Protein AF-A0A9D7SVX2-F1 (afdb_monomer_lite)

Organism: NCBI:txid2982028

Structure (mmCIF, N/CA/C/O backbone):
data_AF-A0A9D7SVX2-F1
#
_entry.id   AF-A0A9D7SVX2-F1
#
loop_
_atom_site.group_PDB
_atom_site.id
_atom_site.type_symbol
_atom_site.label_atom_id
_atom_site.label_alt_id
_atom_site.label_comp_id
_atom_site.label_asym_id
_atom_site.label_entity_id
_atom_site.label_seq_id
_atom_site.pdbx_PDB_ins_code
_atom_site.Cartn_x
_atom_site.Cartn_y
_atom_site.Cartn_z
_atom_site.occupancy
_atom_site.B_iso_or_equiv
_atom_site.auth_seq_id
_atom_site.auth_comp_id
_atom_site.auth_asym_id
_atom_site.auth_atom_id
_atom_site.pdbx_PDB_model_num
ATOM 1 N N . MET A 1 1 ? -12.023 -16.880 -27.511 1.00 53.88 1 MET A N 1
ATOM 2 C CA . MET A 1 1 ? -12.346 -18.192 -28.121 1.00 53.88 1 MET A CA 1
ATOM 3 C C . MET A 1 1 ? -11.408 -19.241 -27.524 1.00 53.88 1 MET A C 1
ATOM 5 O O . MET A 1 1 ? -10.256 -18.892 -27.299 1.00 53.88 1 MET A O 1
ATOM 9 N N . ARG A 1 2 ? -11.893 -20.451 -27.200 1.00 54.22 2 ARG A N 1
ATOM 10 C CA . ARG A 1 2 ? -11.139 -21.538 -26.534 1.00 54.22 2 ARG A CA 1
ATOM 11 C C . ARG A 1 2 ? -10.995 -22.704 -27.517 1.00 54.22 2 ARG A C 1
ATOM 13 O O . ARG A 1 2 ? -11.995 -23.083 -28.117 1.00 54.22 2 ARG A O 1
ATOM 20 N N . PHE A 1 3 ? -9.782 -23.220 -27.712 1.00 60.47 3 PHE A N 1
ATOM 21 C CA . PHE A 1 3 ? -9.465 -24.107 -28.837 1.00 60.47 3 PHE A CA 1
ATOM 22 C C . PHE A 1 3 ? -8.756 -25.387 -28.390 1.00 60.47 3 PHE A C 1
ATOM 24 O O . PHE A 1 3 ? -7.535 -25.495 -28.460 1.00 60.47 3 PHE A O 1
ATOM 31 N N . ASP A 1 4 ? -9.539 -26.373 -27.967 1.00 47.84 4 ASP A N 1
ATOM 32 C CA . ASP A 1 4 ? -9.047 -27.724 -27.700 1.00 47.84 4 ASP A CA 1
ATOM 33 C C . ASP A 1 4 ? -9.070 -28.542 -29.021 1.00 47.84 4 ASP A C 1
ATOM 35 O O . ASP A 1 4 ? -10.055 -28.498 -29.756 1.00 47.84 4 ASP A O 1
ATOM 39 N N . ASN A 1 5 ? -7.992 -29.274 -29.353 1.00 46.19 5 ASN A N 1
ATOM 40 C CA . ASN A 1 5 ? -7.817 -30.108 -30.573 1.00 46.19 5 ASN A CA 1
ATOM 41 C C . ASN A 1 5 ? -7.824 -29.388 -31.941 1.00 46.19 5 ASN A C 1
ATOM 43 O O . ASN A 1 5 ? -8.008 -30.023 -32.981 1.00 46.19 5 ASN A O 1
ATOM 47 N N . ALA A 1 6 ? -7.620 -28.074 -31.971 1.00 57.19 6 ALA A N 1
ATOM 48 C CA . ALA A 1 6 ? -7.603 -27.319 -33.218 1.00 57.19 6 ALA A CA 1
ATOM 49 C C . ALA A 1 6 ? -6.294 -27.523 -34.004 1.00 57.19 6 ALA A C 1
ATOM 51 O O . ALA A 1 6 ? -5.195 -27.459 -33.453 1.00 57.19 6 ALA A O 1
ATOM 52 N N . ASN A 1 7 ? -6.419 -27.740 -35.315 1.00 58.47 7 ASN A N 1
ATOM 53 C CA . ASN A 1 7 ? -5.289 -27.801 -36.233 1.00 58.47 7 ASN A CA 1
ATOM 54 C C . ASN A 1 7 ? -5.214 -26.500 -37.041 1.00 58.47 7 ASN A C 1
ATOM 56 O O . ASN A 1 7 ? -6.061 -26.250 -37.896 1.00 58.47 7 ASN A O 1
ATOM 60 N N . PHE A 1 8 ? -4.220 -25.662 -36.754 1.00 68.56 8 PHE A N 1
ATOM 61 C CA . PHE A 1 8 ? -4.095 -24.336 -37.357 1.00 68.56 8 PHE A CA 1
ATOM 62 C C . PHE A 1 8 ? -3.036 -24.354 -38.464 1.00 68.56 8 PHE A C 1
ATOM 64 O O . PHE A 1 8 ? -1.884 -24.091 -38.168 1.00 68.56 8 PHE A O 1
ATOM 71 N N . GLN A 1 9 ? -3.397 -24.709 -39.702 1.00 61.97 9 GLN A N 1
ATOM 72 C CA . GLN A 1 9 ? -2.468 -24.832 -40.845 1.00 61.97 9 GLN A CA 1
ATOM 73 C C . GLN A 1 9 ? -2.565 -23.683 -41.849 1.00 61.97 9 GLN A C 1
ATOM 75 O O . GLN A 1 9 ? -3.622 -23.067 -41.981 1.00 61.97 9 GLN A O 1
ATOM 80 N N . SER A 1 10 ? -1.511 -23.505 -42.655 1.00 56.88 10 SER A N 1
ATOM 81 C CA . SER A 1 10 ? -1.641 -22.964 -44.010 1.00 56.88 10 SER A CA 1
ATOM 82 C C . SER A 1 10 ? -1.807 -24.103 -45.023 1.00 56.88 10 SER A C 1
ATOM 84 O O . SER A 1 10 ? -1.116 -25.119 -44.967 1.00 56.88 10 SER A O 1
ATOM 86 N N . GLY A 1 11 ? -2.735 -23.935 -45.965 1.00 50.56 11 GLY A N 1
ATOM 87 C CA . GLY A 1 11 ? -2.916 -24.833 -47.103 1.00 50.56 11 GLY A CA 1
ATOM 88 C C . GLY A 1 11 ? -3.160 -24.027 -48.374 1.00 50.56 11 GLY A C 1
ATOM 89 O O . GLY A 1 11 ? -3.762 -22.955 -48.322 1.00 50.56 11 GLY A O 1
ATOM 90 N N . ASN A 1 12 ? -2.716 -24.539 -49.523 1.00 45.78 12 ASN A N 1
ATOM 91 C CA . ASN A 1 12 ? -3.069 -23.963 -50.821 1.00 45.78 12 ASN A CA 1
ATOM 92 C C . ASN A 1 12 ? -4.585 -24.107 -51.028 1.00 45.78 12 ASN A C 1
ATOM 94 O O . ASN A 1 12 ? -5.059 -25.176 -51.404 1.00 45.78 12 ASN A O 1
ATOM 98 N N . GLY A 1 13 ? -5.339 -23.041 -50.746 1.00 52.59 13 GLY A N 1
ATOM 99 C CA . GLY A 1 13 ? -6.788 -22.980 -50.967 1.00 52.59 13 GLY A CA 1
ATOM 100 C C . GLY A 1 13 ? -7.674 -22.901 -49.718 1.00 52.59 13 GLY A C 1
ATOM 101 O O . GLY A 1 13 ? -8.889 -22.859 -49.879 1.00 52.59 13 GLY A O 1
ATOM 102 N N . TYR A 1 14 ? -7.118 -22.825 -48.503 1.00 53.09 14 TYR A N 1
ATOM 103 C CA . TYR A 1 14 ? -7.893 -22.519 -47.290 1.00 53.09 14 TYR A CA 1
ATOM 104 C C . TYR A 1 14 ? -7.409 -21.215 -46.653 1.00 53.09 14 TYR A C 1
ATOM 106 O O . TYR A 1 14 ? -6.214 -20.923 -46.645 1.00 53.09 14 TYR A O 1
ATOM 114 N N . SER A 1 15 ? -8.338 -20.428 -46.108 1.00 57.19 15 SER A N 1
ATOM 115 C CA . SER A 1 15 ? -8.009 -19.252 -45.302 1.00 57.19 15 SER A CA 1
ATOM 116 C C . SER A 1 15 ? -7.252 -19.683 -44.047 1.00 57.19 15 SER A C 1
ATOM 118 O O . SER A 1 15 ? -7.742 -20.514 -43.280 1.00 57.19 15 SER A O 1
ATOM 120 N N . VAL A 1 16 ? -6.060 -19.117 -43.855 1.00 71.81 16 VAL A N 1
ATOM 121 C CA . VAL A 1 16 ? -5.225 -19.346 -42.673 1.00 71.81 16 VAL A CA 1
ATOM 122 C C . VAL A 1 16 ? -5.991 -18.935 -41.414 1.00 71.81 16 VAL A C 1
ATOM 124 O O . VAL A 1 16 ? -6.773 -17.982 -41.439 1.00 71.81 16 VAL A O 1
ATOM 127 N N . ALA A 1 17 ? -5.796 -19.661 -40.312 1.00 79.19 17 ALA A N 1
ATOM 128 C CA . ALA A 1 17 ? -6.481 -19.357 -39.061 1.00 79.19 17 ALA A CA 1
ATOM 129 C C . ALA A 1 17 ? -6.136 -17.936 -38.567 1.00 79.19 17 ALA A C 1
ATOM 131 O O . ALA A 1 17 ? -4.965 -17.589 -38.406 1.00 79.19 17 ALA A O 1
ATOM 132 N N . PHE A 1 18 ? -7.174 -17.133 -38.311 1.00 81.19 18 PHE A N 1
ATOM 133 C CA . PHE A 1 18 ? -7.082 -15.751 -37.840 1.00 81.19 18 PHE A CA 1
ATOM 134 C C . PHE A 1 18 ? -7.694 -15.646 -36.442 1.00 81.19 18 PHE A C 1
ATOM 136 O O . PHE A 1 18 ? -8.906 -15.800 -36.269 1.00 81.19 18 PHE A O 1
ATOM 143 N N . LEU A 1 19 ? -6.848 -15.454 -35.432 1.00 81.31 19 LEU A N 1
ATOM 144 C CA . LEU A 1 19 ? -7.184 -15.592 -34.013 1.00 81.31 19 LEU A CA 1
ATOM 145 C C . LEU A 1 19 ? -6.712 -14.398 -33.163 1.00 81.31 19 LEU A C 1
ATOM 147 O O . LEU A 1 19 ? -6.178 -14.610 -32.065 1.00 81.31 19 LEU A O 1
ATOM 151 N N . PRO A 1 20 ? -6.910 -13.143 -33.605 1.00 81.25 20 PRO A N 1
ATOM 152 C CA . PRO A 1 20 ? -6.472 -12.011 -32.814 1.00 81.25 20 PRO A CA 1
ATOM 153 C C . PRO A 1 20 ? -7.232 -11.940 -31.485 1.00 81.25 20 PRO A C 1
ATOM 155 O O . PRO A 1 20 ? -8.432 -12.227 -31.418 1.00 81.25 20 PRO A O 1
ATOM 158 N N . GLY A 1 21 ? -6.541 -11.575 -30.406 1.00 74.19 21 GLY A N 1
ATOM 159 C CA . GLY A 1 21 ? -7.161 -11.447 -29.081 1.00 74.19 21 GLY A CA 1
ATOM 160 C C . GLY A 1 21 ? -7.623 -12.767 -28.449 1.00 74.19 21 GLY A C 1
ATOM 161 O O . GLY A 1 21 ? -8.329 -12.755 -27.439 1.00 74.19 21 GLY A O 1
ATOM 162 N N . ALA A 1 22 ? -7.271 -13.922 -29.025 1.00 80.81 22 ALA A N 1
ATOM 163 C CA . ALA A 1 22 ? -7.638 -15.216 -28.459 1.00 80.81 22 ALA A CA 1
ATOM 164 C C . ALA A 1 22 ? -6.998 -15.433 -27.074 1.00 80.81 22 ALA A C 1
ATOM 166 O O . ALA A 1 22 ? -5.886 -14.987 -26.814 1.00 80.81 22 ALA A O 1
ATOM 167 N N . VAL A 1 23 ? -7.690 -16.152 -26.186 1.00 78.06 23 VAL A N 1
ATOM 168 C CA . VAL A 1 23 ? -7.176 -16.520 -24.858 1.00 78.06 23 VAL A CA 1
ATOM 169 C C . VAL A 1 23 ? -6.837 -18.005 -24.887 1.00 78.06 23 VAL A C 1
ATOM 171 O O . VAL A 1 23 ? -7.729 -18.844 -25.005 1.00 78.06 23 VAL A O 1
ATOM 174 N N . LEU A 1 24 ? -5.545 -18.310 -24.820 1.00 82.12 24 LEU A N 1
ATOM 175 C CA . LEU A 1 24 ? -4.960 -19.634 -25.058 1.00 82.12 24 LEU A CA 1
ATOM 176 C C . LEU A 1 24 ? -4.009 -20.050 -23.919 1.00 82.12 24 LEU A C 1
ATOM 178 O O . LEU A 1 24 ? -3.187 -20.949 -24.087 1.00 82.12 24 LEU A O 1
ATOM 182 N N . SER A 1 25 ? -4.085 -19.404 -22.756 1.00 81.62 25 SER A N 1
ATOM 183 C CA . SER A 1 25 ? -3.215 -19.708 -21.616 1.00 81.62 25 SER A CA 1
ATOM 184 C C . SER A 1 25 ? -3.275 -21.186 -21.204 1.00 81.62 25 SER A C 1
ATOM 186 O O . SER A 1 25 ? -4.353 -21.773 -21.137 1.00 81.62 25 SER A O 1
ATOM 188 N N . ASN A 1 26 ? -2.115 -21.777 -20.908 1.00 81.00 26 ASN A N 1
ATOM 189 C CA . ASN A 1 26 ? -1.891 -23.198 -20.615 1.00 81.00 26 ASN A CA 1
ATOM 190 C C . ASN A 1 26 ? -2.214 -24.167 -21.772 1.00 81.00 26 ASN A C 1
ATOM 192 O O . ASN A 1 26 ? -2.273 -25.378 -21.557 1.00 81.00 26 ASN A O 1
ATOM 196 N N . SER A 1 27 ? -2.417 -23.668 -22.996 1.00 84.38 27 SER A N 1
ATOM 197 C CA . SER A 1 27 ? -2.675 -24.527 -24.160 1.00 84.38 27 SER A CA 1
ATOM 198 C C . SER A 1 27 ? -1.400 -25.209 -24.652 1.00 84.38 27 SER A C 1
ATOM 200 O O . SER A 1 27 ? -0.293 -24.677 -24.539 1.00 84.38 27 SER A O 1
ATOM 202 N N . THR A 1 28 ? -1.563 -26.391 -25.244 1.00 85.19 28 THR A N 1
ATOM 203 C CA . THR A 1 28 ? -0.477 -27.142 -25.880 1.00 85.19 28 THR A CA 1
ATOM 204 C C . THR A 1 28 ? -0.692 -27.216 -27.384 1.00 85.19 28 THR A C 1
ATOM 206 O O . THR A 1 28 ? -1.764 -27.612 -27.830 1.00 85.19 28 THR A O 1
ATOM 209 N N . PHE A 1 29 ? 0.347 -26.894 -28.157 1.00 84.31 29 PHE A N 1
ATOM 210 C CA . PHE A 1 29 ? 0.326 -26.870 -29.624 1.00 84.31 29 PHE A CA 1
ATOM 211 C C . PHE A 1 29 ? 1.204 -27.966 -30.246 1.00 84.31 29 PHE A C 1
ATOM 213 O O . PHE A 1 29 ? 1.659 -27.837 -31.379 1.00 84.31 29 PHE A O 1
ATOM 220 N N . ARG A 1 30 ? 1.484 -29.051 -29.513 1.00 75.25 30 ARG A N 1
ATOM 221 C CA . ARG A 1 30 ? 2.302 -30.173 -30.006 1.00 75.25 30 ARG A CA 1
ATOM 222 C C . ARG A 1 30 ? 1.747 -30.698 -31.330 1.00 75.25 30 ARG A C 1
ATOM 224 O O . ARG A 1 30 ? 0.554 -30.964 -31.433 1.00 75.25 30 ARG A O 1
ATOM 231 N N . SER A 1 31 ? 2.626 -30.849 -32.320 1.00 74.00 31 SER A N 1
ATOM 232 C CA . SER A 1 31 ? 2.287 -31.306 -33.676 1.00 74.00 31 SER A CA 1
ATOM 233 C C . SER A 1 31 ? 1.304 -30.404 -34.442 1.00 74.00 31 SER A C 1
ATOM 235 O O . SER A 1 31 ? 0.786 -30.823 -35.476 1.00 74.00 31 SER A O 1
ATOM 237 N N . ALA A 1 32 ? 1.044 -29.180 -33.969 1.00 80.69 32 ALA A N 1
ATOM 238 C CA . ALA A 1 32 ? 0.120 -28.271 -34.630 1.00 80.69 32 ALA A CA 1
ATOM 239 C C . ALA A 1 32 ? 0.716 -27.627 -35.893 1.00 80.69 32 ALA A C 1
ATOM 241 O O . ALA A 1 32 ? 1.881 -27.239 -35.951 1.00 80.69 32 ALA A O 1
ATOM 242 N N . GLN A 1 33 ? -0.181 -27.440 -36.854 1.00 82.06 33 GLN A N 1
ATOM 243 C CA . GLN A 1 33 ? -0.100 -26.728 -38.126 1.00 82.06 33 GLN A CA 1
ATOM 244 C C . GLN A 1 33 ? 0.596 -25.370 -38.323 1.00 82.06 33 GLN A C 1
ATOM 246 O O . GLN A 1 33 ? 0.484 -24.874 -39.427 1.00 82.06 33 GLN A O 1
ATOM 251 N N . LEU A 1 34 ? 1.168 -24.680 -37.333 1.00 85.94 34 LEU A N 1
ATOM 252 C CA . LEU A 1 34 ? 0.991 -23.213 -37.128 1.00 85.94 34 LEU A CA 1
ATOM 253 C C . LEU A 1 34 ? 1.517 -22.193 -38.181 1.00 85.94 34 LEU A C 1
ATOM 255 O O . LEU A 1 34 ? 1.585 -20.991 -37.903 1.00 85.94 34 LEU A O 1
ATOM 259 N N . ASN A 1 35 ? 1.875 -22.620 -39.385 1.00 86.88 35 ASN A N 1
ATOM 260 C CA . ASN A 1 35 ? 2.358 -21.777 -40.469 1.00 86.88 35 ASN A CA 1
ATOM 261 C C . ASN A 1 35 ? 1.331 -20.699 -40.865 1.00 86.88 35 ASN A C 1
ATOM 263 O O . ASN A 1 35 ? 0.191 -21.000 -41.212 1.00 86.88 35 ASN A O 1
ATOM 267 N N . GLY A 1 36 ? 1.756 -19.435 -40.828 1.00 85.19 36 GLY A N 1
ATOM 268 C CA . GLY A 1 36 ? 0.989 -18.256 -41.236 1.00 85.19 36 GLY A CA 1
ATOM 269 C C . GLY A 1 36 ? -0.123 -17.827 -40.276 1.00 85.19 36 GLY A C 1
ATOM 270 O O . GLY A 1 36 ? -0.829 -16.867 -40.574 1.00 85.19 36 GLY A O 1
ATOM 271 N N . VAL A 1 37 ? -0.324 -18.536 -39.161 1.00 89.38 37 VAL A N 1
ATOM 272 C CA . VAL A 1 37 ? -1.434 -18.275 -38.232 1.00 89.38 37 VAL A CA 1
ATOM 273 C C . VAL A 1 37 ? -1.275 -16.911 -37.564 1.00 89.38 37 VAL A C 1
ATOM 275 O O . VAL A 1 37 ? -0.176 -16.550 -37.138 1.00 89.38 37 VAL A O 1
ATOM 278 N N . ASP A 1 38 ? -2.377 -16.169 -37.444 1.00 89.75 38 ASP A N 1
ATOM 279 C CA . ASP A 1 38 ? -2.398 -14.869 -36.772 1.00 89.75 38 ASP A CA 1
ATOM 280 C C . ASP A 1 38 ? -2.909 -14.993 -35.331 1.00 89.75 38 ASP A C 1
ATOM 282 O O . ASP A 1 38 ? -4.099 -15.188 -35.089 1.00 89.75 38 ASP A O 1
ATOM 286 N N . PHE A 1 39 ? -1.991 -14.862 -34.378 1.00 91.12 39 PHE A N 1
ATOM 287 C CA . PHE A 1 39 ? -2.212 -14.785 -32.935 1.00 91.12 39 PHE A CA 1
ATOM 288 C C . PHE A 1 39 ? -1.988 -13.363 -32.388 1.00 91.12 39 PHE A C 1
ATOM 290 O O . PHE A 1 39 ? -1.685 -13.194 -31.203 1.00 91.12 39 PHE A O 1
ATOM 297 N N . SER A 1 40 ? -2.090 -12.321 -33.211 1.00 87.44 40 SER A N 1
ATOM 298 C CA . SER A 1 40 ? -1.839 -10.949 -32.764 1.00 87.44 40 SER A CA 1
ATOM 299 C C . SER A 1 40 ? -2.739 -10.540 -31.590 1.00 87.44 40 SER A C 1
ATOM 301 O O . SER A 1 40 ? -3.911 -10.902 -31.506 1.00 87.44 40 SER A O 1
ATOM 303 N N . ASN A 1 41 ? -2.188 -9.798 -30.630 1.00 75.94 41 ASN A N 1
ATOM 304 C CA . ASN A 1 41 ? -2.888 -9.343 -29.419 1.00 75.94 41 ASN A CA 1
ATOM 305 C C . ASN A 1 41 ? -3.509 -10.466 -28.559 1.00 75.94 41 ASN A C 1
ATOM 307 O O . ASN A 1 41 ? -4.356 -10.198 -27.709 1.00 75.94 41 ASN A O 1
ATOM 311 N N . SER A 1 42 ? -3.139 -11.729 -28.785 1.00 83.62 42 SER A N 1
ATOM 312 C CA . SER A 1 42 ? -3.646 -12.864 -28.010 1.00 83.62 42 SER A CA 1
ATOM 313 C C . SER A 1 42 ? -3.019 -12.936 -26.613 1.00 83.62 42 SER A C 1
ATOM 315 O O . SER A 1 42 ? -1.945 -12.391 -26.357 1.00 83.62 42 SER A O 1
ATOM 317 N N . TYR A 1 43 ? -3.690 -13.632 -25.697 1.00 76.75 43 TYR A N 1
ATOM 318 C CA . TYR A 1 43 ? -3.221 -13.900 -24.339 1.00 76.75 43 TYR A CA 1
ATOM 319 C C . TYR A 1 43 ? -2.873 -15.383 -24.205 1.00 76.75 43 TYR A C 1
ATOM 321 O O . TYR A 1 43 ? -3.765 -16.235 -24.147 1.00 76.75 43 TYR A O 1
ATOM 329 N N . ILE A 1 44 ? -1.579 -15.697 -24.156 1.00 85.50 44 ILE A N 1
ATOM 330 C CA . ILE A 1 44 ? -1.050 -17.067 -24.142 1.00 85.50 44 ILE A CA 1
ATOM 331 C C . ILE A 1 44 ? -0.048 -17.218 -22.994 1.00 85.50 44 ILE A C 1
ATOM 333 O O . ILE A 1 44 ? 1.158 -17.288 -23.189 1.00 85.50 44 ILE A O 1
ATOM 337 N N . ILE A 1 45 ? -0.533 -17.262 -21.759 1.00 80.50 45 ILE A N 1
ATOM 338 C CA . ILE A 1 45 ? 0.342 -17.485 -20.600 1.00 80.50 45 ILE A CA 1
ATOM 339 C C . ILE A 1 45 ? 0.688 -18.975 -20.532 1.00 80.50 45 ILE A C 1
ATOM 341 O O . ILE A 1 45 ? -0.221 -19.800 -20.588 1.00 80.50 45 ILE A O 1
ATOM 345 N N . ASN A 1 46 ? 1.965 -19.340 -20.388 1.00 82.50 46 ASN A N 1
ATOM 346 C CA . ASN A 1 46 ? 2.394 -20.744 -20.248 1.00 82.50 46 ASN A CA 1
ATOM 347 C C . ASN A 1 46 ? 1.992 -21.661 -21.438 1.00 82.50 46 ASN A C 1
ATOM 349 O O . ASN A 1 46 ? 1.689 -22.846 -21.272 1.00 82.50 46 ASN A O 1
ATOM 353 N N . GLY A 1 47 ? 1.958 -21.120 -22.662 1.00 89.75 47 GLY A N 1
ATOM 354 C CA . GLY A 1 47 ? 1.684 -21.894 -23.879 1.00 89.75 47 GLY A CA 1
ATOM 355 C C . GLY A 1 47 ? 2.847 -22.808 -24.288 1.00 89.75 47 GLY A C 1
ATOM 356 O O . GLY A 1 47 ? 4.011 -22.412 -24.212 1.00 89.75 47 GLY A O 1
ATOM 357 N N . GLN A 1 48 ? 2.548 -24.026 -24.747 1.00 91.94 48 GLN A N 1
ATOM 358 C CA . GLN A 1 48 ? 3.562 -25.016 -25.140 1.00 91.94 48 GLN A CA 1
ATOM 359 C C . GLN A 1 48 ? 3.691 -25.115 -26.672 1.00 91.94 48 GLN A C 1
ATOM 361 O O . GLN A 1 48 ? 2.874 -25.766 -27.325 1.00 91.94 48 GLN A O 1
ATOM 366 N N . PHE A 1 49 ? 4.736 -24.490 -27.224 1.00 92.75 49 PHE A N 1
ATOM 367 C CA . PHE A 1 49 ? 5.118 -24.435 -28.647 1.00 92.75 49 PHE A CA 1
ATOM 368 C C . PHE A 1 49 ? 6.424 -25.196 -28.948 1.00 92.75 49 PHE A C 1
ATOM 370 O O . PHE A 1 49 ? 7.106 -24.910 -29.932 1.00 92.75 49 PHE A O 1
ATOM 377 N N . ASN A 1 50 ? 6.821 -26.125 -28.081 1.00 92.12 50 ASN A N 1
ATOM 378 C CA . ASN A 1 50 ? 8.099 -26.824 -28.156 1.00 92.12 50 ASN A CA 1
ATOM 379 C C . ASN A 1 50 ? 8.111 -27.915 -29.246 1.00 92.12 50 ASN A C 1
ATOM 381 O O . ASN A 1 50 ? 7.135 -28.653 -29.401 1.00 92.12 50 ASN A O 1
ATOM 385 N N . ASN A 1 51 ? 9.249 -28.077 -29.927 1.00 92.38 51 ASN A N 1
ATOM 386 C CA . ASN A 1 51 ? 9.457 -28.998 -31.056 1.00 92.38 51 ASN A CA 1
ATOM 387 C C . ASN A 1 51 ? 8.520 -28.742 -32.260 1.00 92.38 51 ASN A C 1
ATOM 389 O O . ASN A 1 51 ? 7.979 -29.685 -32.841 1.00 92.38 51 ASN A O 1
ATOM 393 N N . LEU A 1 52 ? 8.297 -27.476 -32.619 1.00 90.75 52 LEU A N 1
ATOM 394 C CA . LEU A 1 52 ? 7.485 -27.080 -33.775 1.00 90.75 52 LEU A CA 1
ATOM 395 C C . LEU A 1 52 ? 8.325 -26.399 -34.853 1.00 90.75 52 LEU A C 1
ATOM 397 O O . LEU A 1 52 ? 9.356 -25.804 -34.558 1.00 90.75 52 LEU A O 1
ATOM 401 N N . THR A 1 53 ? 7.828 -26.416 -36.087 1.00 91.00 53 THR A N 1
ATOM 402 C CA . THR A 1 53 ? 8.268 -25.491 -37.135 1.00 91.00 53 THR A CA 1
ATOM 403 C C . THR A 1 53 ? 7.184 -24.436 -37.310 1.00 91.00 53 THR A C 1
ATOM 405 O O . THR A 1 53 ? 6.043 -24.780 -37.609 1.00 91.00 53 THR A O 1
ATOM 408 N N . LEU A 1 54 ? 7.536 -23.170 -37.089 1.00 91.31 54 LEU A N 1
ATOM 409 C CA . LEU A 1 54 ? 6.658 -22.014 -37.250 1.00 91.31 54 LEU A CA 1
ATOM 410 C C . LEU A 1 54 ? 7.147 -21.195 -38.439 1.00 91.31 54 LEU A C 1
ATOM 412 O O . LEU A 1 54 ? 8.218 -20.591 -38.368 1.00 91.31 54 LEU A O 1
ATOM 416 N N . LEU A 1 55 ? 6.363 -21.165 -39.513 1.00 90.19 55 LEU A N 1
ATOM 417 C CA . LEU A 1 55 ? 6.638 -20.339 -40.684 1.00 90.19 55 LEU A CA 1
ATOM 418 C C . LEU A 1 55 ? 5.699 -19.136 -40.719 1.00 90.19 55 LEU A C 1
ATOM 420 O O . LEU A 1 55 ? 4.492 -19.311 -40.848 1.00 90.19 55 LEU A O 1
ATOM 424 N N . SER A 1 56 ? 6.240 -17.922 -40.638 1.00 88.56 56 SER A N 1
ATOM 425 C CA . SER A 1 56 ? 5.483 -16.666 -40.787 1.00 88.56 56 SER A CA 1
ATOM 426 C C . SER A 1 56 ? 4.270 -16.524 -39.851 1.00 88.56 56 SER A C 1
ATOM 428 O O . SER A 1 56 ? 3.306 -15.837 -40.176 1.00 88.56 56 SER A O 1
ATOM 430 N N . THR A 1 57 ? 4.297 -17.180 -38.688 1.00 92.31 57 THR A N 1
ATOM 431 C CA . THR A 1 57 ? 3.274 -17.036 -37.642 1.00 92.31 57 THR A CA 1
ATOM 432 C C . THR A 1 57 ? 3.367 -15.645 -37.008 1.00 92.31 57 THR A C 1
ATOM 434 O O . THR A 1 57 ? 4.465 -15.172 -36.698 1.00 92.31 57 THR A O 1
ATOM 437 N N . ASN A 1 58 ? 2.225 -14.992 -36.791 1.00 92.69 58 ASN A N 1
ATOM 438 C CA . ASN A 1 58 ? 2.157 -13.633 -36.258 1.00 92.69 58 ASN A CA 1
ATOM 439 C C . ASN A 1 58 ? 1.717 -13.632 -34.786 1.00 92.69 58 ASN A C 1
ATOM 441 O O . ASN A 1 58 ? 0.595 -14.003 -34.474 1.00 92.69 58 ASN A O 1
ATOM 445 N N . PHE A 1 59 ? 2.579 -13.161 -33.890 1.00 94.94 59 PHE A N 1
ATOM 446 C CA . PHE A 1 59 ? 2.330 -12.950 -32.459 1.00 94.94 59 PHE A CA 1
ATOM 447 C C . PHE A 1 59 ? 2.423 -11.467 -32.067 1.00 94.94 59 PHE A C 1
ATOM 449 O O . PHE A 1 59 ? 2.660 -11.141 -30.903 1.00 94.94 59 PHE A O 1
ATOM 456 N N . SER A 1 60 ? 2.263 -10.545 -33.020 1.00 88.62 60 SER A N 1
ATOM 457 C CA . SER A 1 60 ? 2.421 -9.111 -32.757 1.00 88.62 60 SER A CA 1
ATOM 458 C C . SER A 1 60 ? 1.501 -8.639 -31.627 1.00 88.62 60 SER A C 1
ATOM 460 O O . SER A 1 60 ? 0.303 -8.920 -31.644 1.00 88.62 60 SER A O 1
ATOM 462 N N . GLY A 1 61 ? 2.048 -7.932 -30.637 1.00 73.56 61 GLY A N 1
ATOM 463 C CA . GLY A 1 61 ? 1.302 -7.422 -29.479 1.00 73.56 61 GLY A CA 1
ATOM 464 C C . GLY A 1 61 ? 0.746 -8.494 -28.530 1.00 73.56 61 GLY A C 1
ATOM 465 O O . GLY A 1 61 ? -0.002 -8.165 -27.610 1.00 73.56 61 GLY A O 1
ATOM 466 N N . ALA A 1 62 ? 1.064 -9.776 -28.730 1.00 83.44 62 ALA A N 1
ATOM 467 C CA . ALA A 1 62 ? 0.555 -10.847 -27.881 1.00 83.44 62 ALA A CA 1
ATOM 468 C C . ALA A 1 62 ? 1.187 -10.814 -26.476 1.00 83.44 62 ALA A C 1
ATOM 470 O O . ALA A 1 62 ? 2.375 -10.534 -26.304 1.00 83.44 62 ALA A O 1
ATOM 471 N N . THR A 1 63 ? 0.399 -11.154 -25.455 1.00 80.25 63 THR A N 1
ATOM 472 C CA . THR A 1 63 ? 0.875 -11.333 -24.078 1.00 80.25 63 THR A CA 1
ATOM 473 C C . THR A 1 63 ? 1.154 -12.808 -23.833 1.00 80.25 63 THR A C 1
ATOM 475 O O . THR A 1 63 ? 0.227 -13.595 -23.640 1.00 80.25 63 THR A O 1
ATOM 478 N N . MET A 1 64 ? 2.429 -13.192 -23.853 1.00 89.44 64 MET A N 1
ATOM 479 C CA . MET A 1 64 ? 2.867 -14.589 -23.895 1.00 89.44 64 MET A CA 1
ATOM 480 C C . MET A 1 64 ? 3.943 -14.959 -22.854 1.00 89.44 64 MET A C 1
ATOM 482 O O . MET A 1 64 ? 4.917 -15.635 -23.198 1.00 89.44 64 MET A O 1
ATOM 486 N N . PRO A 1 65 ? 3.826 -14.548 -21.577 1.00 82.94 65 PRO A N 1
ATOM 487 C CA . PRO A 1 65 ? 4.845 -14.879 -20.593 1.00 82.94 65 PRO A CA 1
ATOM 488 C C . PRO A 1 65 ? 4.893 -16.389 -20.323 1.00 82.94 65 PRO A C 1
ATOM 490 O O . PRO A 1 65 ? 3.871 -17.081 -20.375 1.00 82.94 65 PRO A O 1
ATOM 493 N N . GLN A 1 66 ? 6.080 -16.893 -19.980 1.00 83.06 66 GLN A N 1
ATOM 494 C CA . GLN A 1 66 ? 6.332 -18.293 -19.616 1.00 83.06 66 GLN A CA 1
ATOM 495 C C . GLN A 1 66 ? 6.001 -19.305 -20.727 1.00 83.06 66 GLN A C 1
ATOM 497 O O . GLN A 1 66 ? 5.870 -20.498 -20.458 1.00 83.06 66 GLN A O 1
ATOM 502 N N . CYS A 1 67 ? 5.864 -18.858 -21.979 1.00 93.56 67 CYS A N 1
ATOM 503 C CA . CYS A 1 67 ? 5.702 -19.769 -23.107 1.00 93.56 67 CYS A CA 1
ATOM 504 C C . CYS A 1 67 ? 6.958 -20.618 -23.331 1.00 93.56 67 CYS A C 1
ATOM 506 O O . CYS A 1 67 ? 8.072 -20.247 -22.957 1.00 93.56 67 CYS A O 1
ATOM 508 N N . ASN A 1 68 ? 6.783 -21.764 -23.981 1.00 94.44 68 ASN A N 1
ATOM 509 C CA . ASN A 1 68 ? 7.863 -22.696 -24.262 1.00 94.44 68 ASN A CA 1
ATOM 510 C C . ASN A 1 68 ? 8.004 -22.943 -25.764 1.00 94.44 68 ASN A C 1
ATOM 512 O O . ASN A 1 68 ? 7.187 -23.648 -26.342 1.00 94.44 68 ASN A O 1
ATOM 516 N N . PHE A 1 69 ? 9.058 -22.409 -26.371 1.00 96.19 69 PHE A N 1
ATOM 517 C CA . PHE A 1 69 ? 9.453 -22.633 -27.764 1.00 96.19 69 PHE A CA 1
ATOM 518 C C . PHE A 1 69 ? 10.643 -23.593 -27.892 1.00 96.19 69 PHE A C 1
ATOM 520 O O . PHE A 1 69 ? 11.203 -23.714 -28.972 1.00 96.19 69 PHE A O 1
ATOM 527 N N . GLN A 1 70 ? 11.052 -24.282 -26.823 1.00 95.25 70 GLN A N 1
ATOM 528 C CA . GLN A 1 70 ? 12.257 -25.112 -26.833 1.00 95.25 70 GLN A CA 1
ATOM 529 C C . GLN A 1 70 ? 12.317 -26.080 -28.028 1.00 95.25 70 GLN A C 1
ATOM 531 O O . GLN A 1 70 ? 11.324 -26.738 -28.348 1.00 95.25 70 GLN A O 1
ATOM 536 N N . ASN A 1 71 ? 13.500 -26.212 -28.639 1.00 94.19 71 ASN A N 1
ATOM 537 C CA . ASN A 1 71 ? 13.766 -27.070 -29.807 1.00 94.19 71 ASN A CA 1
ATOM 538 C C . ASN A 1 71 ? 12.933 -26.741 -31.064 1.00 94.19 71 ASN A C 1
ATOM 540 O O . ASN A 1 71 ? 12.809 -27.588 -31.950 1.00 94.19 71 ASN A O 1
ATOM 544 N N . SER A 1 72 ? 12.326 -25.556 -31.154 1.00 95.12 72 SER A N 1
ATOM 545 C CA . SER A 1 72 ? 11.506 -25.181 -32.311 1.00 95.12 72 SER A CA 1
ATOM 546 C C . SER A 1 72 ? 12.305 -24.450 -33.391 1.00 95.12 72 SER A C 1
ATOM 548 O O . SER A 1 72 ? 13.299 -23.773 -33.118 1.00 95.12 72 SER A O 1
ATOM 550 N N . VAL A 1 73 ? 11.851 -24.572 -34.638 1.00 93.81 73 VAL A N 1
ATOM 551 C CA . VAL A 1 73 ? 12.360 -23.826 -35.791 1.00 93.81 73 VAL A CA 1
ATOM 552 C C . VAL A 1 73 ? 11.418 -22.655 -36.067 1.00 93.81 73 VAL A C 1
ATOM 554 O O . VAL A 1 73 ? 10.234 -22.855 -36.324 1.00 93.81 73 VAL A O 1
ATOM 557 N N . LEU A 1 74 ? 11.937 -21.432 -35.998 1.00 94.38 74 LEU A N 1
ATOM 558 C CA . LEU A 1 74 ? 11.202 -20.184 -36.191 1.00 94.38 74 LEU A CA 1
ATOM 559 C C . LEU A 1 74 ? 11.679 -19.523 -37.490 1.00 94.38 74 LEU A C 1
ATOM 561 O O . LEU A 1 74 ? 12.808 -19.035 -37.572 1.00 94.38 74 LEU A O 1
ATOM 565 N N . GLU A 1 75 ? 10.827 -19.520 -38.509 1.00 91.75 75 GLU A N 1
ATOM 566 C CA . GLU A 1 75 ? 11.132 -19.020 -39.852 1.00 91.75 75 GLU A CA 1
ATOM 567 C C . GLU A 1 75 ? 10.278 -17.778 -40.138 1.00 91.75 75 GLU A C 1
ATOM 569 O O . GLU A 1 75 ? 9.085 -17.881 -40.415 1.00 91.75 75 GLU A O 1
ATOM 574 N N . GLY A 1 76 ? 10.866 -16.583 -40.020 1.00 88.12 76 GLY A N 1
ATOM 575 C CA . GLY A 1 76 ? 10.143 -15.319 -40.251 1.00 88.12 76 GLY A CA 1
ATOM 576 C C . GLY A 1 76 ? 8.950 -15.070 -39.310 1.00 88.12 76 GLY A C 1
ATOM 577 O O . GLY A 1 76 ? 7.974 -14.442 -39.711 1.00 88.12 76 GLY A O 1
ATOM 578 N N . VAL A 1 77 ? 8.990 -15.603 -38.084 1.00 94.38 77 VAL A N 1
ATOM 579 C CA . VAL A 1 77 ? 7.958 -15.389 -37.050 1.00 94.38 77 VAL A CA 1
ATOM 580 C C . VAL A 1 77 ? 7.979 -13.938 -36.562 1.00 94.38 77 VAL A C 1
ATOM 582 O O . VAL A 1 77 ? 9.052 -13.359 -36.393 1.00 94.38 77 VAL A O 1
ATOM 585 N N . ILE A 1 78 ? 6.805 -13.361 -36.297 1.00 92.69 78 ILE A N 1
ATOM 586 C CA . ILE A 1 78 ? 6.668 -11.955 -35.897 1.00 92.69 78 ILE A CA 1
ATOM 587 C C . ILE A 1 78 ? 6.248 -11.870 -34.430 1.00 92.69 78 ILE A C 1
ATOM 589 O O . ILE A 1 78 ? 5.108 -12.164 -34.096 1.00 92.69 78 ILE A O 1
ATOM 593 N N . PHE A 1 79 ? 7.143 -11.426 -33.555 1.00 92.44 79 PHE A N 1
ATOM 594 C CA . PHE A 1 79 ? 6.878 -11.136 -32.142 1.00 92.44 79 PHE A CA 1
ATOM 595 C C . PHE A 1 79 ? 6.761 -9.639 -31.846 1.00 92.44 79 PHE A C 1
ATOM 597 O O . PHE A 1 79 ? 6.736 -9.258 -30.683 1.00 92.44 79 PHE A O 1
ATOM 604 N N . LYS A 1 80 ? 6.684 -8.772 -32.856 1.00 82.75 80 LYS A N 1
ATOM 605 C CA . LYS A 1 80 ? 6.696 -7.317 -32.674 1.00 82.75 80 LYS A CA 1
ATOM 606 C C . LYS A 1 80 ? 5.767 -6.829 -31.549 1.00 82.75 80 LYS A C 1
ATOM 608 O O . LYS A 1 80 ? 4.557 -7.037 -31.600 1.00 82.75 80 LYS A O 1
ATOM 613 N N . GLY A 1 81 ? 6.314 -6.156 -30.539 1.00 67.62 81 GLY A N 1
ATOM 614 C CA . GLY A 1 81 ? 5.550 -5.611 -29.408 1.00 67.62 81 GLY A CA 1
ATOM 615 C C . GLY A 1 81 ? 5.008 -6.649 -28.417 1.00 67.62 81 GLY A C 1
ATOM 616 O O . GLY A 1 81 ? 4.212 -6.296 -27.550 1.00 67.62 81 GLY A O 1
ATOM 617 N N . ALA A 1 82 ? 5.384 -7.924 -28.541 1.00 83.25 82 ALA A N 1
ATOM 618 C CA . ALA A 1 82 ? 4.899 -8.987 -27.667 1.00 83.25 82 ALA A CA 1
ATOM 619 C C . ALA A 1 82 ? 5.560 -8.966 -26.278 1.00 83.25 82 ALA A C 1
ATOM 621 O O . ALA A 1 82 ? 6.720 -8.571 -26.106 1.00 83.25 82 ALA A O 1
ATOM 622 N N . ILE A 1 83 ? 4.833 -9.472 -25.280 1.00 76.94 83 ILE A N 1
ATOM 623 C CA . ILE A 1 83 ? 5.334 -9.689 -23.919 1.00 76.94 83 ILE A CA 1
ATOM 624 C C . ILE A 1 83 ? 5.771 -11.149 -23.795 1.00 76.94 83 ILE A C 1
ATOM 626 O O . ILE A 1 83 ? 4.939 -12.042 -23.677 1.00 76.94 83 ILE A O 1
ATOM 630 N N . LEU A 1 84 ? 7.078 -11.390 -23.794 1.00 82.75 84 LEU A N 1
ATOM 631 C CA . LEU A 1 84 ? 7.710 -12.715 -23.836 1.00 82.75 84 LEU A CA 1
ATOM 632 C C . LEU A 1 84 ? 8.510 -13.018 -22.561 1.00 82.75 84 LEU A C 1
ATOM 634 O O . LEU A 1 84 ? 9.482 -13.775 -22.573 1.00 82.75 84 LEU A O 1
ATOM 638 N N . GLN A 1 85 ? 8.102 -12.444 -21.436 1.00 76.31 85 GLN A N 1
ATOM 639 C CA . GLN A 1 85 ? 8.801 -12.590 -20.162 1.00 76.31 85 GLN A CA 1
ATOM 640 C C . GLN A 1 85 ? 8.907 -14.061 -19.743 1.00 76.31 85 GLN A C 1
ATOM 642 O O . GLN A 1 85 ? 7.935 -14.809 -19.829 1.00 76.31 85 GLN A O 1
ATOM 647 N N . SER A 1 86 ? 10.081 -14.489 -19.283 1.00 76.81 86 SER A N 1
ATOM 648 C CA . SER A 1 86 ? 10.355 -15.873 -18.869 1.00 76.81 86 SER A CA 1
ATOM 649 C C . SER A 1 86 ? 10.054 -16.931 -19.940 1.00 76.81 86 SER A C 1
ATOM 651 O O . SER A 1 86 ? 9.831 -18.096 -19.614 1.00 76.81 86 SER A O 1
ATOM 653 N N . THR A 1 87 ? 10.030 -16.542 -21.218 1.00 89.44 87 THR A N 1
ATOM 654 C CA . THR A 1 87 ? 9.783 -17.465 -22.332 1.00 89.44 87 THR A CA 1
ATOM 655 C C . THR A 1 87 ? 11.019 -18.309 -22.616 1.00 89.44 87 THR A C 1
ATOM 657 O O . THR A 1 87 ? 12.139 -17.803 -22.698 1.00 89.44 87 THR A O 1
ATOM 660 N N . ASN A 1 88 ? 10.827 -19.612 -22.791 1.00 91.81 88 ASN A N 1
ATOM 661 C CA . ASN A 1 88 ? 11.901 -20.545 -23.098 1.00 91.81 88 ASN A CA 1
ATOM 662 C C . ASN A 1 88 ? 12.108 -20.664 -24.616 1.00 91.81 88 ASN A C 1
ATOM 664 O O . ASN A 1 88 ? 11.346 -21.346 -25.291 1.00 91.81 88 ASN A O 1
ATOM 668 N N . PHE A 1 89 ? 13.164 -20.046 -25.133 1.00 92.19 89 PHE A N 1
ATOM 669 C CA . PHE A 1 89 ? 13.673 -20.177 -26.502 1.00 92.19 89 PHE A CA 1
ATOM 670 C C . PHE A 1 89 ? 14.913 -21.088 -26.596 1.00 92.19 89 PHE A C 1
ATOM 672 O O . PHE A 1 89 ? 15.637 -21.053 -27.594 1.00 92.19 89 PHE A O 1
ATOM 679 N N . SER A 1 90 ? 15.213 -21.892 -25.570 1.00 86.94 90 SER A N 1
ATOM 680 C CA . SER A 1 90 ? 16.434 -22.701 -25.573 1.00 86.94 90 SER A CA 1
ATOM 681 C C . SER A 1 90 ? 16.434 -23.704 -26.729 1.00 86.94 90 SER A C 1
ATOM 683 O O . SER A 1 90 ? 15.393 -24.254 -27.090 1.00 86.94 90 SER A O 1
ATOM 685 N N . GLN A 1 91 ? 17.601 -23.928 -27.337 1.00 89.19 91 GLN A N 1
ATOM 686 C CA . GLN A 1 91 ? 17.780 -24.861 -28.460 1.00 89.19 91 GLN A CA 1
ATOM 687 C C . GLN A 1 91 ? 16.914 -24.553 -29.704 1.00 89.19 91 GLN A C 1
ATOM 689 O O . GLN A 1 91 ? 16.771 -25.402 -30.583 1.00 89.19 91 GLN A O 1
ATOM 694 N N . CYS A 1 92 ? 16.325 -23.356 -29.810 1.00 90.81 92 CYS A N 1
ATOM 695 C CA . CYS A 1 92 ? 15.594 -22.951 -31.013 1.00 90.81 92 CYS A CA 1
ATOM 696 C C . CYS A 1 92 ? 16.532 -22.747 -32.205 1.00 90.81 92 CYS A C 1
ATOM 698 O O . CYS A 1 92 ? 17.694 -22.396 -32.030 1.00 90.81 92 CYS A O 1
ATOM 700 N N . THR A 1 93 ? 16.004 -22.853 -33.422 1.00 89.38 93 THR A N 1
ATOM 701 C CA . THR A 1 93 ? 16.657 -22.333 -34.633 1.00 89.38 93 THR A CA 1
ATOM 702 C C . THR A 1 93 ? 15.812 -21.210 -35.220 1.00 89.38 93 THR A C 1
ATOM 704 O O . THR A 1 93 ? 14.696 -21.454 -35.658 1.00 89.38 93 THR A O 1
ATOM 707 N N . MET A 1 94 ? 16.330 -19.986 -35.251 1.00 88.06 94 MET A N 1
ATOM 708 C CA . MET A 1 94 ? 15.690 -18.813 -35.851 1.00 88.06 94 MET A CA 1
ATOM 709 C C . MET A 1 94 ? 16.376 -18.489 -37.171 1.00 88.06 94 MET A C 1
ATOM 711 O O . MET A 1 94 ? 17.602 -18.382 -37.205 1.00 88.06 94 MET A O 1
ATOM 715 N N . LYS A 1 95 ? 15.607 -18.348 -38.251 1.00 82.88 95 LYS A N 1
ATOM 716 C CA . LYS A 1 95 ? 16.131 -18.037 -39.588 1.00 82.88 95 LYS A CA 1
ATOM 717 C C . LYS A 1 95 ? 15.100 -17.298 -40.444 1.00 82.88 95 LYS A C 1
ATOM 719 O O . LYS A 1 95 ? 13.952 -17.105 -40.041 1.00 82.88 95 LYS A O 1
ATOM 724 N N . ILE A 1 96 ? 15.525 -16.872 -41.628 1.00 79.25 96 ILE A N 1
ATOM 725 C CA . ILE A 1 96 ? 14.644 -16.282 -42.640 1.00 79.25 96 ILE A CA 1
ATOM 726 C C . ILE A 1 96 ? 13.585 -17.275 -43.126 1.00 79.25 96 ILE A C 1
ATOM 728 O O . ILE A 1 96 ? 13.802 -18.489 -43.110 1.00 79.25 96 ILE A O 1
ATOM 732 N N . SER A 1 97 ? 12.455 -16.742 -43.592 1.00 79.38 97 SER A N 1
ATOM 733 C CA . SER A 1 97 ? 11.447 -17.531 -44.304 1.00 79.38 97 SER A CA 1
ATOM 734 C C . SER A 1 97 ? 12.036 -18.146 -45.591 1.00 79.38 97 SER A C 1
ATOM 736 O O . SER A 1 97 ? 12.764 -17.449 -46.307 1.00 79.38 97 SER A O 1
ATOM 738 N N . PRO A 1 98 ? 11.689 -19.399 -45.959 1.00 77.25 98 PRO A N 1
ATOM 739 C CA . PRO A 1 98 ? 12.070 -20.014 -47.234 1.00 77.25 98 PRO A CA 1
ATOM 740 C C . PRO A 1 98 ? 11.603 -19.229 -48.466 1.00 77.25 98 PRO A C 1
ATOM 742 O O . PRO A 1 98 ? 12.177 -19.379 -49.541 1.00 77.25 98 PRO A O 1
ATOM 745 N N . THR A 1 99 ? 10.576 -18.387 -48.324 1.00 75.56 99 THR A N 1
ATOM 746 C CA . THR A 1 99 ? 10.058 -17.529 -49.402 1.00 75.56 99 THR A CA 1
ATOM 747 C C . THR A 1 99 ? 10.788 -16.183 -49.514 1.00 75.56 99 THR A C 1
ATOM 749 O O . THR A 1 99 ? 10.374 -15.337 -50.301 1.00 75.56 99 THR A O 1
ATOM 752 N N . GLY A 1 100 ? 11.855 -15.965 -48.734 1.00 69.56 100 GLY A N 1
ATOM 753 C CA . GLY A 1 100 ? 12.561 -14.684 -48.621 1.00 69.56 100 GLY A CA 1
ATOM 754 C C . GLY A 1 100 ? 11.911 -13.716 -47.620 1.00 69.56 100 GLY A C 1
ATOM 755 O O . GLY A 1 100 ? 10.781 -13.929 -47.181 1.00 69.56 100 GLY A O 1
ATOM 756 N N . GLY A 1 101 ? 12.636 -12.656 -47.236 1.00 66.00 101 GLY A N 1
ATOM 757 C CA . GLY A 1 101 ? 12.181 -11.629 -46.283 1.00 66.00 101 GLY A CA 1
ATOM 758 C C . GLY A 1 101 ? 13.082 -11.475 -45.050 1.00 66.00 101 GLY A C 1
ATOM 759 O O . GLY A 1 101 ? 14.196 -11.994 -45.020 1.00 66.00 101 GLY A O 1
ATOM 760 N N . ALA A 1 102 ? 12.602 -10.741 -44.039 1.00 66.56 102 ALA A N 1
ATOM 761 C CA . ALA A 1 102 ? 13.285 -10.593 -42.751 1.00 66.56 102 ALA A CA 1
ATOM 762 C C . ALA A 1 102 ? 13.262 -11.910 -41.946 1.00 66.56 102 ALA A C 1
ATOM 764 O O . ALA A 1 102 ? 12.383 -12.754 -42.141 1.00 66.56 102 ALA A O 1
ATOM 765 N N . GLY A 1 103 ? 14.234 -12.098 -41.046 1.00 77.69 103 GLY A N 1
ATOM 766 C CA . GLY A 1 103 ? 14.196 -13.191 -40.071 1.00 77.69 103 GLY A CA 1
ATOM 767 C C . GLY A 1 103 ? 13.159 -12.948 -38.974 1.00 77.69 103 GLY A C 1
ATOM 768 O O . GLY A 1 103 ? 12.216 -12.181 -39.145 1.00 77.69 103 GLY A O 1
ATOM 769 N N . VAL A 1 104 ? 13.315 -13.623 -37.835 1.00 86.12 104 VAL A N 1
ATOM 770 C CA . VAL A 1 104 ? 12.371 -13.491 -36.712 1.00 86.12 104 VAL A CA 1
ATOM 771 C C . VAL A 1 104 ? 12.379 -12.058 -36.164 1.00 86.12 104 VAL A C 1
ATOM 773 O O . VAL A 1 104 ? 13.447 -11.515 -35.884 1.00 86.12 104 VAL A O 1
ATOM 776 N N . ASP A 1 105 ? 11.203 -11.454 -36.000 1.00 80.19 105 ASP A N 1
ATOM 777 C CA . ASP A 1 105 ? 11.037 -10.053 -35.598 1.00 80.19 105 ASP A CA 1
ATOM 778 C C . ASP A 1 105 ? 10.677 -9.935 -34.109 1.00 80.19 105 ASP A C 1
ATOM 780 O O . ASP A 1 105 ? 9.542 -10.180 -33.715 1.00 80.19 105 ASP A O 1
ATOM 784 N N . PHE A 1 106 ? 11.639 -9.532 -33.284 1.00 78.44 106 PHE A N 1
ATOM 785 C CA . PHE A 1 106 ? 11.487 -9.213 -31.863 1.00 78.44 106 PHE A CA 1
ATOM 786 C C . PHE A 1 106 ? 11.411 -7.707 -31.593 1.00 78.44 106 PHE A C 1
ATOM 788 O O . PHE A 1 106 ? 11.637 -7.281 -30.454 1.00 78.44 106 PHE A O 1
ATOM 795 N N . THR A 1 107 ? 11.108 -6.881 -32.595 1.00 67.19 107 THR A N 1
ATOM 796 C CA . THR A 1 107 ? 11.063 -5.435 -32.381 1.00 67.19 107 THR A CA 1
ATOM 797 C C . THR A 1 107 ? 10.089 -5.070 -31.267 1.00 67.19 107 THR A C 1
ATOM 799 O O . THR A 1 107 ? 9.012 -5.654 -31.166 1.00 67.19 107 THR A O 1
ATOM 802 N N . CYS A 1 108 ? 10.450 -4.135 -30.388 1.00 61.34 108 CYS A N 1
ATOM 803 C CA . CYS A 1 108 ? 9.572 -3.694 -29.296 1.00 61.34 108 CYS A CA 1
ATOM 804 C C . CYS A 1 108 ? 9.165 -4.762 -28.260 1.00 61.34 108 CYS A C 1
ATOM 806 O O . CYS A 1 108 ? 8.191 -4.565 -27.530 1.00 61.34 108 CYS A O 1
ATOM 808 N N . THR A 1 109 ? 9.834 -5.914 -28.204 1.00 70.44 109 THR A N 1
ATOM 809 C CA . THR A 1 109 ? 9.422 -7.010 -27.309 1.00 70.44 109 THR A CA 1
ATOM 810 C C . THR A 1 109 ? 9.881 -6.825 -25.867 1.00 70.44 109 THR A C 1
ATOM 812 O O . THR A 1 109 ? 10.925 -6.233 -25.600 1.00 70.44 109 THR A O 1
ATOM 815 N N . GLN A 1 110 ? 9.131 -7.392 -24.917 1.00 70.38 110 GLN A N 1
ATOM 816 C CA . GLN A 1 110 ? 9.555 -7.488 -23.515 1.00 70.38 110 GLN A CA 1
ATOM 817 C C . GLN A 1 110 ? 10.091 -8.887 -23.215 1.00 70.38 110 GLN A C 1
ATOM 819 O O . GLN A 1 110 ? 9.328 -9.852 -23.236 1.00 70.38 110 GLN A O 1
ATOM 824 N N . LEU A 1 111 ? 11.378 -9.009 -22.888 1.00 71.44 111 LEU A N 1
ATOM 825 C CA . LEU A 1 111 ? 12.044 -10.318 -22.818 1.00 71.44 111 LEU A CA 1
ATOM 826 C C . LEU A 1 111 ? 12.474 -10.755 -21.407 1.00 71.44 111 LEU A C 1
ATOM 828 O O . LEU A 1 111 ? 13.042 -11.830 -21.267 1.00 71.44 111 LEU A O 1
ATOM 832 N N . GLY A 1 112 ? 12.223 -9.970 -20.352 1.00 68.81 112 GLY A N 1
ATOM 833 C CA . GLY A 1 112 ? 12.759 -10.232 -19.003 1.00 68.81 112 GLY A CA 1
ATOM 834 C C . GLY A 1 112 ? 12.600 -11.690 -18.538 1.00 68.81 112 GLY A C 1
ATOM 835 O O . GLY A 1 112 ? 11.486 -12.201 -18.487 1.00 68.81 112 GLY A O 1
ATOM 836 N N . GLY A 1 113 ? 13.708 -12.365 -18.217 1.00 63.38 113 GLY A N 1
ATOM 837 C CA . GLY A 1 113 ? 13.748 -13.781 -17.821 1.00 63.38 113 GLY A CA 1
ATOM 838 C C . GLY A 1 113 ? 13.726 -14.811 -18.958 1.00 63.38 113 GLY A C 1
ATOM 839 O O . GLY A 1 113 ? 13.773 -16.007 -18.674 1.00 63.38 113 GLY A O 1
ATOM 840 N N . ALA A 1 114 ? 13.634 -14.402 -20.227 1.00 76.94 114 ALA A N 1
ATOM 841 C CA . ALA A 1 114 ? 13.624 -15.333 -21.354 1.00 76.94 114 ALA A CA 1
ATOM 842 C C . ALA A 1 114 ? 14.955 -16.097 -21.497 1.00 76.94 114 ALA A C 1
ATOM 844 O O . ALA A 1 114 ? 16.033 -15.608 -21.158 1.00 76.94 114 ALA A O 1
ATOM 845 N N . ASN A 1 115 ? 14.893 -17.317 -22.022 1.00 75.25 115 ASN A N 1
ATOM 846 C CA . ASN A 1 115 ? 16.038 -18.219 -22.110 1.00 75.25 115 ASN A CA 1
ATOM 847 C C . ASN A 1 115 ? 16.315 -18.618 -23.562 1.00 75.25 115 ASN A C 1
ATOM 849 O O . ASN A 1 115 ? 15.577 -19.420 -24.109 1.00 75.25 115 ASN A O 1
ATOM 853 N N . PHE A 1 116 ? 17.397 -18.130 -24.159 1.00 78.31 116 PHE A N 1
ATOM 854 C CA . PHE A 1 116 ? 17.889 -18.488 -25.496 1.00 78.31 116 PHE A CA 1
ATOM 855 C C . PHE A 1 116 ? 19.121 -19.414 -25.446 1.00 78.31 116 PHE A C 1
ATOM 857 O O . PHE A 1 116 ? 19.883 -19.489 -26.411 1.00 78.31 116 PHE A O 1
ATOM 864 N N . ALA A 1 117 ? 19.365 -20.116 -24.333 1.00 72.31 117 ALA A N 1
ATOM 865 C CA . ALA A 1 117 ? 20.508 -21.021 -24.205 1.00 72.31 117 ALA A CA 1
ATOM 866 C C . ALA A 1 117 ? 20.558 -22.026 -25.366 1.00 72.31 117 ALA A C 1
ATOM 868 O O . ALA A 1 117 ? 19.570 -22.700 -25.659 1.00 72.31 117 ALA A O 1
ATOM 869 N N . ASN A 1 118 ? 21.718 -22.150 -26.013 1.00 73.00 118 ASN A N 1
ATOM 870 C CA . ASN A 1 118 ? 21.948 -23.045 -27.155 1.00 73.00 118 ASN A CA 1
ATOM 871 C C . ASN A 1 118 ? 21.039 -22.800 -28.378 1.00 73.00 118 ASN A C 1
ATOM 873 O O . ASN A 1 118 ? 20.952 -23.668 -29.242 1.00 73.00 118 ASN A O 1
ATOM 877 N N . ALA A 1 119 ? 20.350 -21.659 -28.466 1.00 78.19 119 ALA A N 1
ATOM 878 C CA . ALA A 1 119 ? 19.617 -21.292 -29.671 1.00 78.19 119 ALA A CA 1
ATOM 879 C C . ALA A 1 119 ? 20.573 -20.912 -30.819 1.00 78.19 119 ALA A C 1
ATOM 881 O O . ALA A 1 119 ? 21.618 -20.298 -30.607 1.00 78.19 119 ALA A O 1
ATOM 882 N N . ILE A 1 120 ? 20.189 -21.233 -32.051 1.00 75.69 120 ILE A N 1
ATOM 883 C CA . ILE A 1 120 ? 20.814 -20.754 -33.283 1.00 75.69 120 ILE A CA 1
ATOM 884 C C . ILE A 1 120 ? 19.995 -19.556 -33.765 1.00 75.69 120 ILE A C 1
ATOM 886 O O . ILE A 1 120 ? 18.814 -19.709 -34.065 1.00 75.69 120 ILE A O 1
ATOM 890 N N . ILE A 1 121 ? 20.599 -18.368 -33.845 1.00 74.94 121 ILE A N 1
ATOM 891 C CA . ILE A 1 121 ? 19.906 -17.132 -34.235 1.00 74.94 121 ILE A CA 1
ATOM 892 C C . ILE A 1 121 ? 20.526 -16.583 -35.522 1.00 74.94 121 ILE A C 1
ATOM 894 O O . ILE A 1 121 ? 21.624 -16.033 -35.501 1.00 74.94 121 ILE A O 1
ATOM 898 N N . LEU A 1 122 ? 19.821 -16.733 -36.644 1.00 73.25 122 LEU A N 1
ATOM 899 C CA . LEU A 1 122 ? 20.229 -16.244 -37.960 1.00 73.25 122 LEU A CA 1
ATOM 900 C C . LEU A 1 122 ? 19.282 -15.114 -38.389 1.00 73.25 122 LEU A C 1
ATOM 902 O O . LEU A 1 122 ? 18.100 -15.347 -38.631 1.00 73.25 122 LEU A O 1
ATOM 906 N N . GLN A 1 123 ? 19.810 -13.891 -38.503 1.00 68.00 123 GLN A N 1
ATOM 907 C CA . GLN A 1 123 ? 19.098 -12.722 -39.048 1.00 68.00 123 GLN A CA 1
ATOM 908 C C . GLN A 1 123 ? 17.803 -12.320 -38.307 1.00 68.00 123 GLN A C 1
ATOM 910 O O . GLN A 1 123 ? 16.865 -11.816 -38.923 1.00 68.00 123 GLN A O 1
ATOM 915 N N . ALA A 1 124 ? 17.738 -12.524 -36.988 1.00 69.88 124 ALA A N 1
ATOM 916 C CA . ALA A 1 124 ? 16.639 -12.015 -36.167 1.00 69.88 124 ALA A CA 1
ATOM 917 C C . ALA A 1 124 ? 16.795 -10.510 -35.882 1.00 69.88 124 ALA A C 1
ATOM 919 O O . ALA A 1 124 ? 17.911 -10.019 -35.700 1.00 69.88 124 ALA A O 1
ATOM 920 N N . ASN A 1 125 ? 15.677 -9.791 -35.816 1.00 61.94 125 ASN A N 1
ATOM 921 C CA . ASN A 1 125 ? 15.633 -8.364 -35.519 1.00 61.94 125 ASN A CA 1
ATOM 922 C C . ASN A 1 125 ? 15.229 -8.136 -34.058 1.00 61.94 125 ASN A C 1
ATOM 924 O O . ASN A 1 125 ? 14.123 -8.489 -33.678 1.00 61.94 125 ASN A O 1
ATOM 928 N N . PHE A 1 126 ? 16.096 -7.519 -33.256 1.00 65.19 126 PHE A N 1
ATOM 929 C CA . PHE A 1 126 ? 15.828 -7.183 -31.850 1.00 65.19 126 PHE A CA 1
ATOM 930 C C . PHE A 1 126 ? 15.741 -5.669 -31.593 1.00 65.19 126 PHE A C 1
ATOM 932 O O . PHE A 1 126 ? 15.859 -5.249 -30.441 1.00 65.19 126 PHE A O 1
ATOM 939 N N . SER A 1 127 ? 15.571 -4.834 -32.628 1.00 56.25 127 SER A N 1
ATOM 940 C CA . SER A 1 127 ? 15.512 -3.376 -32.450 1.00 56.25 127 SER A CA 1
ATOM 941 C C . SER A 1 127 ? 14.457 -2.989 -31.410 1.00 56.25 127 SER A C 1
ATOM 943 O O . SER A 1 127 ? 13.315 -3.436 -31.466 1.00 56.25 127 SER A O 1
ATOM 945 N N . ASP A 1 128 ? 14.851 -2.167 -30.440 1.00 49.59 128 ASP A N 1
ATOM 946 C CA . ASP A 1 128 ? 13.967 -1.633 -29.398 1.00 49.59 128 ASP A CA 1
ATOM 947 C C . ASP A 1 128 ? 13.307 -2.684 -28.472 1.00 49.59 128 ASP A C 1
ATOM 949 O O . ASP A 1 128 ? 12.296 -2.402 -27.829 1.00 49.59 128 ASP A O 1
ATOM 953 N N . ALA A 1 129 ? 13.856 -3.901 -28.365 1.00 57.62 129 ALA A N 1
ATOM 954 C CA . ALA A 1 129 ? 13.455 -4.860 -27.327 1.00 57.62 129 ALA A CA 1
ATOM 955 C C . ALA A 1 129 ? 13.941 -4.417 -25.921 1.00 57.62 129 ALA A C 1
ATOM 957 O O . ALA A 1 129 ? 15.055 -3.915 -25.780 1.00 57.62 129 ALA A O 1
ATOM 958 N N . VAL A 1 130 ? 13.133 -4.612 -24.863 1.00 52.59 130 VAL A N 1
ATOM 959 C CA . VAL A 1 130 ? 13.310 -3.978 -23.526 1.00 52.59 130 VAL A CA 1
ATOM 960 C C . VAL A 1 130 ? 13.333 -4.954 -22.325 1.00 52.59 130 VAL A C 1
ATOM 962 O O . VAL A 1 130 ? 12.728 -6.033 -22.378 1.00 52.59 130 VAL A O 1
ATOM 965 N N . MET A 1 131 ? 13.992 -4.564 -21.206 1.00 52.78 131 MET A N 1
ATOM 966 C CA . MET A 1 131 ? 14.049 -5.298 -19.910 1.00 52.78 131 MET A CA 1
ATOM 967 C C . MET A 1 131 ? 14.316 -4.416 -18.650 1.00 52.78 131 MET A C 1
ATOM 969 O O . MET A 1 131 ? 15.428 -3.908 -18.519 1.00 52.78 131 MET A O 1
ATOM 973 N N . PRO A 1 132 ? 13.410 -4.351 -17.642 1.00 48.12 132 PRO A N 1
ATOM 974 C CA . PRO A 1 132 ? 11.972 -4.169 -17.833 1.00 48.12 132 PRO A CA 1
ATOM 975 C C . PRO A 1 132 ? 11.720 -2.795 -18.491 1.00 48.12 132 PRO A C 1
ATOM 977 O O . PRO A 1 132 ? 12.656 -2.042 -18.717 1.00 48.12 132 PRO A O 1
ATOM 980 N N . THR A 1 133 ? 10.482 -2.515 -18.889 1.00 35.97 133 THR A N 1
ATOM 981 C CA . THR A 1 133 ? 10.102 -1.461 -19.853 1.00 35.97 133 THR A CA 1
ATOM 982 C C . THR A 1 133 ? 10.954 -0.182 -19.860 1.00 35.97 133 THR A C 1
ATOM 984 O O . THR A 1 133 ? 11.065 0.493 -18.843 1.00 35.97 133 THR A O 1
ATOM 987 N N . SER A 1 134 ? 11.435 0.199 -21.050 1.00 35.06 134 SER A N 1
ATOM 988 C CA . SER A 1 134 ? 11.619 1.607 -21.413 1.00 35.06 134 SER A CA 1
ATOM 989 C C . SER A 1 134 ? 11.071 1.859 -22.828 1.00 35.06 134 SER A C 1
ATOM 991 O O . SER A 1 134 ? 11.723 1.573 -23.826 1.00 35.06 134 SER A O 1
ATOM 993 N N . ASP A 1 135 ? 9.854 2.379 -22.906 1.00 38.12 135 ASP A N 1
ATOM 994 C CA . ASP A 1 135 ? 9.571 3.695 -23.492 1.00 38.12 135 ASP A CA 1
ATOM 995 C C . ASP A 1 135 ? 9.713 3.948 -24.999 1.00 38.12 135 ASP A C 1
ATOM 997 O O . ASP A 1 135 ? 8.960 4.740 -25.561 1.00 38.12 135 ASP A O 1
ATOM 1001 N N . LEU A 1 136 ? 10.604 3.284 -25.720 1.00 36.78 136 LEU A N 1
ATOM 1002 C CA . LEU A 1 136 ? 10.884 3.642 -27.117 1.00 36.78 136 LEU A CA 1
ATOM 1003 C C . LEU A 1 136 ? 10.030 2.916 -28.158 1.00 36.78 136 LEU A C 1
ATOM 1005 O O . LEU A 1 136 ? 10.078 3.268 -29.334 1.00 36.78 136 LEU A O 1
ATOM 1009 N N . CYS A 1 137 ? 9.160 2.003 -27.735 1.00 35.00 137 CYS A N 1
ATOM 1010 C CA . CYS A 1 137 ? 8.201 1.369 -28.625 1.00 35.00 137 CYS A CA 1
ATOM 1011 C C . CYS A 1 137 ? 6.759 1.728 -28.280 1.00 35.00 137 CYS A C 1
ATOM 1013 O O . CYS A 1 137 ? 6.228 1.293 -27.265 1.00 35.00 137 CYS A O 1
ATOM 1015 N N . CYS A 1 138 ? 6.137 2.478 -29.198 1.00 33.84 138 CYS A N 1
ATOM 1016 C CA . CYS A 1 138 ? 4.751 2.969 -29.193 1.00 33.84 138 CYS A CA 1
ATOM 1017 C C . CYS A 1 138 ? 4.498 4.215 -28.318 1.00 33.84 138 CYS A C 1
ATOM 1019 O O . CYS A 1 138 ? 3.950 4.157 -27.225 1.00 33.84 138 CYS A O 1
ATOM 1021 N N . LYS A 1 139 ? 4.863 5.375 -28.876 1.00 28.58 139 LYS A N 1
ATOM 1022 C CA . LYS A 1 139 ? 4.667 6.733 -28.347 1.00 28.58 139 LYS A CA 1
ATOM 1023 C C . LYS A 1 139 ? 3.174 7.102 -28.176 1.00 28.58 139 LYS A C 1
ATOM 1025 O O . LYS A 1 139 ? 2.441 7.119 -29.162 1.00 28.58 139 LYS A O 1
ATOM 1030 N N . THR A 1 140 ? 2.775 7.530 -26.976 1.00 30.52 140 THR A N 1
ATOM 1031 C CA . THR A 1 140 ? 1.727 8.554 -26.738 1.00 30.52 140 THR A CA 1
ATOM 1032 C C . THR A 1 140 ? 2.280 9.649 -25.813 1.00 30.52 140 THR A C 1
ATOM 1034 O O . THR A 1 140 ? 3.357 9.486 -25.248 1.00 30.52 140 THR A O 1
ATOM 1037 N N . LEU A 1 141 ? 1.587 10.790 -25.736 1.00 30.86 141 LEU A N 1
ATOM 1038 C CA . LEU A 1 141 ? 2.118 12.124 -25.411 1.00 30.86 141 LEU A CA 1
ATOM 1039 C C . LEU A 1 141 ? 2.737 12.375 -24.015 1.00 30.86 141 LEU A C 1
ATOM 1041 O O . LEU A 1 141 ? 3.337 13.432 -23.866 1.00 30.86 141 LEU A O 1
ATOM 1045 N N . ASP A 1 142 ? 2.670 11.470 -23.033 1.00 27.80 142 ASP A N 1
ATOM 1046 C CA . ASP A 1 142 ? 2.798 11.879 -21.615 1.00 27.80 142 ASP A CA 1
ATOM 1047 C C . ASP A 1 142 ? 3.771 11.067 -20.730 1.00 27.80 142 ASP A C 1
ATOM 1049 O O . ASP A 1 142 ? 3.539 10.916 -19.535 1.00 27.80 142 ASP A O 1
ATOM 1053 N N . GLY A 1 143 ? 4.909 10.601 -21.259 1.00 28.14 143 GLY A N 1
ATOM 1054 C CA . GLY A 1 143 ? 6.024 10.131 -20.414 1.00 28.14 143 GLY A CA 1
ATOM 1055 C C . GLY A 1 143 ? 5.751 8.846 -19.607 1.00 28.14 143 GLY A C 1
ATOM 1056 O O . GLY A 1 143 ? 4.669 8.272 -19.630 1.00 28.14 143 GLY A O 1
ATOM 1057 N N . TYR A 1 144 ? 6.788 8.313 -18.963 1.00 31.78 144 TYR A N 1
ATOM 1058 C CA . TYR A 1 144 ? 6.970 6.865 -18.871 1.00 31.78 144 TYR A CA 1
ATOM 1059 C C . TYR A 1 144 ? 7.055 6.250 -17.456 1.00 31.78 144 TYR A C 1
ATOM 1061 O O . TYR A 1 144 ? 7.460 6.908 -16.498 1.00 31.78 144 TYR A O 1
ATOM 1069 N N . TYR A 1 145 ? 6.705 4.955 -17.354 1.00 30.75 145 TYR A N 1
ATOM 1070 C CA . TYR A 1 145 ? 6.552 4.149 -16.127 1.00 30.75 145 TYR A CA 1
ATOM 1071 C C . TYR A 1 145 ? 7.615 3.035 -15.977 1.00 30.75 145 TYR A C 1
ATOM 1073 O O . TYR A 1 145 ? 7.926 2.324 -16.930 1.00 30.75 145 TYR A O 1
ATOM 1081 N N . CYS A 1 146 ? 8.049 2.777 -14.731 1.00 27.08 146 CYS A N 1
ATOM 1082 C CA . CYS A 1 146 ? 8.826 1.593 -14.320 1.00 27.08 146 CYS A CA 1
ATOM 1083 C C . CYS A 1 146 ? 8.040 0.705 -13.317 1.00 27.08 146 CYS A C 1
ATOM 1085 O O . CYS A 1 146 ? 7.933 1.072 -12.148 1.00 27.08 146 CYS A O 1
ATOM 1087 N N . GLY A 1 147 ? 7.589 -0.488 -13.758 1.00 28.94 147 GLY A N 1
ATOM 1088 C CA . GLY A 1 147 ? 7.082 -1.634 -12.950 1.00 28.94 147 GLY A CA 1
ATOM 1089 C C . GLY A 1 147 ? 5.600 -1.555 -12.514 1.00 28.94 147 GLY A C 1
ATOM 1090 O O . GLY A 1 147 ? 5.122 -0.472 -12.222 1.00 28.94 147 GLY A O 1
ATOM 1091 N N . ILE A 1 148 ? 4.768 -2.609 -12.402 1.00 30.52 148 ILE A N 1
ATOM 1092 C CA . ILE A 1 148 ? 4.842 -4.096 -12.385 1.00 30.52 148 ILE A CA 1
ATOM 1093 C C . ILE A 1 148 ? 3.416 -4.614 -12.728 1.00 30.52 148 ILE A C 1
ATOM 1095 O O . ILE A 1 148 ? 2.499 -3.947 -12.273 1.00 30.52 148 ILE A O 1
ATOM 1099 N N . ILE A 1 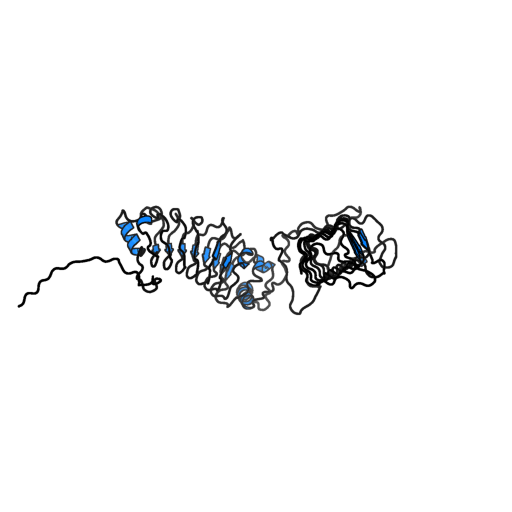149 ? 3.215 -5.782 -13.385 1.00 34.09 149 ILE A N 1
ATOM 1100 C CA . ILE A 1 149 ? 2.369 -6.919 -12.894 1.00 34.09 149 ILE A CA 1
ATOM 1101 C C . ILE A 1 149 ? 2.848 -8.247 -13.524 1.00 34.09 149 ILE A C 1
ATOM 1103 O O . ILE A 1 149 ? 2.501 -8.572 -14.656 1.00 34.09 149 ILE A O 1
ATOM 1107 N N . ALA A 1 150 ? 3.565 -9.059 -12.740 1.00 34.56 150 ALA A N 1
ATOM 1108 C CA . ALA A 1 150 ? 3.435 -10.515 -12.785 1.00 34.56 150 ALA A CA 1
ATOM 1109 C C . ALA A 1 150 ? 2.405 -10.909 -11.713 1.00 34.56 150 ALA A C 1
ATOM 1111 O O . ALA A 1 150 ? 2.436 -10.374 -10.605 1.00 34.56 150 ALA A O 1
ATOM 1112 N N . ILE A 1 151 ? 1.509 -11.845 -12.027 1.00 34.12 151 ILE A N 1
ATOM 1113 C CA . ILE A 1 151 ? 0.365 -12.281 -11.195 1.00 34.12 151 ILE A CA 1
ATOM 1114 C C . ILE A 1 151 ? 0.803 -12.851 -9.818 1.00 34.12 151 ILE A C 1
ATOM 1116 O O . ILE A 1 151 ? -0.024 -13.106 -8.951 1.00 34.12 151 ILE A O 1
ATOM 1120 N N . ASN A 1 152 ? 2.105 -13.029 -9.578 1.00 34.06 152 ASN A N 1
ATOM 1121 C CA . ASN A 1 152 ? 2.664 -13.713 -8.410 1.00 34.06 152 ASN A CA 1
ATOM 1122 C C . ASN A 1 152 ? 3.839 -12.990 -7.718 1.00 34.06 152 ASN A C 1
ATOM 1124 O O . ASN A 1 152 ? 4.529 -13.622 -6.925 1.00 34.06 152 ASN A O 1
ATOM 1128 N N . GLN A 1 153 ? 4.095 -11.707 -8.005 1.00 35.03 153 GLN A N 1
ATOM 1129 C CA . GLN A 1 153 ? 5.164 -10.917 -7.356 1.00 35.03 153 GLN A CA 1
ATOM 1130 C C . GLN A 1 153 ? 6.593 -11.515 -7.418 1.00 35.03 153 GLN A C 1
ATOM 1132 O O . GLN A 1 153 ? 7.472 -11.094 -6.667 1.00 35.03 153 GLN A O 1
ATOM 1137 N N . LEU A 1 154 ? 6.881 -12.463 -8.317 1.00 34.09 154 LEU A N 1
ATOM 1138 C CA . LEU A 1 154 ? 8.245 -12.966 -8.501 1.00 34.09 154 LEU A CA 1
ATOM 1139 C C . LEU A 1 154 ? 9.048 -11.990 -9.370 1.00 34.09 154 LEU A C 1
ATOM 1141 O O . LEU A 1 154 ? 8.606 -11.591 -10.446 1.00 34.09 154 LEU A O 1
ATOM 1145 N N . GLY A 1 155 ? 10.232 -11.599 -8.893 1.00 38.56 155 GLY A N 1
ATOM 1146 C CA . GLY A 1 155 ? 11.147 -10.726 -9.627 1.00 38.56 155 GLY A CA 1
ATOM 1147 C C . GLY A 1 155 ? 11.546 -11.312 -10.985 1.00 38.56 155 GLY A C 1
ATOM 1148 O O . GLY A 1 155 ? 11.696 -12.523 -11.138 1.00 38.56 155 GLY A O 1
ATOM 1149 N N . TYR A 1 156 ? 11.727 -10.441 -11.977 1.00 45.38 156 TYR A N 1
ATOM 1150 C CA . TYR A 1 156 ? 12.149 -10.840 -13.319 1.00 45.38 156 TYR A CA 1
ATOM 1151 C C . TYR A 1 156 ? 13.593 -11.371 -13.301 1.00 45.38 156 TYR A C 1
ATOM 1153 O O . TYR A 1 156 ? 14.488 -10.747 -12.729 1.00 45.38 156 TYR A O 1
ATOM 1161 N N . GLY A 1 157 ? 13.804 -12.544 -13.906 1.00 38.34 157 GLY A N 1
ATOM 1162 C CA . GLY A 1 157 ? 15.100 -13.228 -13.962 1.00 38.34 157 GLY A CA 1
ATOM 1163 C C . GLY A 1 157 ? 16.029 -12.704 -15.064 1.00 38.34 157 GLY A C 1
ATOM 1164 O O . GLY A 1 157 ? 15.613 -11.961 -15.952 1.00 38.34 157 GLY A O 1
ATOM 1165 N N . ALA A 1 158 ? 17.298 -13.115 -15.021 1.00 43.09 158 ALA A N 1
ATOM 1166 C CA . ALA A 1 158 ? 18.269 -12.824 -16.075 1.00 43.09 158 ALA A CA 1
ATOM 1167 C C . ALA A 1 158 ? 17.879 -13.499 -17.403 1.00 43.09 158 ALA A C 1
ATOM 1169 O O . ALA A 1 158 ? 17.324 -14.599 -17.400 1.00 43.09 158 ALA A O 1
ATOM 1170 N N . ILE A 1 159 ? 18.210 -12.867 -18.534 1.00 52.81 159 ILE A N 1
ATOM 1171 C CA . ILE A 1 159 ? 18.135 -13.519 -19.847 1.00 52.81 159 ILE A CA 1
ATOM 1172 C C . ILE A 1 159 ? 19.397 -14.326 -20.106 1.00 52.81 159 ILE A C 1
ATOM 1174 O O . ILE A 1 159 ? 20.505 -13.878 -19.815 1.00 52.81 159 ILE A O 1
ATOM 1178 N N . THR A 1 160 ? 19.228 -15.493 -20.721 1.00 53.47 160 THR A N 1
ATOM 1179 C CA . THR A 1 160 ? 20.347 -16.303 -21.217 1.00 53.47 160 THR A CA 1
ATOM 1180 C C . THR A 1 160 ? 20.428 -16.198 -22.738 1.00 53.47 160 THR A C 1
ATOM 1182 O O . THR A 1 160 ? 19.460 -16.548 -23.396 1.00 53.47 160 THR A O 1
ATOM 1185 N N . PHE A 1 161 ? 21.548 -15.749 -23.309 1.00 59.03 161 PHE A N 1
ATOM 1186 C CA . PHE A 1 161 ? 21.807 -15.791 -24.761 1.00 59.03 161 PHE A CA 1
ATOM 1187 C C . PHE A 1 161 ? 22.718 -16.979 -25.132 1.00 59.03 161 PHE A C 1
ATOM 1189 O O . PHE A 1 161 ? 23.432 -17.484 -24.259 1.00 59.03 161 PHE A O 1
ATOM 1196 N N . PRO A 1 162 ? 22.699 -17.465 -26.390 1.00 52.72 162 PRO A N 1
ATOM 1197 C CA . PRO A 1 162 ? 23.545 -18.576 -26.816 1.00 52.72 162 PRO A CA 1
ATOM 1198 C C . PRO A 1 162 ? 25.015 -18.164 -26.966 1.00 52.72 162 PRO A C 1
ATOM 1200 O O . PRO A 1 162 ? 25.334 -17.011 -27.251 1.00 52.72 162 PRO A O 1
ATOM 1203 N N . VAL A 1 163 ? 25.917 -19.140 -26.832 1.00 47.41 163 VAL A N 1
ATOM 1204 C CA . VAL A 1 163 ? 27.339 -18.969 -27.156 1.00 47.41 163 VAL A CA 1
ATOM 1205 C C . VAL A 1 163 ? 27.501 -19.034 -28.676 1.00 47.41 163 VAL A C 1
ATOM 1207 O O . VAL A 1 163 ? 27.154 -20.036 -29.305 1.00 47.41 163 VAL A O 1
ATOM 1210 N N . LEU A 1 164 ? 28.016 -17.963 -29.278 1.00 48.94 164 LEU A N 1
ATOM 1211 C CA . LEU A 1 164 ? 28.253 -17.879 -30.720 1.00 48.94 164 LEU A CA 1
ATOM 1212 C C . LEU A 1 164 ? 29.518 -18.673 -31.083 1.00 48.94 164 LEU A C 1
ATOM 1214 O O . LEU A 1 164 ? 30.611 -18.122 -31.145 1.00 48.94 164 LEU A O 1
ATOM 1218 N N . ASN A 1 165 ? 29.373 -19.980 -31.306 1.00 41.56 165 ASN A N 1
ATOM 1219 C CA . ASN A 1 165 ? 30.498 -20.874 -31.618 1.00 41.56 165 ASN A CA 1
ATOM 1220 C C . ASN A 1 165 ? 30.875 -20.936 -33.113 1.00 41.56 165 ASN A C 1
ATOM 1222 O O . ASN A 1 165 ? 31.790 -21.675 -33.456 1.00 41.56 165 ASN A O 1
ATOM 1226 N N . ASN A 1 166 ? 30.209 -20.189 -34.004 1.00 43.34 166 ASN A N 1
ATOM 1227 C CA . ASN A 1 166 ? 30.450 -20.237 -35.453 1.00 43.34 166 ASN A CA 1
ATOM 1228 C C . ASN A 1 166 ? 30.480 -18.843 -36.099 1.00 43.34 166 ASN A C 1
ATOM 1230 O O . ASN A 1 166 ? 29.839 -17.908 -35.619 1.00 43.34 166 ASN A O 1
ATOM 1234 N N . ASN A 1 167 ? 31.195 -18.736 -37.228 1.00 41.75 167 ASN A N 1
ATOM 1235 C CA . ASN A 1 167 ? 31.252 -17.539 -38.071 1.00 41.75 167 ASN A CA 1
ATOM 1236 C C . ASN A 1 167 ? 29.839 -17.110 -38.501 1.00 41.75 167 ASN A C 1
ATOM 1238 O O . ASN A 1 167 ? 29.139 -17.854 -39.185 1.00 41.75 167 ASN A O 1
ATOM 1242 N N . ILE A 1 168 ? 29.439 -15.902 -38.109 1.00 39.81 168 ILE A N 1
ATOM 1243 C CA . ILE A 1 168 ? 28.156 -15.293 -38.474 1.00 39.81 168 ILE A CA 1
ATOM 1244 C C . ILE A 1 168 ? 28.270 -14.714 -39.888 1.00 39.81 168 ILE A C 1
ATOM 1246 O O . ILE A 1 168 ? 29.234 -14.008 -40.190 1.00 39.81 168 ILE A O 1
ATOM 1250 N N . THR A 1 169 ? 27.286 -15.003 -40.743 1.00 35.69 169 THR A N 1
ATOM 1251 C CA . THR A 1 169 ? 27.100 -14.325 -42.032 1.00 35.69 169 THR A CA 1
ATOM 1252 C C . THR A 1 169 ? 26.371 -13.011 -41.787 1.00 35.69 169 THR A C 1
ATOM 1254 O O . THR A 1 169 ? 25.248 -13.005 -41.274 1.00 35.69 169 THR A O 1
ATOM 1257 N N . CYS A 1 170 ? 27.009 -11.898 -42.125 1.00 34.44 170 CYS A N 1
ATOM 1258 C CA . CYS A 1 170 ? 26.421 -10.572 -41.975 1.00 34.44 170 CYS A CA 1
ATOM 1259 C C . CYS A 1 170 ? 25.187 -10.411 -42.897 1.00 34.44 170 CYS A C 1
ATOM 1261 O O . CYS A 1 170 ? 25.100 -11.089 -43.923 1.00 34.44 170 CYS A O 1
ATOM 1263 N N . PRO A 1 171 ? 24.235 -9.501 -42.599 1.00 33.00 171 PRO A N 1
ATOM 1264 C CA . PRO A 1 171 ? 23.060 -9.257 -43.451 1.00 33.00 171 PRO A CA 1
ATOM 1265 C C . PRO A 1 171 ? 23.387 -8.850 -44.900 1.00 33.00 171 PRO A C 1
ATOM 1267 O O . PRO A 1 171 ? 22.523 -8.915 -45.767 1.00 33.00 171 PRO A O 1
ATOM 1270 N N . ASN A 1 172 ? 24.631 -8.445 -45.171 1.00 35.69 172 ASN A N 1
ATOM 1271 C CA . ASN A 1 172 ? 25.152 -8.133 -46.502 1.00 35.69 172 ASN A CA 1
ATOM 1272 C C . ASN A 1 172 ? 25.797 -9.338 -47.226 1.00 35.69 172 ASN A C 1
ATOM 1274 O O . ASN A 1 172 ? 26.284 -9.170 -48.338 1.00 35.69 172 ASN A O 1
ATOM 1278 N N . GLY A 1 173 ? 25.810 -10.533 -46.624 1.00 37.00 173 GLY A N 1
ATOM 1279 C CA . GLY A 1 173 ? 26.339 -11.759 -47.232 1.00 37.00 173 GLY A CA 1
ATOM 1280 C C . GLY A 1 173 ? 27.820 -12.056 -46.971 1.00 37.00 173 GLY A C 1
ATOM 1281 O O . GLY A 1 173 ? 28.308 -13.079 -47.449 1.00 37.00 173 GLY A O 1
ATOM 1282 N N . ASP A 1 174 ? 28.532 -11.230 -46.199 1.00 35.75 174 ASP A N 1
ATOM 1283 C CA . ASP A 1 174 ? 29.957 -11.451 -45.924 1.00 35.75 174 ASP A CA 1
ATOM 1284 C C . ASP A 1 174 ? 30.206 -12.478 -44.811 1.00 35.75 174 ASP A C 1
ATOM 1286 O O . ASP A 1 174 ? 29.502 -12.531 -43.795 1.00 35.75 174 ASP A O 1
ATOM 1290 N N . PHE A 1 175 ? 31.269 -13.267 -44.990 1.00 39.16 175 PHE A N 1
ATOM 1291 C CA . PHE A 1 175 ? 31.769 -14.229 -44.014 1.00 39.16 175 PHE A CA 1
ATOM 1292 C C . PHE A 1 175 ? 33.052 -13.688 -43.369 1.00 39.16 175 PHE A C 1
ATOM 1294 O O . PHE A 1 175 ? 34.092 -13.605 -44.016 1.00 39.16 175 PHE A O 1
ATOM 1301 N N . ALA A 1 176 ? 32.962 -13.408 -42.066 1.00 30.33 176 ALA A N 1
ATOM 1302 C CA . ALA A 1 176 ? 34.014 -12.989 -41.131 1.00 30.33 176 ALA A CA 1
ATOM 1303 C C . ALA A 1 176 ? 34.144 -11.478 -40.846 1.00 30.33 176 ALA A C 1
ATOM 1305 O O . ALA A 1 176 ? 34.354 -10.645 -41.720 1.00 30.33 176 ALA A O 1
ATOM 1306 N N . LYS A 1 177 ? 34.134 -11.209 -39.530 1.00 38.44 177 LYS A N 1
ATOM 1307 C CA . LYS A 1 177 ? 34.204 -9.929 -38.809 1.00 38.44 177 LYS A CA 1
ATOM 1308 C C . LYS A 1 177 ? 32.936 -9.079 -38.900 1.00 38.44 177 LYS A C 1
ATOM 1310 O O . LYS A 1 177 ? 32.905 -8.058 -39.575 1.00 38.44 177 LYS A O 1
ATOM 1315 N N . CYS A 1 178 ? 31.938 -9.428 -38.083 1.00 35.53 178 CYS A N 1
ATOM 1316 C CA . CYS A 1 178 ? 30.994 -8.428 -37.589 1.00 35.53 178 CYS A CA 1
ATOM 1317 C C . CYS A 1 178 ? 31.809 -7.333 -36.884 1.00 35.53 178 CYS A C 1
ATOM 1319 O O . CYS A 1 178 ? 32.313 -7.532 -35.777 1.00 35.53 178 CYS A O 1
ATOM 1321 N N . THR A 1 179 ? 32.000 -6.193 -37.543 1.00 37.34 179 THR A N 1
ATOM 1322 C CA . THR A 1 179 ? 32.477 -4.985 -36.876 1.00 37.34 179 THR A CA 1
ATOM 1323 C C . THR A 1 179 ? 31.409 -4.598 -35.862 1.00 37.34 179 THR A C 1
ATOM 1325 O O . THR A 1 179 ? 30.223 -4.646 -36.183 1.00 37.34 179 THR A O 1
ATOM 1328 N N . GLY A 1 180 ? 31.814 -4.268 -34.635 1.00 35.22 180 GLY A N 1
ATOM 1329 C CA . GLY A 1 180 ? 30.931 -4.076 -33.474 1.00 35.22 180 GLY A CA 1
ATOM 1330 C C . GLY A 1 180 ? 29.766 -3.087 -33.638 1.00 35.22 180 GLY A C 1
ATOM 1331 O O . GLY A 1 180 ? 28.936 -3.013 -32.747 1.00 35.22 180 GLY A O 1
ATOM 1332 N N . SER A 1 181 ? 29.652 -2.404 -34.777 1.00 33.50 181 SER A N 1
ATOM 1333 C CA . SER A 1 181 ? 28.575 -1.494 -35.158 1.00 33.50 181 SER A CA 1
ATOM 1334 C C . SER A 1 181 ? 27.244 -2.156 -35.548 1.00 33.50 181 SER A C 1
ATOM 1336 O O . SER A 1 181 ? 26.235 -1.465 -35.631 1.00 33.50 181 SER A O 1
ATOM 1338 N N . GLN A 1 182 ? 27.180 -3.477 -35.773 1.00 37.06 182 GLN A N 1
ATOM 1339 C CA . GLN A 1 182 ? 25.915 -4.154 -36.139 1.00 37.06 182 GLN A CA 1
ATOM 1340 C C . GLN A 1 182 ? 25.027 -4.552 -34.941 1.00 37.06 182 GLN A C 1
ATOM 1342 O O . GLN A 1 182 ? 23.963 -5.133 -35.135 1.00 37.06 182 GLN A O 1
ATOM 1347 N N . TRP A 1 183 ? 25.449 -4.216 -33.716 1.00 37.88 183 TRP A N 1
ATOM 1348 C CA . TRP A 1 183 ? 24.711 -4.434 -32.461 1.00 37.88 183 TRP A CA 1
ATOM 1349 C C . TRP A 1 183 ? 24.710 -3.179 -31.570 1.00 37.88 183 TRP A C 1
ATOM 1351 O O . TRP A 1 183 ? 24.603 -3.272 -30.345 1.00 37.88 183 TRP A O 1
ATOM 1361 N N . GLU A 1 184 ? 24.877 -1.997 -32.164 1.00 32.78 184 GLU A N 1
ATOM 1362 C CA . GLU A 1 184 ? 24.869 -0.741 -31.417 1.00 32.78 184 GLU A CA 1
ATOM 1363 C C . GLU A 1 184 ? 23.430 -0.262 -31.191 1.00 32.78 184 GLU A C 1
ATOM 1365 O O . GLU A 1 184 ? 22.760 0.218 -32.103 1.00 32.78 184 GLU A O 1
ATOM 1370 N N . LEU A 1 185 ? 22.963 -0.380 -29.945 1.00 35.41 185 LEU A N 1
ATOM 1371 C CA . LEU A 1 185 ? 21.815 0.367 -29.435 1.00 35.41 185 LEU A CA 1
ATOM 1372 C C . LEU A 1 185 ? 22.332 1.707 -28.879 1.00 35.41 185 LEU A C 1
ATOM 1374 O O . LEU A 1 185 ? 23.125 1.700 -27.928 1.00 35.41 185 LEU A O 1
ATOM 1378 N N . PRO A 1 186 ? 21.918 2.864 -29.426 1.00 31.97 186 PRO A N 1
ATOM 1379 C CA . PRO A 1 186 ? 22.334 4.165 -28.910 1.00 31.97 186 PRO A CA 1
ATOM 1380 C C . PRO A 1 186 ? 21.986 4.304 -27.417 1.00 31.97 186 PRO A C 1
ATOM 1382 O O . PRO A 1 186 ? 20.827 4.187 -27.030 1.00 31.97 186 PRO A O 1
ATOM 1385 N N . GLY A 1 187 ? 22.997 4.526 -26.568 1.00 33.50 187 GLY A N 1
ATOM 1386 C CA . GLY A 1 187 ? 22.845 4.650 -25.108 1.00 33.50 187 GLY A CA 1
ATOM 1387 C C . GLY A 1 187 ? 23.146 3.384 -24.292 1.00 33.50 187 GLY A C 1
ATOM 1388 O O . GLY A 1 187 ? 23.116 3.441 -23.064 1.00 33.50 187 GLY A O 1
ATOM 1389 N N . TRP A 1 188 ? 23.494 2.266 -24.935 1.00 33.03 188 TRP A N 1
ATOM 1390 C CA . TRP A 1 188 ? 23.788 0.989 -24.274 1.00 33.03 188 TRP A CA 1
ATOM 1391 C C . TRP A 1 188 ? 25.278 0.630 -24.394 1.00 33.03 188 TRP A C 1
ATOM 1393 O O . TRP A 1 188 ? 25.887 0.822 -25.444 1.00 33.03 188 TRP A O 1
ATOM 1403 N N . ARG A 1 189 ? 25.891 0.080 -23.334 1.00 31.66 189 ARG A N 1
ATOM 1404 C CA . ARG A 1 189 ? 27.230 -0.539 -23.410 1.00 31.66 189 ARG A CA 1
ATOM 1405 C C . ARG A 1 189 ? 27.082 -2.060 -23.451 1.00 31.66 189 ARG A C 1
ATOM 1407 O O . ARG A 1 189 ? 26.807 -2.665 -22.421 1.00 31.66 189 ARG A O 1
ATOM 1414 N N . SER A 1 190 ? 27.290 -2.681 -24.609 1.00 33.66 190 SER A N 1
ATOM 1415 C CA . SER A 1 190 ? 27.445 -4.135 -24.723 1.00 33.66 190 SER A CA 1
ATOM 1416 C C . SER A 1 190 ? 28.934 -4.488 -24.710 1.00 33.66 190 SER A C 1
ATOM 1418 O O . SER A 1 190 ? 29.688 -4.161 -25.624 1.00 33.66 190 SER A O 1
ATOM 1420 N N . ALA A 1 191 ? 29.394 -5.145 -23.647 1.00 28.30 191 ALA A N 1
ATOM 1421 C CA . ALA A 1 191 ? 30.667 -5.848 -23.691 1.00 28.30 191 ALA A CA 1
ATOM 1422 C C . ALA A 1 191 ? 30.394 -7.243 -24.262 1.00 28.30 191 ALA A C 1
ATOM 1424 O O . ALA A 1 191 ? 29.836 -8.100 -23.581 1.00 28.30 191 ALA A O 1
ATOM 1425 N N . ASN A 1 192 ? 30.765 -7.472 -25.521 1.00 34.84 192 ASN A N 1
ATOM 1426 C CA . ASN A 1 192 ? 30.989 -8.839 -25.976 1.00 34.84 192 ASN A CA 1
ATOM 1427 C C . ASN A 1 192 ? 32.203 -9.416 -25.239 1.00 34.84 192 ASN A C 1
ATOM 1429 O O . ASN A 1 192 ? 33.099 -8.661 -24.864 1.00 34.84 192 ASN A O 1
ATOM 1433 N N . CYS A 1 193 ? 32.170 -10.740 -25.045 1.00 31.06 193 CYS A N 1
ATOM 1434 C CA . CYS A 1 193 ? 33.212 -11.642 -24.546 1.00 31.06 193 CYS A CA 1
ATOM 1435 C C . CYS A 1 193 ? 34.593 -11.011 -24.304 1.00 31.06 193 CYS A C 1
ATOM 1437 O O . CYS A 1 193 ? 35.156 -10.354 -25.181 1.00 31.06 193 CYS A O 1
ATOM 1439 N N . ASN A 1 194 ? 35.214 -11.332 -23.163 1.00 36.25 194 ASN A N 1
ATOM 1440 C CA . ASN A 1 194 ? 36.635 -11.038 -22.993 1.00 36.25 194 ASN A CA 1
ATOM 1441 C C . ASN A 1 194 ? 37.460 -11.706 -24.116 1.00 36.25 194 ASN A C 1
ATOM 1443 O O . ASN A 1 194 ? 36.980 -12.590 -24.830 1.00 36.25 194 ASN A O 1
ATOM 1447 N N . SER A 1 195 ? 38.716 -11.289 -24.264 1.00 37.56 195 SER A N 1
ATOM 1448 C CA . SER A 1 195 ? 39.657 -11.720 -25.312 1.00 37.56 195 SER A CA 1
ATOM 1449 C C . SER A 1 195 ? 39.917 -13.237 -25.410 1.00 37.56 195 SER A C 1
ATOM 1451 O O . SER A 1 195 ? 40.776 -13.651 -26.184 1.00 37.56 195 SER A O 1
ATOM 1453 N N . GLN A 1 196 ? 39.205 -14.067 -24.643 1.00 37.56 196 GLN A N 1
ATOM 1454 C CA . GLN A 1 196 ? 39.344 -15.518 -24.581 1.00 37.56 196 GLN A CA 1
ATOM 1455 C C . GLN A 1 196 ? 38.089 -16.307 -25.000 1.00 37.56 196 GLN A C 1
ATOM 1457 O O . GLN A 1 196 ? 38.078 -17.521 -24.834 1.00 37.56 196 GLN A O 1
ATOM 1462 N N . HIS A 1 197 ? 37.050 -15.670 -25.561 1.00 40.94 197 HIS A N 1
ATOM 1463 C CA . HIS A 1 197 ? 35.859 -16.362 -26.102 1.00 40.94 197 HIS A CA 1
ATOM 1464 C C . HIS A 1 197 ? 35.101 -17.253 -25.089 1.00 40.94 197 HIS A C 1
ATOM 1466 O O . HIS A 1 197 ? 34.457 -18.229 -25.470 1.00 40.94 197 HIS A O 1
ATOM 1472 N N . VAL A 1 198 ? 35.155 -16.923 -23.794 1.00 35.47 198 VAL A N 1
ATOM 1473 C CA . VAL A 1 198 ? 34.439 -17.655 -22.735 1.00 35.47 198 VAL A CA 1
ATOM 1474 C C . VAL A 1 198 ? 33.085 -16.999 -22.456 1.00 35.47 198 VAL A C 1
ATOM 1476 O O . VAL A 1 198 ? 32.988 -15.772 -22.395 1.00 35.47 198 VAL A O 1
ATOM 1479 N N . THR A 1 199 ? 32.048 -17.816 -22.234 1.00 35.88 199 THR A N 1
ATOM 1480 C CA . THR A 1 199 ? 30.720 -17.374 -21.787 1.00 35.88 199 THR A CA 1
ATOM 1481 C C . THR A 1 199 ? 30.839 -16.474 -20.560 1.00 35.88 199 THR A C 1
ATOM 1483 O O . THR A 1 199 ? 31.350 -16.895 -19.522 1.00 35.88 199 THR A O 1
ATOM 1486 N N . GLN A 1 200 ? 30.311 -15.257 -20.644 1.00 35.41 200 GLN A N 1
ATOM 1487 C CA . GLN A 1 200 ? 29.998 -14.465 -19.462 1.00 35.41 200 GLN A CA 1
ATOM 1488 C C . GLN A 1 200 ? 28.489 -14.486 -19.242 1.00 35.41 200 GLN A C 1
ATOM 1490 O O . GLN A 1 200 ? 27.707 -14.362 -20.183 1.00 35.41 200 GLN A O 1
ATOM 1495 N N . ILE A 1 201 ? 28.082 -14.652 -17.983 1.00 35.22 201 ILE A N 1
ATOM 1496 C CA . ILE A 1 201 ? 26.727 -14.319 -17.549 1.00 35.22 201 ILE A CA 1
ATOM 1497 C C . ILE A 1 201 ? 26.535 -12.842 -17.896 1.00 35.22 201 ILE A C 1
ATOM 1499 O O . ILE A 1 201 ? 27.220 -11.992 -17.333 1.00 35.22 201 ILE A O 1
ATOM 1503 N N . LEU A 1 202 ? 25.644 -12.545 -18.844 1.00 38.19 202 LEU A N 1
ATOM 1504 C CA . LEU A 1 202 ? 25.485 -11.182 -19.350 1.00 38.19 202 LEU A CA 1
ATOM 1505 C C . LEU A 1 202 ? 24.939 -10.225 -18.287 1.00 38.19 202 LEU A C 1
ATOM 1507 O O . LEU A 1 202 ? 25.177 -9.032 -18.408 1.00 38.19 202 LEU A O 1
ATOM 1511 N N . TRP A 1 203 ? 24.290 -10.734 -17.230 1.00 37.34 203 TRP A N 1
ATOM 1512 C CA . TRP A 1 203 ? 23.857 -9.944 -16.076 1.00 37.34 203 TRP A CA 1
ATOM 1513 C C . TRP A 1 203 ? 23.764 -10.792 -14.797 1.00 37.34 203 TRP A C 1
ATOM 1515 O O . TRP A 1 203 ? 23.081 -11.815 -14.763 1.00 37.34 203 TRP A O 1
ATOM 1525 N N . TYR A 1 204 ? 24.407 -10.342 -13.718 1.00 30.50 204 TYR A N 1
ATOM 1526 C CA . TYR A 1 204 ? 23.979 -10.656 -12.351 1.00 30.50 204 TYR A CA 1
ATOM 1527 C C . TYR A 1 204 ? 22.739 -9.804 -12.015 1.00 30.50 204 TYR A C 1
ATOM 1529 O O . TYR A 1 204 ? 22.489 -8.800 -12.686 1.00 30.50 204 TYR A O 1
ATOM 1537 N N . LYS A 1 205 ? 21.961 -10.188 -10.981 1.00 33.16 205 LYS A N 1
ATOM 1538 C CA . LYS A 1 205 ? 20.966 -9.306 -10.326 1.00 33.16 205 LYS A CA 1
ATOM 1539 C C . LYS A 1 205 ? 21.565 -7.897 -10.293 1.00 33.16 205 LYS A C 1
ATOM 1541 O O . LYS A 1 205 ? 22.706 -7.814 -9.837 1.00 33.16 205 LYS A O 1
ATOM 1546 N N . PRO A 1 206 ? 20.885 -6.823 -10.743 1.00 32.97 206 PRO A N 1
ATOM 1547 C CA . PRO A 1 206 ? 21.449 -5.489 -10.612 1.00 32.97 206 PRO A CA 1
ATOM 1548 C C . PRO A 1 206 ? 21.987 -5.347 -9.193 1.00 32.97 206 PRO A C 1
ATOM 1550 O O . PRO A 1 206 ? 21.350 -5.815 -8.241 1.00 32.97 206 PRO A O 1
ATOM 1553 N N . ASN A 1 207 ? 23.158 -4.737 -9.022 1.00 34.81 207 ASN A N 1
ATOM 1554 C CA . ASN A 1 207 ? 23.412 -4.144 -7.726 1.00 34.81 207 ASN A CA 1
ATOM 1555 C C . ASN A 1 207 ? 22.324 -3.076 -7.551 1.00 34.81 207 ASN A C 1
ATOM 1557 O O . ASN A 1 207 ? 22.494 -1.933 -7.963 1.00 34.81 207 ASN A O 1
ATOM 1561 N N . CYS A 1 208 ? 21.193 -3.457 -6.954 1.00 34.75 208 CYS A N 1
ATOM 1562 C CA . CYS A 1 208 ? 20.118 -2.565 -6.541 1.00 34.75 208 CYS A CA 1
ATOM 1563 C C . CYS A 1 208 ? 20.564 -1.665 -5.366 1.00 34.75 208 CYS A C 1
ATOM 1565 O O . CYS A 1 208 ? 19.730 -1.221 -4.592 1.00 34.75 208 CYS A O 1
ATOM 1567 N N . GLY A 1 209 ? 21.875 -1.449 -5.203 1.00 35.31 209 GLY A N 1
ATOM 1568 C CA . GLY A 1 209 ? 22.538 -0.510 -4.303 1.00 35.31 209 GLY A CA 1
ATOM 1569 C C . GLY A 1 209 ? 23.268 0.618 -5.043 1.00 35.31 209 GLY A C 1
ATOM 1570 O O . GLY A 1 209 ? 24.080 1.316 -4.449 1.00 35.31 209 GLY A O 1
ATOM 1571 N N . GLY A 1 210 ? 22.986 0.819 -6.331 1.00 34.16 210 GLY A N 1
ATOM 1572 C CA . GLY A 1 210 ? 23.243 2.074 -7.032 1.00 34.16 210 GLY A CA 1
ATOM 1573 C C . GLY A 1 210 ? 21.953 2.512 -7.702 1.00 34.16 210 GLY A C 1
ATOM 1574 O O . GLY A 1 210 ? 21.742 2.212 -8.873 1.00 34.16 210 GLY A O 1
ATOM 1575 N N . HIS A 1 211 ? 21.046 3.135 -6.946 1.00 36.72 211 HIS A N 1
ATOM 1576 C CA . HIS A 1 211 ? 19.842 3.726 -7.525 1.00 36.72 211 HIS A CA 1
ATOM 1577 C C . HIS A 1 211 ? 20.253 4.674 -8.668 1.00 36.72 211 HIS A C 1
ATOM 1579 O O . HIS A 1 211 ? 21.280 5.352 -8.566 1.00 36.72 211 HIS A O 1
ATOM 1585 N N . ASP A 1 212 ? 19.426 4.802 -9.711 1.00 43.12 212 ASP A N 1
ATOM 1586 C CA . ASP A 1 212 ? 19.315 6.100 -10.383 1.00 43.12 212 ASP A CA 1
ATOM 1587 C C . ASP A 1 212 ? 18.843 7.086 -9.312 1.00 43.12 212 ASP A C 1
ATOM 1589 O O . ASP A 1 212 ? 17.656 7.239 -9.028 1.00 43.12 212 ASP A O 1
ATOM 1593 N N . THR A 1 213 ? 19.820 7.633 -8.605 1.00 38.12 213 THR A N 1
ATOM 1594 C CA . THR A 1 213 ? 19.627 8.571 -7.518 1.00 38.12 213 THR A CA 1
ATOM 1595 C C . THR A 1 213 ? 19.308 9.949 -8.098 1.00 38.12 213 THR A C 1
ATOM 1597 O O . THR A 1 213 ? 18.648 10.753 -7.457 1.00 38.12 213 THR A O 1
ATOM 1600 N N . THR A 1 214 ? 19.699 10.258 -9.331 1.00 41.50 214 THR A N 1
ATOM 1601 C CA . THR A 1 214 ? 19.623 11.634 -9.839 1.00 41.50 214 THR A CA 1
ATOM 1602 C C . THR A 1 214 ? 18.360 11.932 -10.643 1.00 41.50 214 THR A C 1
ATOM 1604 O O . THR A 1 214 ? 18.091 13.100 -10.911 1.00 41.50 214 THR A O 1
ATOM 1607 N N . GLY A 1 215 ? 17.563 10.921 -11.007 1.00 59.56 215 GLY A N 1
ATOM 1608 C CA . GLY A 1 215 ? 16.309 11.110 -11.738 1.00 59.56 215 GLY A CA 1
ATOM 1609 C C . GLY A 1 215 ? 15.246 11.901 -10.964 1.00 59.56 215 GLY A C 1
ATOM 1610 O O . GLY A 1 215 ? 15.055 11.706 -9.763 1.00 59.56 215 GLY A O 1
ATOM 1611 N N . ILE A 1 216 ? 14.533 12.775 -11.676 1.00 70.88 216 ILE A N 1
ATOM 1612 C CA . ILE A 1 216 ? 13.379 13.538 -11.179 1.00 70.88 216 ILE A CA 1
ATOM 1613 C C . ILE A 1 216 ? 12.211 12.578 -10.925 1.00 70.88 216 ILE A C 1
ATOM 1615 O O . ILE A 1 216 ? 11.959 11.684 -11.736 1.00 70.88 216 ILE A O 1
ATOM 1619 N N . ILE A 1 217 ? 11.496 12.748 -9.812 1.00 75.00 217 ILE A N 1
ATOM 1620 C CA . ILE A 1 217 ? 10.255 12.011 -9.557 1.00 75.00 217 ILE A CA 1
ATOM 1621 C C . ILE A 1 217 ? 9.101 12.713 -10.274 1.00 75.00 217 ILE A C 1
ATOM 1623 O O . ILE A 1 217 ? 8.871 13.902 -10.064 1.00 75.00 217 ILE A O 1
ATOM 1627 N N . ASN A 1 218 ? 8.355 11.961 -11.085 1.00 76.06 218 ASN A N 1
ATOM 1628 C CA . ASN A 1 218 ? 7.072 12.404 -11.617 1.00 76.06 218 ASN A CA 1
ATOM 1629 C C . ASN A 1 218 ? 5.954 11.992 -10.652 1.00 76.06 218 ASN A C 1
ATOM 1631 O O . ASN A 1 218 ? 5.817 10.807 -10.343 1.00 76.06 218 ASN A O 1
ATOM 1635 N N . PHE A 1 219 ? 5.169 12.961 -10.193 1.00 80.69 219 PHE A N 1
ATOM 1636 C CA . PHE A 1 219 ? 4.020 12.739 -9.323 1.00 80.69 219 PHE A CA 1
ATOM 1637 C C . PHE A 1 219 ? 2.746 12.973 -10.143 1.00 80.69 219 PHE A C 1
ATOM 1639 O O . PHE A 1 219 ? 2.461 14.118 -10.494 1.00 80.69 219 PHE A O 1
ATOM 1646 N N . PRO A 1 220 ? 1.957 11.928 -10.451 1.00 77.31 220 PRO A N 1
ATOM 1647 C CA . PRO A 1 220 ? 0.707 12.096 -11.191 1.00 77.31 220 PRO A CA 1
ATOM 1648 C C . PRO A 1 220 ? -0.313 12.987 -10.469 1.00 77.31 220 PRO A C 1
ATOM 1650 O O . PRO A 1 220 ? -1.159 13.602 -11.115 1.00 77.31 220 PRO A O 1
ATOM 1653 N N . ASP A 1 221 ? -0.251 13.050 -9.135 1.00 84.19 221 ASP A N 1
ATOM 1654 C CA . ASP A 1 221 ? -1.074 13.949 -8.330 1.00 84.19 221 ASP A CA 1
ATOM 1655 C C . ASP A 1 221 ? -0.330 15.273 -8.065 1.00 84.19 221 ASP A C 1
ATOM 1657 O O . ASP A 1 221 ? 0.641 15.294 -7.298 1.00 84.19 221 ASP A O 1
ATOM 1661 N N . PRO A 1 222 ? -0.778 16.400 -8.650 1.00 86.88 222 PRO A N 1
ATOM 1662 C CA . PRO A 1 222 ? -0.112 17.685 -8.464 1.00 86.88 222 PRO A CA 1
ATOM 1663 C C . PRO A 1 222 ? -0.217 18.202 -7.023 1.00 86.88 222 PRO A C 1
ATOM 1665 O O . PRO A 1 222 ? 0.653 18.958 -6.587 1.00 86.88 222 PRO A O 1
ATOM 1668 N N . ASN A 1 223 ? -1.237 17.791 -6.257 1.00 96.69 223 ASN A N 1
ATOM 1669 C CA . ASN A 1 223 ? -1.355 18.192 -4.856 1.00 96.69 223 ASN A CA 1
ATOM 1670 C C . ASN A 1 223 ? -0.325 17.459 -3.999 1.00 96.69 223 ASN A C 1
ATOM 1672 O O . ASN A 1 223 ? 0.289 18.074 -3.130 1.00 96.69 223 ASN A O 1
ATOM 1676 N N . LEU A 1 224 ? -0.083 16.173 -4.280 1.00 95.62 224 LEU A N 1
ATOM 1677 C CA . LEU A 1 224 ? 0.985 15.418 -3.626 1.00 95.62 224 LEU A CA 1
ATOM 1678 C C . LEU A 1 224 ? 2.347 16.046 -3.926 1.00 95.62 224 LEU A C 1
ATOM 1680 O O . LEU A 1 224 ? 3.125 16.293 -3.001 1.00 95.62 224 LEU A O 1
ATOM 1684 N N . GLN A 1 225 ? 2.604 16.357 -5.201 1.00 93.69 225 GLN A N 1
ATOM 1685 C CA . GLN A 1 225 ? 3.833 17.031 -5.612 1.00 93.69 225 GLN A CA 1
ATOM 1686 C C . GLN A 1 225 ? 4.022 18.348 -4.860 1.00 93.69 225 GLN A C 1
ATOM 1688 O O . GLN A 1 225 ? 5.088 18.575 -4.292 1.00 93.69 225 GLN A O 1
ATOM 1693 N N . ALA A 1 226 ? 2.991 19.195 -4.820 1.00 93.25 226 ALA A N 1
ATOM 1694 C CA . ALA A 1 226 ? 3.041 20.485 -4.143 1.00 93.25 226 ALA A CA 1
ATOM 1695 C C . ALA A 1 226 ? 3.268 20.334 -2.630 1.00 93.25 226 ALA A C 1
ATOM 1697 O O . ALA A 1 226 ? 4.104 21.039 -2.060 1.00 93.25 226 ALA A O 1
ATOM 1698 N N . SER A 1 227 ? 2.578 19.394 -1.971 1.00 96.12 227 SER A N 1
ATOM 1699 C CA . SER A 1 227 ? 2.762 19.130 -0.538 1.00 96.12 227 SER A CA 1
ATOM 1700 C C . SER A 1 227 ? 4.194 18.713 -0.208 1.00 96.12 227 SER A C 1
ATOM 1702 O O . SER A 1 227 ? 4.763 19.207 0.767 1.00 96.12 227 SER A O 1
ATOM 1704 N N . ILE A 1 228 ? 4.797 17.841 -1.016 1.00 96.31 228 ILE A N 1
ATOM 1705 C CA . ILE A 1 228 ? 6.179 17.384 -0.819 1.00 96.31 228 ILE A CA 1
ATOM 1706 C C . ILE A 1 228 ? 7.171 18.501 -1.163 1.00 96.31 228 ILE A C 1
ATOM 1708 O O . ILE A 1 228 ? 8.100 18.767 -0.400 1.00 96.31 228 ILE A O 1
ATOM 1712 N N . PHE A 1 229 ? 6.958 19.202 -2.277 1.00 93.50 229 PHE A N 1
ATOM 1713 C CA . PHE A 1 229 ? 7.812 20.304 -2.717 1.00 93.50 229 PHE A CA 1
ATOM 1714 C C . PHE A 1 229 ? 7.911 21.405 -1.657 1.00 93.50 229 PHE A C 1
ATOM 1716 O O . PHE A 1 229 ? 9.009 21.872 -1.353 1.00 93.50 229 PHE A O 1
ATOM 1723 N N . ASN A 1 230 ? 6.795 21.781 -1.030 1.00 92.94 230 ASN A N 1
ATOM 1724 C CA . ASN A 1 230 ? 6.782 22.801 0.022 1.00 92.94 230 ASN A CA 1
ATOM 1725 C C . ASN A 1 230 ? 7.598 22.399 1.261 1.00 92.94 230 ASN A C 1
ATOM 1727 O O . ASN A 1 230 ? 8.110 23.267 1.962 1.00 92.94 230 ASN A O 1
ATOM 1731 N N . GLN A 1 231 ? 7.748 21.097 1.520 1.00 94.06 231 GLN A N 1
ATOM 1732 C CA . GLN A 1 231 ? 8.553 20.582 2.631 1.00 94.06 231 GLN A CA 1
ATOM 1733 C C . GLN A 1 231 ? 10.041 20.464 2.272 1.00 94.06 231 GLN A C 1
ATOM 1735 O O . GLN A 1 231 ? 10.891 20.620 3.144 1.00 94.06 231 GLN A O 1
ATOM 1740 N N . MET A 1 232 ? 10.367 20.194 1.003 1.00 91.81 232 MET A N 1
ATOM 1741 C CA . MET A 1 232 ? 11.736 19.880 0.571 1.00 91.81 232 MET A CA 1
ATOM 1742 C C . MET A 1 232 ? 12.480 21.048 -0.091 1.00 91.81 232 MET A C 1
ATOM 1744 O O . MET A 1 232 ? 13.708 21.068 -0.076 1.00 91.81 232 MET A O 1
ATOM 1748 N N . SER A 1 233 ? 11.771 22.019 -0.671 1.00 90.50 233 SER A N 1
ATOM 1749 C CA . SER A 1 233 ? 12.376 23.070 -1.506 1.00 90.50 233 SER A CA 1
ATOM 1750 C C . SER A 1 233 ? 13.191 24.108 -0.739 1.00 90.50 233 SER A C 1
ATOM 1752 O O . SER A 1 233 ? 14.019 24.794 -1.338 1.00 90.50 233 SER A O 1
ATOM 1754 N N . GLY A 1 234 ? 12.936 24.288 0.561 1.00 88.75 234 GLY A N 1
ATOM 1755 C CA . GLY A 1 234 ? 13.543 25.370 1.343 1.00 88.75 234 GLY A CA 1
ATOM 1756 C C . GLY A 1 234 ? 13.251 26.769 0.777 1.00 88.75 234 GLY A C 1
ATOM 1757 O O . GLY A 1 234 ? 14.034 27.688 0.999 1.00 88.75 234 GLY A O 1
ATOM 1758 N N . GLY A 1 235 ? 12.164 26.924 0.010 1.00 84.94 235 GLY A N 1
ATOM 1759 C CA . GLY A 1 235 ? 11.807 28.174 -0.668 1.00 84.94 235 GLY A CA 1
ATOM 1760 C C . GLY A 1 235 ? 12.464 28.383 -2.037 1.00 84.94 235 GLY A C 1
ATOM 1761 O O . GLY A 1 235 ? 12.244 29.428 -2.643 1.00 84.94 235 GLY A O 1
ATOM 1762 N N . ASN A 1 236 ? 13.240 27.420 -2.547 1.00 83.88 236 ASN A N 1
ATOM 1763 C CA . ASN A 1 236 ? 13.776 27.478 -3.905 1.00 83.88 236 ASN A CA 1
ATOM 1764 C C . ASN A 1 236 ? 12.692 27.078 -4.934 1.00 83.88 236 ASN A C 1
ATOM 1766 O O . ASN A 1 236 ? 12.318 25.902 -4.966 1.00 83.88 236 ASN A O 1
ATOM 1770 N N . PRO A 1 237 ? 12.209 28.001 -5.790 1.00 77.12 237 PRO A N 1
ATOM 1771 C CA . PRO A 1 237 ? 11.174 27.705 -6.785 1.00 77.12 237 PRO A CA 1
ATOM 1772 C C . PRO A 1 237 ? 11.640 26.715 -7.862 1.00 77.12 237 PRO A C 1
ATOM 1774 O O . PRO A 1 237 ? 10.813 25.997 -8.417 1.00 77.12 237 PRO A O 1
ATOM 1777 N N . ASP A 1 238 ? 12.949 26.630 -8.107 1.00 79.00 238 ASP A N 1
ATOM 1778 C CA . ASP A 1 238 ? 13.555 25.734 -9.097 1.00 79.00 238 ASP A CA 1
ATOM 1779 C C . ASP A 1 238 ? 13.983 24.391 -8.479 1.00 79.00 238 ASP A C 1
ATOM 1781 O O . ASP A 1 238 ? 14.707 23.610 -9.101 1.00 79.00 238 ASP A O 1
ATOM 1785 N N . TYR A 1 239 ? 13.591 24.114 -7.228 1.00 77.75 239 TYR A N 1
ATOM 1786 C CA . TYR A 1 239 ? 13.921 22.849 -6.582 1.00 77.75 239 TYR A CA 1
ATOM 1787 C C . TYR A 1 239 ? 13.277 21.672 -7.318 1.00 77.75 239 TYR A C 1
ATOM 1789 O O . TYR A 1 239 ? 12.100 21.676 -7.667 1.00 77.75 239 TYR A O 1
ATOM 1797 N N . VAL A 1 240 ? 14.046 20.607 -7.501 1.00 79.31 240 VAL A N 1
ATOM 1798 C CA . VAL A 1 240 ? 13.572 19.404 -8.175 1.00 79.31 240 VAL A CA 1
ATOM 1799 C C . VAL A 1 240 ? 13.656 18.234 -7.211 1.00 79.31 240 VAL A C 1
ATOM 1801 O O . VAL A 1 240 ? 14.725 17.917 -6.686 1.00 79.31 240 VAL A O 1
ATOM 1804 N N . ILE A 1 241 ? 12.523 17.568 -6.993 1.00 82.19 241 ILE A N 1
ATOM 1805 C CA . ILE A 1 241 ? 12.459 16.379 -6.144 1.00 82.19 241 ILE A CA 1
ATOM 1806 C C . ILE A 1 241 ? 13.060 15.211 -6.930 1.00 82.19 241 ILE A C 1
ATOM 1808 O O . ILE A 1 241 ? 12.422 14.620 -7.802 1.00 82.19 241 ILE A O 1
ATOM 1812 N N . THR A 1 242 ? 14.315 14.892 -6.631 1.00 80.69 242 THR A N 1
ATOM 1813 C CA . THR A 1 242 ? 15.011 13.732 -7.196 1.00 80.69 242 THR A CA 1
ATOM 1814 C C . THR A 1 242 ? 14.793 12.489 -6.342 1.00 80.69 242 THR A C 1
ATOM 1816 O O . THR A 1 242 ? 14.489 12.572 -5.149 1.00 80.69 242 THR A O 1
ATOM 1819 N N . LYS A 1 243 ? 15.006 11.313 -6.935 1.00 76.75 243 LYS A N 1
ATOM 1820 C CA . LYS A 1 243 ? 14.959 10.027 -6.228 1.00 76.75 243 LYS A CA 1
ATOM 1821 C C . LYS A 1 243 ? 15.965 9.957 -5.070 1.00 76.75 243 LYS A C 1
ATOM 1823 O O . LYS A 1 243 ? 15.623 9.410 -4.029 1.00 76.75 243 LYS A O 1
ATOM 1828 N N . ASN A 1 244 ? 17.168 10.537 -5.203 1.00 76.56 244 ASN A N 1
ATOM 1829 C CA . ASN A 1 244 ? 18.164 10.614 -4.121 1.00 76.56 244 ASN A CA 1
ATOM 1830 C C . ASN A 1 244 ? 17.583 11.378 -2.940 1.00 76.56 244 ASN A C 1
ATOM 1832 O O . ASN A 1 244 ? 17.554 10.865 -1.826 1.00 76.56 244 ASN A O 1
ATOM 1836 N N . ALA A 1 245 ? 17.098 12.592 -3.214 1.00 83.31 245 ALA A N 1
ATOM 1837 C CA . ALA A 1 245 ? 16.573 13.471 -2.187 1.00 83.31 245 ALA A CA 1
ATOM 1838 C C . ALA A 1 245 ? 15.394 12.809 -1.464 1.00 83.31 245 ALA A C 1
ATOM 1840 O O . ALA A 1 245 ? 15.375 12.785 -0.238 1.00 83.31 245 ALA A O 1
ATOM 1841 N N . ALA A 1 246 ? 14.466 12.201 -2.210 1.00 87.38 246 ALA A N 1
ATOM 1842 C CA . ALA A 1 246 ? 13.338 11.463 -1.646 1.00 87.38 246 ALA A CA 1
ATOM 1843 C C . ALA A 1 246 ? 13.769 10.264 -0.785 1.00 87.38 246 ALA A C 1
ATOM 1845 O O . ALA A 1 246 ? 13.214 10.055 0.292 1.00 87.38 246 ALA A O 1
ATOM 1846 N N . ALA A 1 247 ? 14.789 9.508 -1.204 1.00 86.69 247 ALA A N 1
ATOM 1847 C CA . ALA A 1 247 ? 15.279 8.343 -0.465 1.00 86.69 247 ALA A CA 1
ATOM 1848 C C . ALA A 1 247 ? 15.873 8.691 0.914 1.00 86.69 247 ALA A C 1
ATOM 1850 O O . ALA A 1 247 ? 15.973 7.806 1.762 1.00 86.69 247 ALA A O 1
ATOM 1851 N N . GLN A 1 248 ? 16.246 9.954 1.159 1.00 87.69 248 GLN A N 1
ATOM 1852 C CA . GLN A 1 248 ? 16.736 10.432 2.461 1.00 87.69 248 GLN A CA 1
ATOM 1853 C C . GLN A 1 248 ? 15.622 10.949 3.385 1.00 87.69 248 GLN A C 1
ATOM 1855 O O . GLN A 1 248 ? 15.873 11.229 4.558 1.00 87.69 248 GLN A O 1
ATOM 1860 N N . VAL A 1 249 ? 14.394 11.108 2.886 1.00 94.81 249 VAL A N 1
ATOM 1861 C CA . VAL A 1 249 ? 13.290 11.663 3.673 1.00 94.81 249 VAL A CA 1
ATOM 1862 C C . VAL A 1 249 ? 12.740 10.608 4.630 1.00 94.81 249 VAL A C 1
ATOM 1864 O O . VAL A 1 249 ? 12.311 9.531 4.224 1.00 94.81 249 VAL A O 1
ATOM 1867 N N . VAL A 1 250 ? 12.723 10.955 5.917 1.00 97.44 250 VAL A N 1
ATOM 1868 C CA . VAL A 1 250 ? 12.260 10.080 7.008 1.00 97.44 250 VAL A CA 1
ATOM 1869 C C . VAL A 1 250 ? 10.814 10.375 7.415 1.00 97.44 250 VAL A C 1
ATOM 1871 O O . VAL A 1 250 ? 10.120 9.496 7.927 1.00 97.44 250 VAL A O 1
ATOM 1874 N N . SER A 1 251 ? 10.330 11.593 7.167 1.00 98.25 251 SER A N 1
ATOM 1875 C CA . SER A 1 251 ? 8.985 12.025 7.546 1.00 98.25 251 SER A CA 1
ATOM 1876 C C . SER A 1 251 ? 8.359 12.900 6.469 1.00 98.25 251 SER A C 1
ATOM 1878 O O . SER A 1 251 ? 9.023 13.793 5.942 1.00 98.25 251 SER A O 1
ATOM 1880 N N . LEU A 1 252 ? 7.082 12.657 6.173 1.00 98.31 252 LEU A N 1
ATOM 1881 C CA . LEU A 1 252 ? 6.261 13.490 5.297 1.00 98.31 252 LEU A CA 1
ATOM 1882 C C . LEU A 1 252 ? 4.924 13.815 5.957 1.00 98.31 252 LEU A C 1
ATOM 1884 O O . LEU A 1 252 ? 4.230 12.933 6.472 1.00 98.31 252 LEU A O 1
ATOM 1888 N N . ASN A 1 253 ? 4.534 15.085 5.869 1.00 98.19 253 ASN A N 1
ATOM 1889 C CA . ASN A 1 253 ? 3.263 15.585 6.372 1.00 98.19 253 ASN A CA 1
ATOM 1890 C C . ASN A 1 253 ? 2.454 16.235 5.240 1.00 98.19 253 ASN A C 1
ATOM 1892 O O . ASN A 1 253 ? 2.729 17.364 4.842 1.00 98.19 253 ASN A O 1
ATOM 1896 N N . CYS A 1 254 ? 1.449 15.527 4.730 1.00 97.69 254 CYS A N 1
ATOM 1897 C CA . CYS A 1 254 ? 0.610 15.949 3.605 1.00 97.69 254 CYS A CA 1
ATOM 1898 C C . CYS A 1 254 ? -0.901 15.900 3.942 1.00 97.69 254 CYS A C 1
ATOM 1900 O O . CYS A 1 254 ? -1.657 15.221 3.240 1.00 97.69 254 CYS A O 1
ATOM 1902 N N . PRO A 1 255 ? -1.377 16.567 5.014 1.00 98.12 255 PRO A N 1
ATOM 1903 C CA . PRO A 1 255 ? -2.777 16.512 5.410 1.00 98.12 255 PRO A CA 1
ATOM 1904 C C . PRO A 1 255 ? -3.646 17.465 4.578 1.00 98.12 255 PRO A C 1
ATOM 1906 O O . PRO A 1 255 ? -3.198 18.540 4.181 1.00 98.12 255 PRO A O 1
ATOM 1909 N N . SER A 1 256 ? -4.912 17.103 4.374 1.00 97.88 256 SER A N 1
ATOM 1910 C CA . SER A 1 256 ? -5.966 17.970 3.822 1.00 97.88 256 SER A CA 1
ATOM 1911 C C . SER A 1 256 ? -5.624 18.645 2.488 1.00 97.88 256 SER A C 1
ATOM 1913 O O . SER A 1 256 ? -6.111 19.735 2.189 1.00 97.88 256 SER A O 1
ATOM 1915 N N . ALA A 1 257 ? -4.804 17.993 1.664 1.00 97.62 257 ALA A N 1
ATOM 1916 C CA . ALA A 1 257 ? -4.315 18.524 0.395 1.00 97.62 257 ALA A CA 1
ATOM 1917 C C . ALA A 1 257 ? -5.155 18.063 -0.810 1.00 97.62 257 ALA A C 1
ATOM 1919 O O . ALA A 1 257 ? -4.825 18.364 -1.949 1.00 97.62 257 ALA A O 1
ATOM 1920 N N . SER A 1 258 ? -6.267 17.352 -0.581 1.00 97.81 258 SER A N 1
ATOM 1921 C CA . SER A 1 258 ? -7.083 16.742 -1.644 1.00 97.81 258 SER A CA 1
ATOM 1922 C C . SER A 1 258 ? -6.321 15.738 -2.525 1.00 97.81 258 SER A C 1
ATOM 1924 O O . SER A 1 258 ? -6.670 15.566 -3.692 1.00 97.81 258 SER A O 1
ATOM 1926 N N . ILE A 1 259 ? -5.321 15.052 -1.963 1.00 98.25 259 ILE A N 1
ATOM 1927 C CA . ILE A 1 259 ? -4.520 14.030 -2.654 1.00 98.25 259 ILE A CA 1
ATOM 1928 C C . ILE A 1 259 ? -5.373 12.788 -2.933 1.00 98.25 259 ILE A C 1
ATOM 1930 O O . ILE A 1 259 ? -6.153 12.351 -2.087 1.00 98.25 259 ILE A O 1
ATOM 1934 N N . SER A 1 260 ? -5.215 12.205 -4.114 1.00 93.06 260 SER A N 1
ATOM 1935 C CA . SER A 1 260 ? -5.964 11.039 -4.594 1.00 93.06 260 SER A CA 1
ATOM 1936 C C . SER A 1 260 ? -5.075 9.932 -5.164 1.00 93.06 260 SER A C 1
ATOM 1938 O O . SER A 1 260 ? -5.466 8.767 -5.102 1.00 93.06 260 SER A O 1
ATOM 1940 N N . ASN A 1 261 ? -3.878 10.268 -5.661 1.00 87.00 261 ASN A N 1
ATOM 1941 C CA . ASN A 1 261 ? -2.887 9.305 -6.141 1.00 87.00 261 ASN A CA 1
ATOM 1942 C C . ASN A 1 261 ? -1.563 9.467 -5.365 1.00 87.00 261 ASN A C 1
ATOM 1944 O O . ASN A 1 261 ? -1.084 10.581 -5.168 1.00 87.00 261 ASN A O 1
ATOM 1948 N N . LEU A 1 262 ? -1.005 8.345 -4.893 1.00 91.94 262 LEU A N 1
ATOM 1949 C CA . LEU A 1 262 ? 0.227 8.271 -4.097 1.00 91.94 262 LEU A CA 1
ATOM 1950 C C . LEU A 1 262 ? 1.477 7.914 -4.915 1.00 91.94 262 LEU A C 1
ATOM 1952 O O . LEU A 1 262 ? 2.578 7.870 -4.358 1.00 91.94 262 LEU A O 1
ATOM 1956 N N . ASP A 1 263 ? 1.331 7.656 -6.215 1.00 83.12 263 ASP A N 1
ATOM 1957 C CA . ASP A 1 263 ? 2.447 7.368 -7.110 1.00 83.12 263 ASP A CA 1
ATOM 1958 C C . ASP A 1 263 ? 3.516 8.469 -7.019 1.00 83.12 263 ASP A C 1
ATOM 1960 O O . ASP A 1 263 ? 3.241 9.667 -7.079 1.00 83.12 263 ASP A O 1
ATOM 1964 N N . GLY A 1 264 ? 4.759 8.030 -6.838 1.00 83.00 264 GLY A N 1
ATOM 1965 C CA . GLY A 1 264 ? 5.914 8.861 -6.511 1.00 83.00 264 GLY A CA 1
ATOM 1966 C C . GLY A 1 264 ? 6.405 8.634 -5.079 1.00 83.00 264 GLY A C 1
ATOM 1967 O O . GLY A 1 264 ? 7.612 8.691 -4.838 1.00 83.00 264 GLY A O 1
ATOM 1968 N N . LEU A 1 265 ? 5.523 8.266 -4.137 1.00 91.19 265 LEU A N 1
ATOM 1969 C CA . LEU A 1 265 ? 5.940 7.958 -2.763 1.00 91.19 265 LEU A CA 1
ATOM 1970 C C . LEU A 1 265 ? 6.776 6.676 -2.649 1.00 91.19 265 LEU A C 1
ATOM 1972 O O . LEU A 1 265 ? 7.569 6.567 -1.720 1.00 91.19 265 LEU A O 1
ATOM 1976 N N . GLN A 1 266 ? 6.696 5.738 -3.601 1.00 86.06 266 GLN A N 1
ATOM 1977 C CA . GLN A 1 266 ? 7.499 4.503 -3.577 1.00 86.06 266 GLN A CA 1
ATOM 1978 C C . GLN A 1 266 ? 9.022 4.743 -3.595 1.00 86.06 266 GLN A C 1
ATOM 1980 O O . GLN A 1 266 ? 9.789 3.833 -3.294 1.00 86.06 266 GLN A O 1
ATOM 1985 N N . TYR A 1 267 ? 9.472 5.950 -3.957 1.00 84.06 267 TYR A N 1
ATOM 1986 C CA . TYR A 1 267 ? 10.890 6.323 -3.947 1.00 84.06 267 TYR A CA 1
ATOM 1987 C C . TYR A 1 267 ? 11.381 6.824 -2.578 1.00 84.06 267 TYR A C 1
ATOM 1989 O O . TYR A 1 267 ? 12.582 7.010 -2.394 1.00 84.06 267 TYR A O 1
ATOM 1997 N N . PHE A 1 268 ? 10.487 7.012 -1.604 1.00 90.88 268 PHE A N 1
ATOM 1998 C CA . PHE A 1 268 ? 10.811 7.459 -0.248 1.00 90.88 268 PHE A CA 1
ATOM 1999 C C . PHE A 1 268 ? 11.193 6.255 0.622 1.00 90.88 268 PHE A C 1
ATOM 2001 O O . PHE A 1 268 ? 10.516 5.897 1.582 1.00 90.88 268 PHE A O 1
ATOM 2008 N N . THR A 1 269 ? 12.282 5.584 0.249 1.00 86.62 269 THR A N 1
ATOM 2009 C CA . THR A 1 269 ? 12.663 4.266 0.788 1.00 86.62 269 THR A CA 1
ATOM 2010 C C . THR A 1 269 ? 13.097 4.270 2.254 1.00 86.62 269 THR A C 1
ATOM 2012 O O . THR A 1 269 ? 13.207 3.200 2.842 1.00 86.62 269 THR A O 1
ATOM 2015 N N . SER A 1 270 ? 13.358 5.442 2.839 1.00 90.94 270 SER A N 1
ATOM 2016 C CA . SER A 1 270 ? 13.695 5.601 4.263 1.00 90.94 270 SER A CA 1
ATOM 2017 C C . SER A 1 270 ? 12.541 6.187 5.082 1.00 90.94 270 SER A C 1
ATOM 2019 O O . SER A 1 270 ? 12.737 6.539 6.245 1.00 90.94 270 SER A O 1
ATOM 2021 N N . LEU A 1 271 ? 11.346 6.319 4.494 1.00 97.56 271 LEU A N 1
ATOM 2022 C CA . LEU A 1 271 ? 10.203 6.962 5.132 1.00 97.56 271 LEU A CA 1
ATOM 2023 C C . LEU A 1 271 ? 9.703 6.128 6.311 1.00 97.56 271 LEU A C 1
ATOM 2025 O O . LEU A 1 271 ? 9.362 4.954 6.164 1.00 97.56 271 LEU A O 1
ATOM 2029 N N . GLN A 1 272 ? 9.641 6.751 7.482 1.00 98.44 272 GLN A N 1
ATOM 2030 C CA . GLN A 1 272 ? 9.196 6.127 8.726 1.00 98.44 272 GLN A CA 1
ATOM 2031 C C . GLN A 1 272 ? 7.883 6.722 9.231 1.00 98.44 272 GLN A C 1
ATOM 2033 O O . GLN A 1 272 ? 7.134 6.036 9.921 1.00 98.44 272 GLN A O 1
ATOM 2038 N N . GLN A 1 273 ? 7.605 7.984 8.912 1.00 98.75 273 GLN A N 1
ATOM 2039 C CA . GLN A 1 273 ? 6.429 8.708 9.385 1.00 98.75 273 GLN A CA 1
ATOM 2040 C C . GLN A 1 273 ? 5.697 9.303 8.182 1.00 98.75 273 GLN A C 1
ATOM 2042 O O . GLN A 1 273 ? 6.284 10.064 7.411 1.00 98.75 273 GLN A O 1
ATOM 2047 N N . LEU A 1 274 ? 4.422 8.964 8.014 1.00 98.81 274 LEU A N 1
ATOM 2048 C CA . LEU A 1 274 ? 3.619 9.460 6.900 1.00 98.81 274 LEU A CA 1
ATOM 2049 C C . LEU A 1 274 ? 2.241 9.897 7.386 1.00 98.81 274 LEU A C 1
ATOM 2051 O O . LEU A 1 274 ? 1.447 9.078 7.848 1.00 98.81 274 LEU A O 1
ATOM 2055 N N . ASN A 1 275 ? 1.951 11.190 7.242 1.00 98.81 275 ASN A N 1
ATOM 2056 C CA . ASN A 1 275 ? 0.622 11.738 7.473 1.00 98.81 275 ASN A CA 1
ATOM 2057 C C . ASN A 1 275 ? -0.039 12.140 6.149 1.00 98.81 275 ASN A C 1
ATOM 2059 O O . ASN A 1 275 ? 0.418 13.054 5.468 1.00 98.81 275 ASN A O 1
ATOM 2063 N N . LEU A 1 276 ? -1.132 11.464 5.817 1.00 98.81 276 LEU A N 1
ATOM 2064 C CA . LEU A 1 276 ? -1.985 11.670 4.650 1.00 98.81 276 LEU A CA 1
ATOM 2065 C C . LEU A 1 276 ? -3.446 11.903 5.072 1.00 98.81 276 LEU A C 1
ATOM 2067 O O . LEU A 1 276 ? -4.364 11.615 4.297 1.00 98.81 276 LEU A O 1
ATOM 2071 N N . SER A 1 277 ? -3.686 12.394 6.291 1.00 98.88 277 SER A N 1
ATOM 2072 C CA . SER A 1 277 ? -5.043 12.586 6.800 1.00 98.88 277 SER A CA 1
ATOM 2073 C C . SER A 1 277 ? -5.851 13.614 5.997 1.00 98.88 277 SER A C 1
ATOM 2075 O O . SER A 1 277 ? -5.295 14.539 5.412 1.00 98.88 277 SER A O 1
ATOM 2077 N N . GLY A 1 278 ? -7.175 13.465 5.942 1.00 98.62 278 GLY A N 1
ATOM 2078 C CA . GLY A 1 278 ? -8.076 14.431 5.302 1.00 98.62 278 GLY A CA 1
ATOM 2079 C C . GLY A 1 278 ? -7.960 14.515 3.774 1.00 98.62 278 GLY A C 1
ATOM 2080 O O . GLY A 1 278 ? -8.262 15.558 3.194 1.00 98.62 278 GLY A O 1
ATOM 2081 N N . ASN A 1 279 ? -7.485 13.462 3.107 1.00 98.81 279 ASN A N 1
ATOM 2082 C CA . ASN A 1 279 ? -7.326 13.423 1.652 1.00 98.81 279 ASN A CA 1
ATOM 2083 C C . ASN A 1 279 ? -8.474 12.646 0.969 1.00 98.81 279 ASN A C 1
ATOM 2085 O O . ASN A 1 279 ? -9.537 12.408 1.542 1.00 98.81 279 ASN A O 1
ATOM 2089 N N . LYS A 1 280 ? -8.306 12.301 -0.310 1.00 98.06 280 LYS A N 1
ATOM 2090 C CA . LYS A 1 280 ? -9.304 11.611 -1.143 1.00 98.06 280 LYS A CA 1
ATOM 2091 C C . LYS A 1 280 ? -8.827 10.217 -1.557 1.00 98.06 280 LYS A C 1
ATOM 2093 O O . LYS A 1 280 ? -9.170 9.746 -2.640 1.00 98.06 280 LYS A O 1
ATOM 2098 N N . LEU A 1 281 ? -8.029 9.565 -0.713 1.00 97.19 281 LEU A N 1
ATOM 2099 C CA . LEU A 1 281 ? -7.447 8.261 -1.017 1.00 97.19 281 LEU A CA 1
ATOM 2100 C C . LEU A 1 281 ? -8.513 7.164 -1.021 1.00 97.19 281 LEU A C 1
ATOM 2102 O O . LEU A 1 281 ? -9.345 7.094 -0.115 1.00 97.19 281 LEU A O 1
ATOM 2106 N N . VAL A 1 282 ? -8.446 6.295 -2.029 1.00 90.50 282 VAL A N 1
ATOM 2107 C CA . VAL A 1 282 ? -9.324 5.120 -2.187 1.00 90.50 282 VAL A CA 1
ATOM 2108 C C . VAL A 1 282 ? -8.511 3.821 -2.218 1.00 90.50 282 VAL A C 1
ATOM 2110 O O . VAL A 1 282 ? -8.949 2.812 -1.665 1.00 90.50 282 VAL A O 1
ATOM 2113 N N . ASP A 1 283 ? -7.316 3.850 -2.815 1.00 83.06 283 ASP A N 1
ATOM 2114 C CA . ASP A 1 283 ? -6.405 2.707 -2.863 1.00 83.06 283 ASP A CA 1
ATOM 2115 C C . ASP A 1 283 ? -5.590 2.585 -1.567 1.00 83.06 283 ASP A C 1
ATOM 2117 O O . ASP A 1 283 ? -4.614 3.301 -1.350 1.00 83.06 283 ASP A O 1
ATOM 2121 N N . GLY A 1 284 ? -5.980 1.647 -0.705 1.00 82.31 284 GLY A N 1
ATOM 2122 C CA . GLY A 1 284 ? -5.218 1.301 0.497 1.00 82.31 284 GLY A CA 1
ATOM 2123 C C . GLY A 1 284 ? -4.220 0.162 0.301 1.00 82.31 284 GLY A C 1
ATOM 2124 O O . GLY A 1 284 ? -3.689 -0.334 1.293 1.00 82.31 284 GLY A O 1
ATOM 2125 N N . THR A 1 285 ? -3.970 -0.285 -0.935 1.00 84.56 285 THR A N 1
ATOM 2126 C CA . THR A 1 285 ? -2.965 -1.319 -1.245 1.00 84.56 285 THR A CA 1
ATOM 2127 C C . THR A 1 285 ? -1.578 -0.745 -1.513 1.00 84.56 285 THR A C 1
ATOM 2129 O O . THR A 1 285 ? -0.586 -1.459 -1.384 1.00 84.56 285 THR A O 1
ATOM 2132 N N . PHE A 1 286 ? -1.487 0.554 -1.806 1.00 86.62 286 PHE A N 1
ATOM 2133 C CA . PHE A 1 286 ? -0.226 1.242 -2.071 1.00 86.62 286 PHE A CA 1
ATOM 2134 C C . PHE A 1 286 ? 0.804 1.098 -0.936 1.00 86.62 286 PHE A C 1
ATOM 2136 O O . PHE A 1 286 ? 2.004 0.999 -1.195 1.00 86.62 286 PHE A O 1
ATOM 2143 N N . PHE A 1 287 ? 0.355 1.061 0.322 1.00 89.94 287 PHE A N 1
ATOM 2144 C CA . PHE A 1 287 ? 1.234 1.122 1.494 1.00 89.94 287 PHE A CA 1
ATOM 2145 C C . PHE A 1 287 ? 2.198 -0.058 1.620 1.00 89.94 287 PHE A C 1
ATOM 2147 O O . PHE A 1 287 ? 3.272 0.126 2.185 1.00 89.94 287 PHE A O 1
ATOM 2154 N N . THR A 1 288 ? 1.915 -1.215 1.009 1.00 84.62 288 THR A N 1
ATOM 2155 C CA . THR A 1 288 ? 2.860 -2.351 0.969 1.00 84.62 288 THR A CA 1
ATOM 2156 C C . THR A 1 288 ? 4.167 -2.015 0.235 1.00 84.62 288 THR A C 1
ATOM 2158 O O . THR A 1 288 ? 5.135 -2.767 0.309 1.00 84.62 288 THR A O 1
ATOM 2161 N N . ARG A 1 289 ? 4.213 -0.886 -0.486 1.00 83.88 289 ARG A N 1
ATOM 2162 C CA . ARG A 1 289 ? 5.416 -0.340 -1.134 1.00 83.88 289 ARG A CA 1
ATOM 2163 C C . ARG A 1 289 ? 6.303 0.472 -0.178 1.00 83.88 289 ARG A C 1
ATOM 2165 O O . ARG A 1 289 ? 7.378 0.894 -0.591 1.00 83.88 289 ARG A O 1
ATOM 2172 N N . LEU A 1 290 ? 5.876 0.692 1.070 1.00 89.75 290 LEU A N 1
ATOM 2173 C CA . LEU A 1 290 ? 6.562 1.498 2.089 1.00 89.75 290 LEU A CA 1
ATOM 2174 C C . LEU A 1 290 ? 6.834 0.677 3.371 1.00 89.75 290 LEU A C 1
ATOM 2176 O O . LEU A 1 290 ? 6.311 1.000 4.439 1.00 89.75 290 LEU A O 1
ATOM 2180 N N . PRO A 1 291 ? 7.649 -0.393 3.300 1.00 89.38 291 PRO A N 1
ATOM 2181 C CA . PRO A 1 291 ? 7.821 -1.342 4.407 1.00 89.38 291 PRO A CA 1
ATOM 2182 C C . PRO A 1 291 ? 8.542 -0.758 5.636 1.00 89.38 291 PRO A C 1
ATOM 2184 O O . PRO A 1 291 ? 8.522 -1.359 6.705 1.00 89.38 291 PRO A O 1
ATOM 2187 N N . THR A 1 292 ? 9.184 0.407 5.501 1.00 93.50 292 THR A N 1
ATOM 2188 C CA . THR A 1 292 ? 9.939 1.086 6.568 1.00 93.50 292 THR A CA 1
ATOM 2189 C C . THR A 1 292 ? 9.075 1.951 7.489 1.00 93.50 292 THR A C 1
ATOM 2191 O O . THR A 1 292 ? 9.597 2.540 8.441 1.00 93.50 292 THR A O 1
ATOM 2194 N N . LEU A 1 293 ? 7.769 2.061 7.220 1.00 98.00 293 LEU A N 1
ATOM 2195 C CA . LEU A 1 293 ? 6.865 2.888 8.014 1.00 98.00 293 LEU A CA 1
ATOM 2196 C C . LEU A 1 293 ? 6.741 2.373 9.452 1.00 98.00 293 LEU A C 1
ATOM 2198 O O . LEU A 1 293 ? 6.419 1.214 9.693 1.00 98.00 293 LEU A O 1
ATOM 2202 N N . HIS A 1 294 ? 6.945 3.287 10.397 1.00 98.19 294 HIS A N 1
ATOM 2203 C CA . HIS A 1 294 ? 6.706 3.106 11.828 1.00 98.19 294 HIS A CA 1
ATOM 2204 C C . HIS A 1 294 ? 5.405 3.789 12.267 1.00 98.19 294 HIS A C 1
ATOM 2206 O O . HIS A 1 294 ? 4.766 3.348 13.220 1.00 98.19 294 HIS A O 1
ATOM 2212 N N . SER A 1 295 ? 4.996 4.849 11.567 1.00 98.75 295 SER A N 1
ATOM 2213 C CA . SER A 1 295 ? 3.762 5.586 11.826 1.00 98.75 295 SER A CA 1
ATOM 2214 C C . SER A 1 295 ? 3.058 5.944 10.531 1.00 98.75 295 SER A C 1
ATOM 2216 O O . SER A 1 295 ? 3.662 6.523 9.620 1.00 98.75 295 SER A O 1
ATOM 2218 N N . LEU A 1 296 ? 1.771 5.624 10.473 1.00 98.88 296 LEU A N 1
ATOM 2219 C CA . LEU A 1 296 ? 0.908 5.924 9.345 1.00 98.88 296 LEU A CA 1
ATOM 2220 C C . LEU A 1 296 ? -0.384 6.573 9.835 1.00 98.88 296 LEU A C 1
ATOM 2222 O O . LEU A 1 296 ? -1.136 5.980 10.609 1.00 98.88 296 LEU A O 1
ATOM 2226 N N . ASN A 1 297 ? -0.664 7.775 9.336 1.00 98.94 297 ASN A N 1
ATOM 2227 C CA . ASN A 1 297 ? -1.952 8.431 9.505 1.00 98.94 297 ASN A CA 1
ATOM 2228 C C . ASN A 1 297 ? -2.628 8.611 8.142 1.00 98.94 297 ASN A C 1
ATOM 2230 O O . ASN A 1 297 ? -2.153 9.366 7.298 1.00 98.94 297 ASN A O 1
ATOM 2234 N N . VAL A 1 298 ? -3.742 7.920 7.936 1.00 98.88 298 VAL A N 1
ATOM 2235 C CA . VAL A 1 298 ? -4.596 7.985 6.741 1.00 98.88 298 VAL A CA 1
ATOM 2236 C C . VAL A 1 298 ? -6.039 8.316 7.119 1.00 98.88 298 VAL A C 1
ATOM 2238 O O . VAL A 1 298 ? -6.968 8.007 6.369 1.00 98.88 298 VAL A O 1
ATOM 2241 N N . SER A 1 299 ? -6.255 8.935 8.282 1.00 98.94 299 SER A N 1
ATOM 2242 C CA . SER A 1 299 ? -7.598 9.249 8.764 1.00 98.94 299 SER A CA 1
ATOM 2243 C C . SER A 1 299 ? -8.338 10.231 7.857 1.00 98.94 299 SER A C 1
ATOM 2245 O O . SER A 1 299 ? -7.715 11.022 7.152 1.00 98.94 299 SER A O 1
ATOM 2247 N N . GLY A 1 300 ? -9.668 10.192 7.827 1.00 98.69 300 GLY A N 1
ATOM 2248 C CA . GLY A 1 300 ? -10.450 11.130 7.012 1.00 98.69 300 GLY A CA 1
ATOM 2249 C C . GLY A 1 300 ? -10.229 10.963 5.504 1.00 98.69 300 GLY A C 1
ATOM 2250 O O . GLY A 1 300 ? -10.158 11.959 4.788 1.00 98.69 300 GLY A O 1
ATOM 2251 N N . ASN A 1 301 ? -10.068 9.724 5.032 1.00 98.81 301 ASN A N 1
ATOM 2252 C CA . ASN A 1 301 ? -9.968 9.372 3.612 1.00 98.81 301 ASN A CA 1
ATOM 2253 C C . ASN A 1 301 ? -11.199 8.547 3.176 1.00 98.81 301 ASN A C 1
ATOM 2255 O O . ASN A 1 301 ? -12.239 8.544 3.834 1.00 98.81 301 ASN A O 1
ATOM 2259 N N . GLN A 1 302 ? -11.130 7.876 2.025 1.00 97.94 302 GLN A N 1
ATOM 2260 C CA . GLN A 1 302 ? -12.229 7.086 1.459 1.00 97.94 302 GLN A CA 1
ATOM 2261 C C . GLN A 1 302 ? -11.831 5.619 1.238 1.00 97.94 302 GLN A C 1
ATOM 2263 O O . GLN A 1 302 ? -12.386 4.942 0.367 1.00 97.94 302 GLN A O 1
ATOM 2268 N N . LEU A 1 303 ? -10.875 5.123 2.026 1.00 96.94 303 LEU A N 1
ATOM 2269 C CA . LEU A 1 303 ? -10.333 3.774 1.899 1.00 96.94 303 LEU A CA 1
ATOM 2270 C C . LEU A 1 303 ? -11.398 2.736 2.256 1.00 96.94 303 LEU A C 1
ATOM 2272 O O . LEU A 1 303 ? -12.021 2.829 3.310 1.00 96.94 303 LEU A O 1
ATOM 2276 N N . SER A 1 304 ? -11.586 1.735 1.391 1.00 93.00 304 SER A N 1
ATOM 2277 C CA . SER A 1 304 ? -12.467 0.582 1.665 1.00 93.00 304 SER A CA 1
ATOM 2278 C C . SER A 1 304 ? -11.704 -0.639 2.187 1.00 93.00 304 SER A C 1
ATOM 2280 O O . SER A 1 304 ? -12.242 -1.452 2.938 1.00 93.00 304 SER A O 1
ATOM 2282 N N . ILE A 1 305 ? -10.430 -0.749 1.813 1.00 91.62 305 ILE A N 1
ATOM 2283 C CA . ILE A 1 305 ? -9.481 -1.760 2.279 1.00 91.62 305 ILE A CA 1
ATOM 2284 C C . ILE A 1 305 ? -8.200 -1.023 2.661 1.00 91.62 305 ILE A C 1
ATOM 2286 O O . ILE A 1 305 ? -7.814 -0.088 1.962 1.00 91.62 305 ILE A O 1
ATOM 2290 N N . LEU A 1 306 ? -7.532 -1.463 3.725 1.00 94.94 306 LEU A N 1
ATOM 2291 C CA . LEU A 1 306 ? -6.188 -1.017 4.086 1.00 94.94 306 LEU A CA 1
ATOM 2292 C C . LEU A 1 306 ? -5.267 -2.232 4.207 1.00 94.94 306 LEU A C 1
ATOM 2294 O O . LEU A 1 306 ? -5.432 -3.049 5.113 1.00 94.94 306 LEU A O 1
ATOM 2298 N N . ASN A 1 307 ? -4.319 -2.368 3.280 1.00 89.88 307 ASN A N 1
ATOM 2299 C CA . ASN A 1 307 ? -3.371 -3.476 3.262 1.00 89.88 307 ASN A CA 1
ATOM 2300 C C . ASN A 1 307 ? -1.991 -3.017 3.745 1.00 89.88 307 ASN A C 1
ATOM 2302 O O . ASN A 1 307 ? -1.327 -2.220 3.085 1.00 89.88 307 ASN A O 1
ATOM 2306 N N . LEU A 1 308 ? -1.573 -3.554 4.889 1.00 91.81 308 LEU A N 1
ATOM 2307 C CA . LEU A 1 308 ? -0.319 -3.248 5.575 1.00 91.81 308 LEU A CA 1
ATOM 2308 C C . LEU A 1 308 ? 0.544 -4.510 5.752 1.00 91.81 308 LEU A C 1
ATOM 2310 O O . LEU A 1 308 ? 1.415 -4.549 6.619 1.00 91.81 308 LEU A O 1
ATOM 2314 N N . GLN A 1 309 ? 0.313 -5.553 4.945 1.00 86.38 309 GLN A N 1
ATOM 2315 C CA . GLN A 1 309 ? 1.194 -6.724 4.907 1.00 86.38 309 GLN A CA 1
ATOM 2316 C C . GLN A 1 309 ? 2.623 -6.305 4.535 1.00 86.38 309 GLN A C 1
ATOM 2318 O O . GLN A 1 309 ? 2.821 -5.511 3.610 1.00 86.38 309 GLN A O 1
ATOM 2323 N N . GLY A 1 310 ? 3.618 -6.844 5.241 1.00 81.88 310 GLY A N 1
ATOM 2324 C CA . GLY A 1 310 ? 5.029 -6.504 5.061 1.00 81.88 310 GLY A CA 1
ATOM 2325 C C . GLY A 1 310 ? 5.502 -5.265 5.830 1.00 81.88 310 GLY A C 1
ATOM 2326 O O . GLY A 1 310 ? 6.697 -4.976 5.806 1.00 81.88 310 GLY A O 1
ATOM 2327 N N . LEU A 1 311 ? 4.619 -4.545 6.536 1.00 91.19 311 LEU A N 1
ATOM 2328 C CA . LEU A 1 311 ? 4.993 -3.400 7.380 1.00 91.19 311 LEU A CA 1
ATOM 2329 C C . LEU A 1 311 ? 5.267 -3.864 8.818 1.00 91.19 311 LEU A C 1
ATOM 2331 O O . LEU A 1 311 ? 4.604 -3.453 9.769 1.00 91.19 311 LEU A O 1
ATOM 2335 N N . SER A 1 312 ? 6.262 -4.734 8.988 1.00 91.94 312 SER A N 1
ATOM 2336 C CA . SER A 1 312 ? 6.598 -5.330 10.290 1.00 91.94 312 SER A CA 1
ATOM 2337 C C . SER A 1 312 ? 7.103 -4.313 11.326 1.00 91.94 312 SER A C 1
ATOM 2339 O O . SER A 1 312 ? 7.083 -4.594 12.519 1.00 91.94 312 SER A O 1
ATOM 2341 N N . ALA A 1 313 ? 7.570 -3.140 10.884 1.00 94.56 313 ALA A N 1
ATOM 2342 C CA . ALA A 1 313 ? 8.043 -2.059 11.754 1.00 94.56 313 ALA A CA 1
ATOM 2343 C C . ALA A 1 313 ? 6.930 -1.095 12.210 1.00 94.56 313 ALA A C 1
ATOM 2345 O O . ALA A 1 313 ? 7.191 -0.200 13.018 1.00 94.56 313 ALA A O 1
ATOM 2346 N N . LEU A 1 314 ? 5.701 -1.249 11.700 1.00 97.69 314 LEU A N 1
ATOM 2347 C CA . LEU A 1 314 ? 4.607 -0.333 12.004 1.00 97.69 314 LEU A CA 1
ATOM 2348 C C . LEU A 1 314 ? 4.227 -0.426 13.484 1.00 97.69 314 LEU A C 1
ATOM 2350 O O . LEU A 1 314 ? 3.979 -1.509 14.013 1.00 97.69 314 LEU A O 1
ATOM 2354 N N . ASN A 1 315 ? 4.162 0.732 14.137 1.00 97.62 315 ASN A N 1
ATOM 2355 C CA . ASN A 1 315 ? 3.882 0.867 15.562 1.00 97.62 315 ASN A CA 1
ATOM 2356 C C . ASN A 1 315 ? 2.694 1.800 15.847 1.00 97.62 315 ASN A C 1
ATOM 2358 O O . ASN A 1 315 ? 1.961 1.592 16.813 1.00 97.62 315 ASN A O 1
ATOM 2362 N N . VAL A 1 316 ? 2.477 2.808 15.003 1.00 98.69 316 VAL A N 1
ATOM 2363 C CA . VAL A 1 316 ? 1.382 3.774 15.140 1.00 98.69 316 VAL A CA 1
ATOM 2364 C C . VAL A 1 316 ? 0.528 3.741 13.880 1.00 98.69 316 VAL A C 1
ATOM 2366 O O . VAL A 1 316 ? 1.022 3.986 12.780 1.00 98.69 316 VAL A O 1
ATOM 2369 N N . LEU A 1 317 ? -0.764 3.463 14.040 1.00 98.75 317 LEU A N 1
ATOM 2370 C CA . LEU A 1 317 ? -1.729 3.496 12.948 1.00 98.75 317 LEU A CA 1
ATOM 2371 C C . LEU A 1 317 ? -2.945 4.335 13.333 1.00 98.75 317 LEU A C 1
ATOM 2373 O O . LEU A 1 317 ? -3.668 3.996 14.269 1.00 98.75 317 LEU A O 1
ATOM 2377 N N . ASN A 1 318 ? -3.205 5.387 12.560 1.00 98.94 318 ASN A N 1
ATOM 2378 C CA . ASN A 1 318 ? -4.498 6.057 12.545 1.00 98.94 318 ASN A CA 1
ATOM 2379 C C . ASN A 1 318 ? -5.124 5.941 11.149 1.00 98.94 318 ASN A C 1
ATOM 2381 O O . ASN A 1 318 ? -4.612 6.487 10.174 1.00 98.94 318 ASN A O 1
ATOM 2385 N N . ALA A 1 319 ? -6.238 5.228 11.055 1.00 98.75 319 ALA A N 1
ATOM 2386 C CA . ALA A 1 319 ? -7.042 5.062 9.853 1.00 98.75 319 ALA A CA 1
ATOM 2387 C C . ALA A 1 319 ? -8.531 5.340 10.124 1.00 98.75 319 ALA A C 1
ATOM 2389 O O . ALA A 1 319 ? -9.408 4.808 9.434 1.00 98.75 319 ALA A O 1
ATOM 2390 N N . SER A 1 320 ? -8.831 6.174 11.125 1.00 98.94 320 SER A N 1
ATOM 2391 C CA . SER A 1 320 ? -10.209 6.519 11.466 1.00 98.94 320 SER A CA 1
ATOM 2392 C C . SER A 1 320 ? -10.913 7.320 10.379 1.00 98.94 320 SER A C 1
ATOM 2394 O O . SER A 1 320 ? -10.274 7.882 9.487 1.00 98.94 320 SER A O 1
ATOM 2396 N N . ASN A 1 321 ? -12.241 7.397 10.446 1.00 98.75 321 ASN A N 1
ATOM 2397 C CA . ASN A 1 321 ? -13.049 8.197 9.521 1.00 98.75 321 ASN A CA 1
ATOM 2398 C C . ASN A 1 321 ? -12.764 7.838 8.049 1.00 98.75 321 ASN A C 1
ATOM 2400 O O . ASN A 1 321 ? -12.422 8.694 7.233 1.00 98.75 321 ASN A O 1
ATOM 2404 N N . ASN A 1 322 ? -12.856 6.549 7.730 1.00 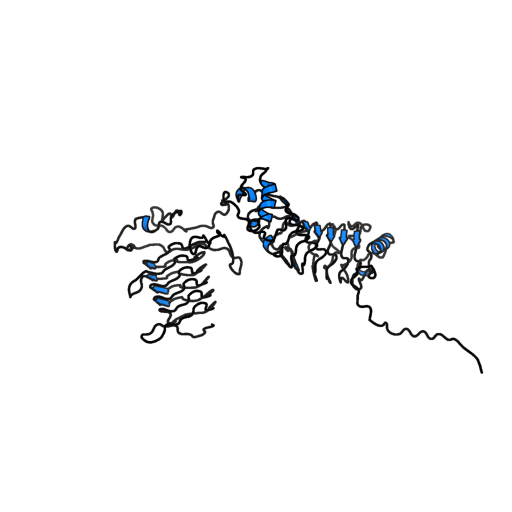98.75 322 ASN A N 1
ATOM 2405 C CA . ASN A 1 322 ? -12.722 6.009 6.378 1.00 98.75 322 ASN A CA 1
ATOM 2406 C C . ASN A 1 322 ? -13.979 5.182 6.032 1.00 98.75 322 ASN A C 1
ATOM 2408 O O . ASN A 1 322 ? -15.036 5.334 6.644 1.00 98.75 322 ASN A O 1
ATOM 2412 N N . LYS A 1 323 ? -13.900 4.326 5.009 1.00 97.81 323 LYS A N 1
ATOM 2413 C CA . LYS A 1 323 ? -14.962 3.385 4.618 1.00 97.81 323 LYS A CA 1
ATOM 2414 C C . LYS A 1 323 ? -14.491 1.935 4.777 1.00 97.81 323 LYS A C 1
ATOM 2416 O O . LYS A 1 323 ? -14.917 1.065 4.019 1.00 97.81 323 LYS A O 1
ATOM 2421 N N . LEU A 1 324 ? -13.564 1.682 5.705 1.00 98.31 324 LEU A N 1
ATOM 2422 C CA . LEU A 1 324 ? -12.854 0.410 5.787 1.00 98.31 324 LEU A CA 1
ATOM 2423 C C . LEU A 1 324 ? -13.811 -0.715 6.161 1.00 98.31 324 LEU A C 1
ATOM 2425 O O . LEU A 1 324 ? -14.463 -0.671 7.201 1.00 98.31 324 LEU A O 1
ATOM 2429 N N . VAL A 1 325 ? -13.833 -1.745 5.324 1.00 96.06 325 VAL A N 1
ATOM 2430 C CA . VAL A 1 325 ? -14.474 -3.036 5.603 1.00 96.06 325 VAL A CA 1
ATOM 2431 C C . VAL A 1 325 ? -13.420 -4.074 5.998 1.00 96.06 325 VAL A C 1
ATOM 2433 O O . VAL A 1 325 ? -13.731 -5.082 6.631 1.00 96.06 325 VAL A O 1
ATOM 2436 N N . THR A 1 326 ? -12.149 -3.836 5.659 1.00 91.31 326 THR A N 1
ATOM 2437 C CA . THR A 1 326 ? -11.042 -4.749 5.964 1.00 91.31 326 THR A CA 1
ATOM 2438 C C . THR A 1 326 ? -9.740 -3.990 6.209 1.00 91.31 326 THR A C 1
ATOM 2440 O O . THR A 1 326 ? -9.369 -3.109 5.431 1.00 91.31 326 THR A O 1
ATOM 2443 N N . VAL A 1 327 ? -9.016 -4.392 7.257 1.00 95.44 327 VAL A N 1
ATOM 2444 C CA . VAL A 1 327 ? -7.629 -3.993 7.532 1.00 95.44 327 VAL A CA 1
ATOM 2445 C C . VAL A 1 327 ? -6.778 -5.259 7.606 1.00 95.44 327 VAL A C 1
ATOM 2447 O O . VAL A 1 327 ? -7.099 -6.173 8.361 1.00 95.44 327 VAL A O 1
ATOM 2450 N N . LEU A 1 328 ? -5.704 -5.323 6.820 1.00 88.19 328 LEU A N 1
ATOM 2451 C CA . LEU A 1 328 ? -4.767 -6.448 6.801 1.00 88.19 328 LEU A CA 1
ATOM 2452 C C . LEU A 1 328 ? -3.449 -6.011 7.445 1.00 88.19 328 LEU A C 1
ATOM 2454 O O . LEU A 1 328 ? -2.627 -5.381 6.785 1.00 88.19 328 LEU A O 1
ATOM 2458 N N . LEU A 1 329 ? -3.248 -6.352 8.717 1.00 87.81 329 LEU A N 1
ATOM 2459 C CA . LEU A 1 329 ? -2.004 -6.080 9.445 1.00 87.81 329 LEU A CA 1
ATOM 2460 C C . LEU A 1 329 ? -0.973 -7.183 9.213 1.00 87.81 329 LEU A C 1
ATOM 2462 O O . LEU A 1 329 ? -1.328 -8.362 9.164 1.00 87.81 329 LEU A O 1
ATOM 2466 N N . ASP A 1 330 ? 0.302 -6.811 9.119 1.00 88.12 330 ASP A N 1
ATOM 2467 C CA . ASP A 1 330 ? 1.390 -7.787 9.134 1.00 88.12 330 ASP A CA 1
ATOM 2468 C C . ASP A 1 330 ? 1.381 -8.582 10.449 1.00 88.12 330 ASP A C 1
ATOM 2470 O O . ASP A 1 330 ? 1.262 -8.003 11.532 1.00 88.12 330 ASP A O 1
ATOM 2474 N N . ALA A 1 331 ? 1.526 -9.905 10.362 1.00 83.56 331 ALA A N 1
ATOM 2475 C CA . ALA A 1 331 ? 1.473 -10.789 11.528 1.00 83.56 331 ALA A CA 1
ATOM 2476 C C . ALA A 1 331 ? 2.600 -10.533 12.548 1.00 83.56 331 ALA A C 1
ATOM 2478 O O . ALA A 1 331 ? 2.461 -10.915 13.709 1.00 83.56 331 ALA A O 1
ATOM 2479 N N . SER A 1 332 ? 3.694 -9.893 12.122 1.00 87.75 332 SER A N 1
ATOM 2480 C CA . SER A 1 332 ? 4.847 -9.545 12.962 1.00 87.75 332 SER A CA 1
ATOM 2481 C C . SER A 1 332 ? 4.844 -8.077 13.401 1.00 87.75 332 SER A C 1
ATOM 2483 O O . SER A 1 332 ? 5.807 -7.636 14.026 1.00 87.75 332 SER A O 1
ATOM 2485 N N . SER A 1 333 ? 3.805 -7.306 13.058 1.00 86.75 333 SER A N 1
ATOM 2486 C CA . SER A 1 333 ? 3.655 -5.929 13.537 1.00 86.75 333 SER A CA 1
ATOM 2487 C C . SER A 1 333 ? 3.145 -5.910 14.978 1.00 86.75 333 SER A C 1
ATOM 2489 O O . SER A 1 333 ? 2.257 -6.683 15.339 1.00 86.75 333 SER A O 1
ATOM 2491 N N . TYR A 1 334 ? 3.704 -5.013 15.792 1.00 92.00 334 TYR A N 1
ATOM 2492 C CA . TYR A 1 334 ? 3.337 -4.822 17.196 1.00 92.00 334 TYR A CA 1
ATOM 2493 C C . TYR A 1 334 ? 3.026 -3.343 17.439 1.00 92.00 334 TYR A C 1
ATOM 2495 O O . TYR A 1 334 ? 3.898 -2.521 17.747 1.00 92.00 334 TYR A O 1
ATOM 2503 N N . LEU A 1 335 ? 1.756 -2.996 17.252 1.00 97.06 335 LEU A N 1
ATOM 2504 C CA . LEU A 1 335 ? 1.256 -1.638 17.390 1.00 97.06 335 LEU A CA 1
ATOM 2505 C C . LEU A 1 335 ? 1.259 -1.199 18.858 1.00 97.06 335 LEU A C 1
ATOM 2507 O O . LEU A 1 335 ? 0.939 -1.961 19.770 1.00 97.06 335 LEU A O 1
ATOM 2511 N N . ASN A 1 336 ? 1.597 0.065 19.085 1.00 97.62 336 ASN A N 1
ATOM 2512 C CA . ASN A 1 336 ? 1.400 0.768 20.347 1.00 97.62 336 ASN A CA 1
ATOM 2513 C C . ASN A 1 336 ? 0.157 1.669 20.304 1.00 97.62 336 ASN A C 1
ATOM 2515 O O . ASN A 1 336 ? -0.499 1.860 21.326 1.00 97.62 336 ASN A O 1
ATOM 2519 N N . TYR A 1 337 ? -0.199 2.174 19.125 1.00 98.62 337 TYR A N 1
ATOM 2520 C CA . TYR A 1 337 ? -1.366 3.024 18.922 1.00 98.62 337 TYR A CA 1
ATOM 2521 C C . TYR A 1 337 ? -2.166 2.529 17.719 1.00 98.62 337 TYR A C 1
ATOM 2523 O O . TYR A 1 337 ? -1.619 2.404 16.620 1.00 98.62 337 TYR A O 1
ATOM 2531 N N . LEU A 1 338 ? -3.458 2.281 17.931 1.00 98.62 338 LEU A N 1
ATOM 2532 C CA . LEU A 1 338 ? -4.402 1.902 16.887 1.00 98.62 338 LEU A CA 1
ATOM 2533 C C . LEU A 1 338 ? -5.676 2.738 16.999 1.00 98.62 338 LEU A C 1
ATOM 2535 O O . LEU A 1 338 ? -6.394 2.647 17.992 1.00 98.62 338 LEU A O 1
ATOM 2539 N N . ASP A 1 339 ? -5.981 3.492 15.951 1.00 98.88 339 ASP A N 1
ATOM 2540 C CA . ASP A 1 339 ? -7.276 4.139 15.758 1.00 98.88 339 ASP A CA 1
ATOM 2541 C C . ASP A 1 339 ? -7.841 3.744 14.389 1.00 98.88 339 ASP A C 1
ATOM 2543 O O . ASP A 1 339 ? -7.322 4.139 13.345 1.00 98.88 339 ASP A O 1
ATOM 2547 N N . VAL A 1 340 ? -8.896 2.935 14.390 1.00 98.75 340 VAL A N 1
ATOM 2548 C CA . VAL A 1 340 ? -9.687 2.551 13.206 1.00 98.75 340 VAL A CA 1
ATOM 2549 C C . VAL A 1 340 ? -11.163 2.900 13.412 1.00 98.75 340 VAL A C 1
ATOM 2551 O O . VAL A 1 340 ? -12.052 2.304 12.795 1.00 98.75 340 VAL A O 1
ATOM 2554 N N . SER A 1 341 ? -11.437 3.869 14.285 1.00 98.81 341 SER A N 1
ATOM 2555 C CA . SER A 1 341 ? -12.791 4.317 14.599 1.00 98.81 341 SER A CA 1
ATOM 2556 C C . SER A 1 341 ? -13.515 4.920 13.392 1.00 98.81 341 SER A C 1
ATOM 2558 O O . SER A 1 341 ? -12.885 5.351 12.426 1.00 98.81 341 SER A O 1
ATOM 2560 N N . TYR A 1 342 ? -14.848 4.961 13.424 1.00 98.56 342 TYR A N 1
ATOM 2561 C CA . TYR A 1 342 ? -15.670 5.524 12.340 1.00 98.56 342 TYR A CA 1
ATOM 2562 C C . TYR A 1 342 ? -15.359 4.881 10.978 1.00 98.56 342 TYR A C 1
ATOM 2564 O O . TYR A 1 342 ? -14.923 5.539 10.030 1.00 98.56 342 TYR A O 1
ATOM 2572 N N . ASN A 1 343 ? -15.560 3.568 10.908 1.00 98.69 343 ASN A N 1
ATOM 2573 C CA . ASN A 1 343 ? -15.385 2.747 9.711 1.00 98.69 343 ASN A CA 1
ATOM 2574 C C . ASN A 1 343 ? -16.570 1.768 9.577 1.00 98.69 343 ASN A C 1
ATOM 2576 O O . ASN A 1 343 ? -17.658 2.003 10.102 1.00 98.69 343 ASN A O 1
ATOM 2580 N N . SER A 1 344 ? -16.424 0.692 8.805 1.00 97.75 344 SER A N 1
ATOM 2581 C CA . SER A 1 344 ? -17.460 -0.330 8.597 1.00 97.75 344 SER A CA 1
ATOM 2582 C C . SER A 1 344 ? -16.909 -1.746 8.799 1.00 97.75 344 SER A C 1
ATOM 2584 O O . SER A 1 344 ? -17.322 -2.691 8.123 1.00 97.75 344 SER A O 1
ATOM 2586 N N . LEU A 1 345 ? -15.960 -1.901 9.729 1.00 97.94 345 LEU A N 1
ATOM 2587 C CA . LEU A 1 345 ? -15.330 -3.181 10.043 1.00 97.94 345 LEU A CA 1
ATOM 2588 C C . LEU A 1 345 ? -16.329 -4.098 10.744 1.00 97.94 345 LEU A C 1
ATOM 2590 O O . LEU A 1 345 ? -16.900 -3.725 11.763 1.00 97.94 345 LEU A O 1
ATOM 2594 N N . SER A 1 346 ? -16.515 -5.308 10.219 1.00 96.06 346 SER A N 1
ATOM 2595 C CA . SER A 1 346 ? -17.378 -6.325 10.838 1.00 96.06 346 SER A CA 1
ATOM 2596 C C . SER A 1 346 ? -16.617 -7.276 11.763 1.00 96.06 346 SER A C 1
ATOM 2598 O O . SER A 1 346 ? -17.200 -7.832 12.693 1.00 96.06 346 SER A O 1
ATOM 2600 N N . GLN A 1 347 ? -15.316 -7.454 11.527 1.00 93.56 347 GLN A N 1
ATOM 2601 C CA . GLN A 1 347 ? -14.396 -8.274 12.315 1.00 93.56 347 GLN A CA 1
ATOM 2602 C C . GLN A 1 347 ? -13.017 -7.615 12.318 1.00 93.56 347 GLN A C 1
ATOM 2604 O O . GLN A 1 347 ? -12.595 -7.075 11.293 1.00 93.56 347 GLN A O 1
ATOM 2609 N N . MET A 1 348 ? -12.294 -7.719 13.432 1.00 94.62 348 MET A N 1
ATOM 2610 C CA . MET A 1 348 ? -10.869 -7.396 13.490 1.00 94.62 348 MET A CA 1
ATOM 2611 C C . MET A 1 348 ? -10.242 -8.093 14.698 1.00 94.62 348 MET A C 1
ATOM 2613 O O . MET A 1 348 ? -10.452 -7.670 15.827 1.00 94.62 348 MET A O 1
ATOM 2617 N N . ASP A 1 349 ? -9.488 -9.170 14.482 1.00 91.00 349 ASP A N 1
ATOM 2618 C CA . ASP A 1 349 ? -8.778 -9.842 15.573 1.00 91.00 349 ASP A CA 1
ATOM 2619 C C . ASP A 1 349 ? -7.455 -9.122 15.857 1.00 91.00 349 ASP A C 1
ATOM 2621 O O . ASP A 1 349 ? -6.566 -9.076 15.004 1.00 91.00 349 ASP A O 1
ATOM 2625 N N . ILE A 1 350 ? -7.335 -8.551 17.056 1.00 94.00 350 ILE A N 1
ATOM 2626 C CA . ILE A 1 350 ? -6.135 -7.837 17.504 1.00 94.00 350 ILE A CA 1
ATOM 2627 C C . ILE A 1 350 ? -5.376 -8.584 18.606 1.00 94.00 350 ILE A C 1
ATOM 2629 O O . ILE A 1 350 ? -4.476 -8.014 19.211 1.00 94.00 350 ILE A O 1
ATOM 2633 N N . THR A 1 351 ? -5.680 -9.856 18.872 1.00 90.56 351 THR A N 1
ATOM 2634 C CA . THR A 1 351 ? -5.081 -10.639 19.978 1.00 90.56 351 THR A CA 1
ATOM 2635 C C . THR A 1 351 ? -3.550 -10.650 19.995 1.00 90.56 351 THR A C 1
ATOM 2637 O O . THR A 1 351 ? -2.948 -10.685 21.070 1.00 90.56 351 THR A O 1
ATOM 2640 N N . VAL A 1 352 ? -2.913 -10.584 18.824 1.00 89.06 352 VAL A N 1
ATOM 2641 C CA . VAL A 1 352 ? -1.447 -10.538 18.683 1.00 89.06 352 VAL A CA 1
ATOM 2642 C C . VAL A 1 352 ? -0.840 -9.165 19.013 1.00 89.06 352 VAL A C 1
ATOM 2644 O O . VAL A 1 352 ? 0.343 -9.082 19.331 1.00 89.06 352 VAL A O 1
ATOM 2647 N N . GLN A 1 353 ? -1.641 -8.097 19.013 1.00 92.38 353 GLN A N 1
ATOM 2648 C CA . GLN A 1 353 ? -1.225 -6.704 19.222 1.00 92.38 353 GLN A CA 1
ATOM 2649 C C . GLN A 1 353 ? -1.140 -6.338 20.718 1.00 92.38 353 GLN A C 1
ATOM 2651 O O . GLN A 1 353 ? -1.614 -5.296 21.166 1.00 92.38 353 GLN A O 1
ATOM 2656 N N . ASN A 1 354 ? -0.542 -7.208 21.531 1.00 88.62 354 ASN A N 1
ATOM 2657 C CA . ASN A 1 354 ? -0.527 -7.080 22.996 1.00 88.62 354 ASN A CA 1
ATOM 2658 C C . ASN A 1 354 ? 0.344 -5.928 23.550 1.00 88.62 354 ASN A C 1
ATOM 2660 O O . ASN A 1 354 ? 0.333 -5.668 24.755 1.00 88.62 354 ASN A O 1
ATOM 2664 N N . THR A 1 355 ? 1.049 -5.207 22.677 1.00 94.06 355 THR A N 1
ATOM 2665 C CA . THR A 1 355 ? 1.843 -4.006 22.980 1.00 94.06 355 THR A CA 1
ATOM 2666 C C . THR A 1 355 ? 1.045 -2.700 22.914 1.00 94.06 355 THR A C 1
ATOM 2668 O O . THR A 1 355 ? 1.601 -1.635 23.210 1.00 94.06 355 THR A O 1
ATOM 2671 N N . LEU A 1 356 ? -0.233 -2.762 22.520 1.00 96.69 356 LEU A N 1
ATOM 2672 C CA . LEU A 1 356 ? -1.101 -1.595 22.378 1.00 96.69 356 LEU A CA 1
ATOM 2673 C C . LEU A 1 356 ? -1.227 -0.841 23.706 1.00 96.69 356 LEU A C 1
ATOM 2675 O O . LEU A 1 356 ? -1.562 -1.417 24.738 1.00 96.69 356 LEU A O 1
ATOM 2679 N N . ASN A 1 357 ? -0.980 0.466 23.663 1.00 97.38 357 ASN A N 1
ATOM 2680 C CA . ASN A 1 357 ? -1.259 1.412 24.738 1.00 97.38 357 ASN A CA 1
ATOM 2681 C C . ASN A 1 357 ? -2.611 2.110 24.537 1.00 97.38 357 ASN A C 1
ATOM 2683 O O . ASN A 1 357 ? -3.331 2.355 25.505 1.00 97.38 357 ASN A O 1
ATOM 2687 N N . TYR A 1 358 ? -2.977 2.380 23.287 1.00 98.44 358 TYR A N 1
ATOM 2688 C CA . TYR A 1 358 ? -4.227 3.038 22.924 1.00 98.44 358 TYR A CA 1
ATOM 2689 C C . TYR A 1 358 ? -4.932 2.270 21.809 1.00 98.44 358 TYR A C 1
ATOM 2691 O O . TYR A 1 358 ? -4.309 1.942 20.795 1.00 98.44 358 TYR A O 1
ATOM 2699 N N . VAL A 1 359 ? -6.229 2.015 22.000 1.00 98.25 359 VAL A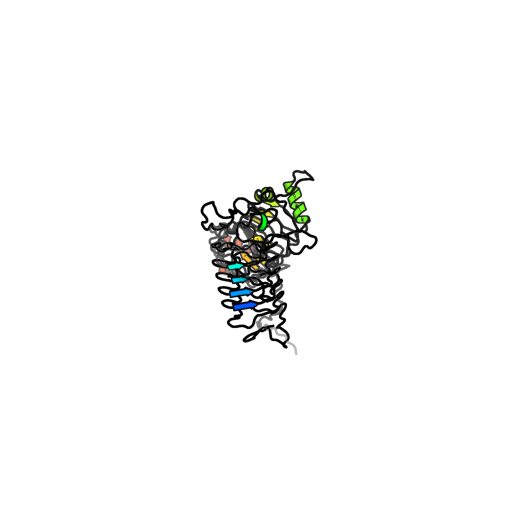 N 1
ATOM 2700 C CA . VAL A 1 359 ? -7.084 1.353 21.013 1.00 98.25 359 VAL A CA 1
ATOM 2701 C C . VAL A 1 359 ? -8.407 2.092 20.890 1.00 98.25 359 VAL A C 1
ATOM 2703 O O . VAL A 1 359 ? -9.178 2.141 21.851 1.00 98.25 359 VAL A O 1
ATOM 2706 N N . ASP A 1 360 ? -8.698 2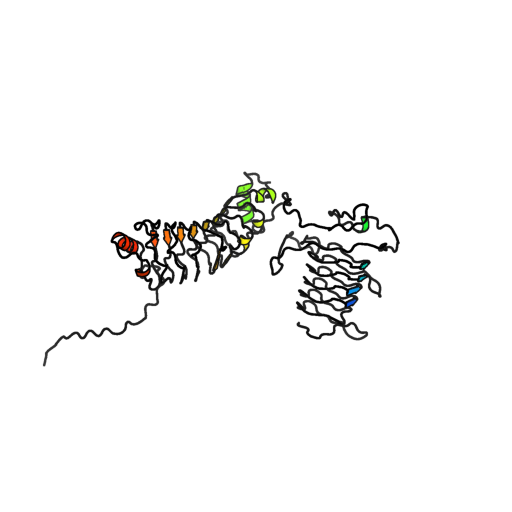.597 19.697 1.00 98.81 360 ASP A N 1
ATOM 2707 C CA . ASP A 1 360 ? -10.029 3.060 19.320 1.00 98.81 360 ASP A CA 1
ATOM 2708 C C . ASP A 1 360 ? -10.524 2.311 18.081 1.00 98.81 360 ASP A C 1
ATOM 2710 O O . ASP A 1 360 ? -9.979 2.417 16.983 1.00 98.81 360 ASP A O 1
ATOM 2714 N N . MET A 1 361 ? -11.565 1.507 18.280 1.00 98.44 361 MET A N 1
ATOM 2715 C CA . MET A 1 361 ? -12.293 0.812 17.216 1.00 98.44 361 MET A CA 1
ATOM 2716 C C . MET A 1 361 ? -13.792 1.125 17.296 1.00 98.44 361 MET A C 1
ATOM 2718 O O . MET A 1 361 ? -14.632 0.354 16.821 1.00 98.44 361 MET A O 1
ATOM 2722 N N . SER A 1 362 ? -14.146 2.248 17.925 1.00 98.12 362 SER A N 1
ATOM 2723 C CA . SER A 1 362 ? -15.528 2.690 18.080 1.00 98.12 362 SER A CA 1
ATOM 2724 C C . SER A 1 362 ? -16.192 3.017 16.740 1.00 98.12 362 SER A C 1
ATOM 2726 O O . SER A 1 362 ? -15.519 3.286 15.746 1.00 98.12 362 SER A O 1
ATOM 2728 N N . ASN A 1 363 ? -17.525 3.029 16.703 1.00 97.31 363 ASN A N 1
ATOM 2729 C CA . ASN A 1 363 ? -18.307 3.372 15.510 1.00 97.31 363 ASN A CA 1
ATOM 2730 C C . ASN A 1 363 ? -17.938 2.486 14.305 1.00 97.31 363 ASN A C 1
ATOM 2732 O O . ASN A 1 363 ? -17.517 2.968 13.252 1.00 97.31 363 ASN A O 1
ATOM 2736 N N . ASN A 1 364 ? -18.071 1.177 14.501 1.00 97.81 364 ASN A N 1
ATOM 2737 C CA . ASN A 1 364 ? -17.868 0.138 13.495 1.00 97.81 364 ASN A CA 1
ATOM 2738 C C . ASN A 1 364 ? -19.029 -0.876 13.573 1.00 97.81 364 ASN A C 1
ATOM 2740 O O . ASN A 1 364 ? -20.061 -0.628 14.193 1.00 97.81 364 ASN A O 1
ATOM 2744 N N . LEU A 1 365 ? -18.890 -2.026 12.914 1.00 96.62 365 LEU A N 1
ATOM 2745 C CA . LEU A 1 365 ? -19.871 -3.115 12.907 1.00 96.62 365 LEU A CA 1
ATOM 2746 C C . LEU A 1 365 ? -19.302 -4.383 13.571 1.00 96.62 365 LEU A C 1
ATOM 2748 O O . LEU A 1 365 ? -19.715 -5.496 13.240 1.00 96.62 365 LEU A O 1
ATOM 2752 N N . LEU A 1 366 ? -18.322 -4.233 14.471 1.00 97.25 366 LEU A N 1
ATOM 2753 C CA . LEU A 1 366 ? -17.538 -5.347 14.999 1.00 97.25 366 LEU A CA 1
ATOM 2754 C C . LEU A 1 366 ? -18.407 -6.269 15.849 1.00 97.25 366 LEU A C 1
ATOM 2756 O O . LEU A 1 366 ? -19.036 -5.818 16.807 1.00 97.25 366 LEU A O 1
ATOM 2760 N N . THR A 1 367 ? -18.380 -7.570 15.558 1.00 95.94 367 THR A N 1
ATOM 2761 C CA . THR A 1 367 ? -18.971 -8.587 16.451 1.00 95.94 367 THR A CA 1
ATOM 2762 C C . THR A 1 367 ? -17.925 -9.322 17.289 1.00 95.94 367 THR A C 1
ATOM 2764 O O . THR A 1 367 ? -18.279 -10.038 18.224 1.00 95.94 367 THR A O 1
ATOM 2767 N N . SER A 1 368 ? -16.640 -9.155 16.970 1.00 95.31 368 SER A N 1
ATOM 2768 C CA . SER A 1 368 ? -15.512 -9.684 17.735 1.00 95.31 368 SER A CA 1
ATOM 2769 C C . SER A 1 368 ? -14.269 -8.822 17.526 1.00 95.31 368 SER A C 1
ATOM 2771 O O . SER A 1 368 ? -14.020 -8.344 16.417 1.00 95.31 368 SER A O 1
ATOM 2773 N N . VAL A 1 369 ? -13.487 -8.676 18.598 1.00 95.75 369 VAL A N 1
ATOM 2774 C CA . VAL A 1 369 ? -12.136 -8.083 18.600 1.00 95.75 369 VAL A CA 1
ATOM 2775 C C . VAL A 1 369 ? -11.069 -9.060 19.110 1.00 95.75 369 VAL A C 1
ATOM 2777 O O . VAL A 1 369 ? -9.925 -8.688 19.364 1.00 95.75 369 VAL A O 1
ATOM 2780 N N . GLY A 1 370 ? -11.459 -10.324 19.299 1.00 94.25 370 GLY A N 1
ATOM 2781 C CA . GLY A 1 370 ? -10.657 -11.321 19.996 1.00 94.25 370 GLY A CA 1
ATOM 2782 C C . GLY A 1 370 ? -10.661 -11.144 21.521 1.00 94.25 370 GLY A C 1
ATOM 2783 O O . GLY A 1 370 ? -11.565 -10.535 22.099 1.00 94.25 370 GLY A O 1
ATOM 2784 N N . ASN A 1 371 ? -9.670 -11.740 22.188 1.00 95.06 371 ASN A N 1
ATOM 2785 C CA . ASN A 1 371 ? -9.532 -11.735 23.645 1.00 95.06 371 ASN A CA 1
ATOM 2786 C C . ASN A 1 371 ? -8.426 -10.766 24.092 1.00 95.06 371 ASN A C 1
ATOM 2788 O O . ASN A 1 371 ? -7.249 -10.988 23.811 1.00 95.06 371 ASN A O 1
ATOM 2792 N N . LEU A 1 372 ? -8.806 -9.727 24.837 1.00 95.50 372 LEU A N 1
ATOM 2793 C CA . LEU A 1 372 ? -7.912 -8.644 25.254 1.00 95.50 372 LEU A CA 1
ATOM 2794 C C . LEU A 1 372 ? -7.231 -8.896 26.614 1.00 95.50 372 LEU A C 1
ATOM 2796 O O . LEU A 1 372 ? -6.510 -8.032 27.106 1.00 95.50 372 LEU A O 1
ATOM 2800 N N . SER A 1 373 ? -7.419 -10.069 27.235 1.00 93.56 373 SER A N 1
ATOM 2801 C CA . SER A 1 373 ? -6.899 -10.383 28.580 1.00 93.56 373 SER A CA 1
ATOM 2802 C C . SER A 1 373 ? -5.386 -10.206 28.758 1.00 93.56 373 SER A C 1
ATOM 2804 O O . SER A 1 373 ? -4.932 -10.026 29.886 1.00 93.56 373 SER A O 1
ATOM 2806 N N . ASN A 1 374 ? -4.613 -10.255 27.670 1.00 91.75 374 ASN A N 1
ATOM 2807 C CA . ASN A 1 374 ? -3.149 -10.173 27.694 1.00 91.75 374 ASN A CA 1
ATOM 2808 C C . ASN A 1 374 ? -2.596 -8.792 27.300 1.00 91.75 374 ASN A C 1
ATOM 2810 O O . ASN A 1 374 ? -1.392 -8.657 27.102 1.00 91.75 374 ASN A O 1
ATOM 2814 N N . PHE A 1 375 ? -3.437 -7.764 27.166 1.00 94.75 375 PHE A N 1
ATOM 2815 C CA . PHE A 1 375 ? -3.005 -6.417 26.777 1.00 94.75 375 PHE A CA 1
ATOM 2816 C C . PHE A 1 375 ? -2.413 -5.648 27.964 1.00 94.75 375 PHE A C 1
ATOM 2818 O O . PHE A 1 375 ? -2.982 -4.677 28.453 1.00 94.75 375 PHE A O 1
ATOM 2825 N N . SER A 1 376 ? -1.261 -6.088 28.465 1.00 90.19 376 SER A N 1
ATOM 2826 C CA . SER A 1 376 ? -0.670 -5.553 29.699 1.00 90.19 376 SER A CA 1
ATOM 2827 C C . SER A 1 376 ? -0.304 -4.068 29.632 1.00 90.19 376 SER A C 1
ATOM 2829 O O . SER A 1 376 ? -0.225 -3.425 30.674 1.00 90.19 376 SER A O 1
ATOM 2831 N N . SER A 1 377 ? -0.085 -3.510 28.438 1.00 93.81 377 SER A N 1
ATOM 2832 C CA . SER A 1 377 ? 0.334 -2.112 28.242 1.00 93.81 377 SER A CA 1
ATOM 2833 C C . SER A 1 377 ? -0.813 -1.141 27.952 1.00 93.81 377 SER A C 1
ATOM 2835 O O . SER A 1 377 ? -0.569 0.068 27.876 1.00 93.81 377 SER A O 1
ATOM 2837 N N . VAL A 1 378 ? -2.045 -1.638 27.785 1.00 96.56 378 VAL A N 1
ATOM 2838 C CA . VAL A 1 378 ? -3.169 -0.808 27.335 1.00 96.56 378 VAL A CA 1
ATOM 2839 C C . VAL A 1 378 ? -3.627 0.137 28.432 1.00 96.56 378 VAL A C 1
ATOM 2841 O O . VAL A 1 378 ? -3.814 -0.255 29.579 1.00 96.56 378 VAL A O 1
ATOM 2844 N N . ASN A 1 379 ? -3.809 1.397 28.061 1.00 96.62 379 ASN A N 1
ATOM 2845 C CA . ASN A 1 379 ? -4.248 2.471 28.932 1.00 96.62 379 ASN A CA 1
ATOM 2846 C C . ASN A 1 379 ? -5.686 2.898 28.633 1.00 96.62 379 ASN A C 1
ATOM 2848 O O . ASN A 1 379 ? -6.440 3.207 29.554 1.00 96.62 379 ASN A O 1
ATOM 2852 N N . SER A 1 380 ? -6.067 2.901 27.354 1.00 97.50 380 SER A N 1
ATOM 2853 C CA . SER A 1 380 ? -7.377 3.366 26.901 1.00 97.50 380 SER A CA 1
ATOM 2854 C C . SER A 1 380 ? -7.969 2.447 25.833 1.00 97.50 380 SER A C 1
ATOM 2856 O O . SER A 1 380 ? -7.291 2.127 24.854 1.00 97.50 380 SER A O 1
ATOM 2858 N N . ILE A 1 381 ? -9.232 2.053 26.019 1.00 97.94 381 ILE A N 1
ATOM 2859 C CA . ILE A 1 381 ? -9.998 1.207 25.091 1.00 97.94 381 ILE A CA 1
ATOM 2860 C C . ILE A 1 381 ? -11.319 1.897 24.729 1.00 97.94 381 ILE A C 1
ATOM 2862 O O . ILE A 1 381 ? -12.160 2.125 25.596 1.00 97.94 381 ILE A O 1
ATOM 2866 N N . TYR A 1 382 ? -11.545 2.156 23.446 1.00 98.44 382 TYR A N 1
ATOM 2867 C CA . TYR A 1 382 ? -12.804 2.688 22.922 1.00 98.44 382 TYR A CA 1
ATOM 2868 C C . TYR A 1 382 ? -13.401 1.689 21.928 1.00 98.44 382 TYR A C 1
ATOM 2870 O O . TYR A 1 382 ? -12.820 1.406 20.881 1.00 98.44 382 TYR A O 1
ATOM 2878 N N . LEU A 1 383 ? -14.556 1.118 22.271 1.00 97.62 383 LEU A N 1
ATOM 2879 C CA . LEU A 1 383 ? -15.271 0.113 21.470 1.00 97.62 383 LEU A CA 1
ATOM 2880 C C . LEU A 1 383 ? -16.767 0.426 21.354 1.00 97.62 383 LEU A C 1
ATOM 2882 O O . LEU A 1 383 ? -17.549 -0.433 20.938 1.00 97.62 383 LEU A O 1
ATOM 2886 N N . GLN A 1 384 ? -17.185 1.631 21.740 1.00 96.38 384 GLN A N 1
ATOM 2887 C CA . GLN A 1 384 ? -18.584 2.022 21.681 1.00 96.38 384 GLN A CA 1
ATOM 2888 C C . GLN A 1 384 ? -19.138 2.010 20.254 1.00 96.38 384 GLN A C 1
ATOM 2890 O O . GLN A 1 384 ? -18.385 2.206 19.302 1.00 96.38 384 GLN A O 1
ATOM 2895 N N . ASN A 1 385 ? -20.451 1.826 20.108 1.00 95.56 385 ASN A N 1
ATOM 2896 C CA . ASN A 1 385 ? -21.137 1.726 18.810 1.00 95.56 385 ASN A CA 1
ATOM 2897 C C . ASN A 1 385 ? -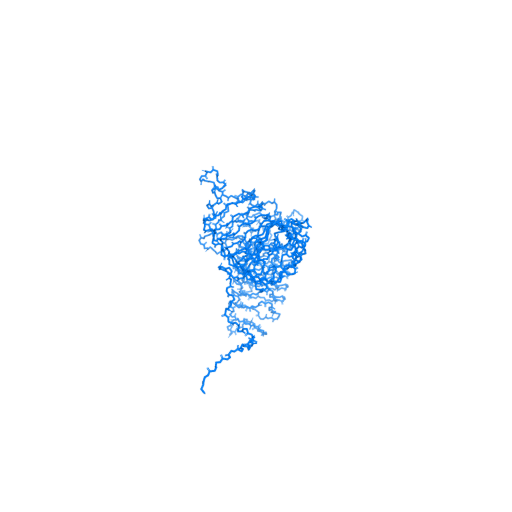20.564 0.590 17.946 1.00 95.56 385 ASN A C 1
ATOM 2899 O O . ASN A 1 385 ? -19.960 0.824 16.901 1.00 95.56 385 ASN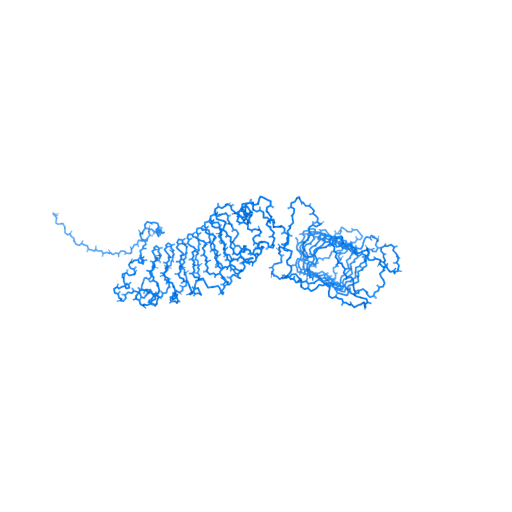 A O 1
ATOM 2903 N N . ASN A 1 386 ? -20.734 -0.639 18.432 1.00 95.62 386 ASN A N 1
ATOM 2904 C CA . ASN A 1 386 ? -20.384 -1.884 17.748 1.00 95.62 386 ASN A CA 1
ATOM 2905 C C . ASN A 1 386 ? -21.459 -2.952 18.051 1.00 95.62 386 ASN A C 1
ATOM 2907 O O . ASN A 1 386 ? -22.569 -2.641 18.484 1.00 95.62 386 ASN A O 1
ATOM 2911 N N . SER A 1 387 ? -21.171 -4.227 17.787 1.00 94.81 387 SER A N 1
ATOM 2912 C CA . SER A 1 387 ? -22.046 -5.375 18.072 1.00 94.81 387 SER A CA 1
ATOM 2913 C C . SER A 1 387 ? -21.323 -6.465 18.881 1.00 94.81 387 SER A C 1
ATOM 2915 O O . SER A 1 387 ? -21.545 -7.658 18.670 1.00 94.81 387 SER A O 1
ATOM 2917 N N . LEU A 1 388 ? -20.434 -6.063 19.795 1.00 95.25 388 LEU A N 1
ATOM 2918 C CA . LEU A 1 388 ? -19.638 -6.963 20.632 1.00 95.25 388 LEU A CA 1
ATOM 2919 C C . LEU A 1 388 ? -20.470 -7.544 21.777 1.00 95.25 388 LEU A C 1
ATOM 2921 O O . LEU A 1 388 ? -21.217 -6.825 22.433 1.00 95.25 388 LEU A O 1
ATOM 2925 N N . THR A 1 389 ? -20.259 -8.823 22.090 1.00 94.31 389 THR A N 1
ATOM 2926 C CA . THR A 1 389 ? -20.868 -9.465 23.269 1.00 94.31 389 THR A CA 1
ATOM 2927 C C . THR A 1 389 ? -19.879 -9.683 24.415 1.00 94.31 389 THR A C 1
ATOM 2929 O O . THR A 1 389 ? -20.297 -9.791 25.563 1.00 94.31 389 THR A O 1
ATOM 2932 N N . GLN A 1 390 ? -18.576 -9.745 24.129 1.00 94.62 390 GLN A N 1
ATOM 2933 C CA . GLN A 1 390 ? -17.497 -9.935 25.101 1.00 94.62 390 GLN A CA 1
ATOM 2934 C C . GLN A 1 390 ? -16.147 -9.535 24.488 1.00 94.62 390 GLN A C 1
ATOM 2936 O O . GLN A 1 390 ? -16.006 -9.518 23.267 1.00 94.62 390 GLN A O 1
ATOM 2941 N N . ILE A 1 391 ? -15.148 -9.280 25.338 1.00 95.81 391 ILE A N 1
ATOM 2942 C CA . ILE A 1 391 ? -13.757 -8.967 24.934 1.00 95.81 391 ILE A CA 1
ATOM 2943 C C . ILE A 1 391 ? -12.704 -9.689 25.794 1.00 95.81 391 ILE A C 1
ATOM 2945 O O . ILE A 1 391 ? -11.525 -9.342 25.780 1.00 95.81 391 ILE A O 1
ATOM 2949 N N . GLY A 1 392 ? -13.126 -10.697 26.561 1.00 94.62 392 GLY A N 1
ATOM 2950 C CA . GLY A 1 392 ? -12.282 -11.397 27.530 1.00 94.62 392 GLY A CA 1
ATOM 2951 C C . GLY A 1 392 ? -12.336 -10.804 28.940 1.00 94.62 392 GLY A C 1
ATOM 2952 O O . GLY A 1 392 ? -13.185 -9.968 29.254 1.00 94.62 392 GLY A O 1
ATOM 2953 N N . ASN A 1 393 ? -11.435 -11.287 29.796 1.00 94.94 393 ASN A N 1
ATOM 2954 C CA . ASN A 1 393 ? -11.324 -10.909 31.206 1.00 94.94 393 ASN A CA 1
ATOM 2955 C C . ASN A 1 393 ? -10.238 -9.838 31.378 1.00 94.94 393 ASN A C 1
ATOM 2957 O O . ASN A 1 393 ? -9.085 -10.075 31.022 1.00 94.94 393 ASN A O 1
ATOM 2961 N N . LEU A 1 394 ? -10.593 -8.682 31.933 1.00 95.19 394 LEU A N 1
ATOM 2962 C CA . LEU A 1 394 ? -9.713 -7.518 32.048 1.00 95.19 394 LEU A CA 1
ATOM 2963 C C . LEU A 1 394 ? -9.168 -7.307 33.470 1.00 95.19 394 LEU A C 1
ATOM 2965 O O . LEU A 1 394 ? -8.518 -6.295 33.729 1.00 95.19 394 LEU A O 1
ATOM 2969 N N . ALA A 1 395 ? -9.397 -8.245 34.396 1.00 91.62 395 ALA A N 1
ATOM 2970 C CA . ALA A 1 395 ? -8.987 -8.115 35.796 1.00 91.62 395 ALA A CA 1
ATOM 2971 C C . ALA A 1 395 ? -7.484 -7.825 35.967 1.00 91.62 395 ALA A C 1
ATOM 2973 O O . ALA A 1 395 ? -7.119 -7.019 36.818 1.00 91.62 395 ALA A O 1
ATOM 2974 N N . ASN A 1 396 ? -6.637 -8.431 35.126 1.00 89.75 396 ASN A N 1
ATOM 2975 C CA . ASN A 1 396 ? -5.178 -8.281 35.184 1.00 89.75 396 ASN A CA 1
ATOM 2976 C C . ASN A 1 396 ? -4.659 -6.993 34.530 1.00 89.75 396 ASN A C 1
ATOM 2978 O O . ASN A 1 396 ? -3.526 -6.599 34.784 1.00 89.75 396 ASN A O 1
ATOM 2982 N N . ILE A 1 397 ? -5.456 -6.354 33.671 1.00 93.50 397 ILE A N 1
ATOM 2983 C CA . ILE A 1 397 ? -5.047 -5.131 32.969 1.00 93.50 397 ILE A CA 1
ATOM 2984 C C . ILE A 1 397 ? -5.701 -3.878 33.562 1.00 93.50 397 ILE A C 1
ATOM 2986 O O . ILE A 1 397 ? -5.246 -2.779 33.280 1.00 93.50 397 ILE A O 1
ATOM 2990 N N . PHE A 1 398 ? -6.719 -4.018 34.414 1.00 92.12 398 PHE A N 1
ATOM 2991 C CA . PHE A 1 398 ? -7.405 -2.919 35.095 1.00 92.12 398 PHE A CA 1
ATOM 2992 C C . PHE A 1 398 ? -6.523 -2.180 36.117 1.00 92.12 398 PHE A C 1
ATOM 2994 O O . PHE A 1 398 ? -5.933 -2.798 37.014 1.00 92.12 398 PHE A O 1
ATOM 3001 N N . ASN A 1 399 ? -6.539 -0.839 36.077 1.00 82.62 399 ASN A N 1
ATOM 3002 C CA . ASN A 1 399 ? -5.913 0.014 37.091 1.00 82.62 399 ASN A CA 1
ATOM 3003 C C . ASN A 1 399 ? -6.780 0.189 38.358 1.00 82.62 399 ASN A C 1
ATOM 3005 O O . ASN A 1 399 ? -7.212 1.277 38.728 1.00 82.62 399 ASN A O 1
ATOM 3009 N N . ASN A 1 400 ? -7.089 -0.922 39.013 1.00 67.62 400 ASN A N 1
ATOM 3010 C CA . ASN A 1 400 ? -6.669 -1.187 40.391 1.00 67.62 400 ASN A CA 1
ATOM 3011 C C . ASN A 1 400 ? -6.926 -2.663 40.729 1.00 67.62 400 ASN A C 1
ATOM 3013 O O . ASN A 1 400 ? -7.596 -3.026 41.699 1.00 67.62 400 ASN A O 1
ATOM 3017 N N . GLY A 1 401 ? -6.330 -3.492 39.858 1.00 64.19 401 GLY A N 1
ATOM 3018 C CA . GLY A 1 401 ? -5.752 -4.813 40.114 1.00 64.19 401 GLY A CA 1
ATOM 3019 C C . GLY A 1 401 ? -4.295 -4.922 39.598 1.00 64.19 401 GLY A C 1
ATOM 3020 O O . GLY A 1 401 ? -3.855 -6.024 39.301 1.00 64.19 401 GLY A O 1
ATOM 3021 N N . GLN A 1 402 ? -3.577 -3.782 39.518 1.00 72.94 402 GLN A N 1
ATOM 3022 C CA . GLN A 1 402 ? -2.182 -3.533 39.065 1.00 72.94 402 GLN A CA 1
ATOM 3023 C C . GLN A 1 402 ? -1.864 -3.580 37.554 1.00 72.94 402 GLN A C 1
ATOM 3025 O O . GLN A 1 402 ? -0.694 -3.630 37.178 1.00 72.94 402 GLN A O 1
ATOM 3030 N N . GLY A 1 403 ? -2.871 -3.492 36.684 1.00 86.25 403 GLY A N 1
ATOM 3031 C CA . GLY A 1 403 ? -2.654 -3.248 35.254 1.00 86.25 403 GLY A CA 1
ATOM 3032 C C . GLY A 1 403 ? -2.646 -1.761 34.864 1.00 86.25 403 GLY A C 1
ATOM 3033 O O . GLY A 1 403 ? -2.751 -0.882 35.718 1.00 86.25 403 GLY A O 1
ATOM 3034 N N . ASN A 1 404 ? -2.541 -1.476 33.561 1.00 94.25 404 ASN A N 1
ATOM 3035 C CA . ASN A 1 404 ? -2.373 -0.120 33.016 1.00 94.25 404 ASN A CA 1
ATOM 3036 C C . ASN A 1 404 ? -3.666 0.571 32.532 1.00 94.25 404 ASN A C 1
ATOM 3038 O O . ASN A 1 404 ? -3.630 1.768 32.236 1.00 94.25 404 ASN A O 1
ATOM 3042 N N . LEU A 1 405 ? -4.796 -0.139 32.452 1.00 96.25 405 LEU A N 1
ATOM 3043 C CA . LEU A 1 405 ? -6.046 0.354 31.866 1.00 96.25 405 LEU A CA 1
ATOM 3044 C C . LEU A 1 405 ? -6.698 1.404 32.773 1.00 96.25 405 LEU A C 1
ATOM 3046 O O . LEU A 1 405 ? -7.178 1.083 33.863 1.00 96.25 405 LEU A O 1
ATOM 3050 N N . LEU A 1 406 ? -6.742 2.644 32.288 1.00 93.69 406 LEU A N 1
ATOM 3051 C CA . LEU A 1 406 ? -7.341 3.805 32.950 1.00 93.69 406 LEU A CA 1
ATOM 3052 C C . LEU A 1 406 ? -8.747 4.105 32.447 1.00 93.69 406 LEU A C 1
ATOM 3054 O O . LEU A 1 406 ? -9.604 4.505 33.232 1.00 93.69 406 LEU A O 1
ATOM 3058 N N . TYR A 1 407 ? -8.971 3.944 31.144 1.00 95.44 407 TYR A N 1
ATOM 3059 C CA . TYR A 1 407 ? -10.212 4.344 30.501 1.00 95.44 407 TYR A CA 1
ATOM 3060 C C . TYR A 1 407 ? -10.735 3.241 29.591 1.00 95.44 407 TYR A C 1
ATOM 3062 O O . TYR A 1 407 ? -9.999 2.666 28.790 1.00 95.44 407 TYR A O 1
ATOM 3070 N N . MET A 1 408 ? -12.031 2.975 29.682 1.00 96.56 408 MET A N 1
ATOM 3071 C CA . MET A 1 408 ? -12.724 2.095 28.759 1.00 96.56 408 MET A CA 1
ATOM 3072 C C . MET A 1 408 ? -14.073 2.709 28.405 1.00 96.56 408 MET A C 1
ATOM 3074 O O . MET A 1 408 ? -14.729 3.272 29.270 1.00 96.56 408 MET A O 1
ATOM 3078 N N . ASN A 1 409 ? -14.507 2.585 27.156 1.00 96.69 409 ASN A N 1
ATOM 3079 C CA . ASN A 1 409 ? -15.887 2.846 26.766 1.00 96.69 409 ASN A CA 1
ATOM 3080 C C . ASN A 1 409 ? -16.373 1.727 25.847 1.00 96.69 409 ASN A C 1
ATOM 3082 O O . ASN A 1 409 ? -15.831 1.517 24.763 1.00 96.69 409 ASN A O 1
ATOM 3086 N N . ILE A 1 410 ? -17.392 1.000 26.299 1.00 95.56 410 ILE A N 1
ATOM 3087 C CA . ILE A 1 410 ? -17.993 -0.134 25.579 1.00 95.56 410 ILE A CA 1
ATOM 3088 C C . ILE A 1 410 ? -19.513 0.012 25.431 1.00 95.56 410 ILE A C 1
ATOM 3090 O O . ILE A 1 410 ? -20.213 -0.971 25.178 1.00 95.56 410 ILE A O 1
ATOM 3094 N N . SER A 1 411 ? -20.029 1.234 25.585 1.00 94.75 411 SER A N 1
ATOM 3095 C CA . SER A 1 411 ? -21.453 1.542 25.397 1.00 94.75 411 SER A CA 1
ATOM 3096 C C . SER A 1 411 ? -21.959 1.194 23.993 1.00 94.75 411 SER A C 1
ATOM 3098 O O . SER A 1 411 ? -21.185 1.033 23.051 1.00 94.75 411 SER A O 1
ATOM 3100 N N . CYS A 1 412 ? -23.276 1.093 23.830 1.00 93.69 412 CYS A N 1
ATOM 3101 C CA . CYS A 1 412 ? -23.919 0.842 22.542 1.00 93.69 412 CYS A CA 1
ATOM 3102 C C . CYS A 1 412 ? -23.417 -0.452 21.863 1.00 93.69 412 CYS A C 1
ATOM 3104 O O . CYS A 1 412 ? -23.039 -0.443 20.690 1.00 93.69 412 CYS A O 1
ATOM 3106 N N . ASN A 1 413 ? -23.404 -1.554 22.620 1.00 92.00 413 ASN A N 1
ATOM 3107 C CA . ASN A 1 413 ? -23.070 -2.906 22.165 1.00 92.00 413 ASN A CA 1
ATOM 3108 C C . ASN A 1 413 ? -24.205 -3.901 22.503 1.00 92.00 413 ASN A C 1
ATOM 3110 O O . ASN A 1 413 ? -24.777 -3.899 23.597 1.00 92.00 413 ASN A O 1
ATOM 3114 N N . LEU A 1 414 ? -24.536 -4.784 21.558 1.00 72.81 414 LEU A N 1
ATOM 3115 C CA . LEU A 1 414 ? -25.630 -5.763 21.660 1.00 72.81 414 LEU A CA 1
ATOM 3116 C C . LEU A 1 414 ? -25.324 -6.896 22.652 1.00 72.81 414 LEU A C 1
ATOM 3118 O O . LEU A 1 414 ? -24.227 -7.444 22.645 1.00 72.81 414 LEU A O 1
ATOM 3122 N N . PRO A 1 415 ? -26.321 -7.289 23.466 1.00 82.88 415 PRO A N 1
ATOM 3123 C CA . PRO A 1 415 ? -26.183 -7.317 24.924 1.00 82.88 415 PRO A CA 1
ATOM 3124 C C . PRO A 1 415 ? -24.792 -7.773 25.384 1.00 82.88 415 PRO A C 1
ATOM 3126 O O . PRO A 1 415 ? -24.499 -8.967 25.470 1.00 82.88 415 PRO A O 1
ATOM 3129 N N . PHE A 1 416 ? -23.948 -6.790 25.696 1.00 91.31 416 PHE A N 1
ATOM 3130 C CA . PHE A 1 416 ? -22.595 -7.030 26.174 1.00 91.31 416 PHE A CA 1
ATOM 3131 C C . PHE A 1 416 ? -22.605 -7.707 27.554 1.00 91.31 416 PHE A C 1
ATOM 3133 O O . PHE A 1 416 ? -23.248 -7.237 28.497 1.00 91.31 416 PHE A O 1
ATOM 3140 N N . LEU A 1 417 ? -21.863 -8.803 27.695 1.00 91.88 417 LEU A N 1
ATOM 3141 C CA . LEU A 1 417 ? -21.795 -9.616 28.905 1.00 91.88 417 LEU A CA 1
ATOM 3142 C C . LEU A 1 417 ? -20.795 -9.019 29.909 1.00 91.88 417 LEU A C 1
ATOM 3144 O O . LEU A 1 417 ? -19.675 -9.493 30.057 1.00 91.88 417 LEU A O 1
ATOM 3148 N N . CYS A 1 418 ? -21.191 -7.977 30.645 1.00 92.56 418 CYS A N 1
ATOM 3149 C CA . CYS A 1 418 ? -20.297 -7.272 31.582 1.00 92.56 418 CYS A CA 1
ATOM 3150 C C . CYS A 1 418 ? -19.631 -8.173 32.641 1.00 92.56 418 CYS A C 1
ATOM 3152 O O . CYS A 1 418 ? -18.547 -7.866 33.133 1.00 92.56 418 CYS A O 1
ATOM 3154 N N . ASN A 1 419 ? -20.253 -9.302 32.988 1.00 91.69 419 ASN A N 1
ATOM 3155 C CA . ASN A 1 419 ? -19.692 -10.287 33.911 1.00 91.69 419 ASN A CA 1
ATOM 3156 C C . ASN A 1 419 ? -18.459 -11.022 33.351 1.00 91.69 419 ASN A C 1
ATOM 3158 O O . ASN A 1 419 ? -17.661 -11.521 34.145 1.00 91.69 419 ASN A O 1
ATOM 3162 N N . THR A 1 420 ? -18.253 -11.071 32.029 1.00 94.12 420 THR A N 1
ATOM 3163 C CA . THR A 1 420 ? -17.061 -11.706 31.432 1.00 94.12 420 THR A CA 1
ATOM 3164 C C . THR A 1 420 ? -15.792 -10.888 31.650 1.00 94.12 420 THR A C 1
ATOM 3166 O O . THR A 1 420 ? -14.696 -11.431 31.546 1.00 94.12 420 THR A O 1
ATOM 3169 N N . LEU A 1 421 ? -15.925 -9.601 31.986 1.00 95.31 421 LEU A N 1
ATOM 3170 C CA . LEU A 1 421 ? -14.797 -8.690 32.183 1.00 95.31 421 LEU A CA 1
ATOM 3171 C C . LEU A 1 421 ? -14.001 -8.983 33.462 1.00 95.31 421 LEU A C 1
ATOM 3173 O O . LEU A 1 421 ? -12.875 -8.517 33.578 1.00 95.31 421 LEU A O 1
ATOM 3177 N N . GLY A 1 422 ? -14.553 -9.730 34.426 1.00 93.88 422 GLY A N 1
ATOM 3178 C CA . GLY A 1 422 ? -13.860 -10.043 35.684 1.00 93.88 422 GLY A CA 1
ATOM 3179 C C . GLY A 1 422 ? -13.718 -8.857 36.654 1.00 93.88 422 GLY A C 1
ATOM 3180 O O . GLY A 1 422 ? -12.884 -8.904 37.553 1.00 93.88 422 GLY A O 1
ATOM 3181 N N . LEU A 1 423 ? -14.530 -7.804 36.489 1.00 92.75 423 LEU A N 1
ATOM 3182 C CA . LEU A 1 423 ? -14.432 -6.530 37.220 1.00 92.75 423 LEU A CA 1
ATOM 3183 C C . LEU A 1 423 ? -15.634 -6.258 38.151 1.00 92.75 423 LEU A C 1
ATOM 3185 O O . LEU A 1 423 ? -16.127 -5.138 38.230 1.00 92.75 423 LEU A O 1
ATOM 3189 N N . SER A 1 424 ? -16.147 -7.261 38.865 1.00 88.50 424 SER A N 1
ATOM 3190 C CA . SER A 1 424 ? -17.326 -7.082 39.737 1.00 88.50 424 SER A CA 1
ATOM 3191 C C . SER A 1 424 ? -17.080 -7.330 41.229 1.00 88.50 424 SER A C 1
ATOM 3193 O O . SER A 1 424 ? -17.988 -7.103 42.039 1.00 88.50 424 SER A O 1
ATOM 3195 N N . SER A 1 425 ? -15.891 -7.795 41.625 1.00 89.19 425 SER A N 1
ATOM 3196 C CA . SER A 1 425 ? -15.645 -8.282 42.988 1.00 89.19 425 SER A CA 1
ATOM 3197 C C . SER A 1 425 ? -15.368 -7.155 43.987 1.00 89.19 425 SER A C 1
ATOM 3199 O O . SER A 1 425 ? -15.879 -7.202 45.109 1.00 89.19 425 SER A O 1
ATOM 3201 N N . THR A 1 426 ? -14.658 -6.096 43.592 1.00 91.62 426 THR A N 1
ATOM 3202 C CA . THR A 1 426 ? -14.322 -4.970 44.487 1.00 91.62 426 THR A CA 1
ATOM 3203 C C . THR A 1 426 ? -15.130 -3.700 44.175 1.00 91.62 426 THR A C 1
ATOM 3205 O O . THR A 1 426 ? -15.630 -3.554 43.057 1.00 91.62 426 THR A O 1
ATOM 3208 N N . PRO A 1 427 ? -15.282 -2.758 45.133 1.00 91.94 427 PRO A N 1
ATOM 3209 C CA . PRO A 1 427 ? -15.903 -1.457 44.866 1.00 91.94 427 PRO A CA 1
ATOM 3210 C C . PRO A 1 427 ? -15.242 -0.708 43.701 1.00 91.94 427 PRO A C 1
ATOM 3212 O O . PRO A 1 427 ? -15.938 -0.307 42.779 1.00 91.94 427 PRO A O 1
ATOM 3215 N N . ALA A 1 428 ? -13.906 -0.638 43.676 1.00 91.31 428 ALA A N 1
ATOM 3216 C CA . ALA A 1 428 ? -13.159 0.034 42.610 1.00 91.31 428 ALA A CA 1
ATOM 3217 C C . ALA A 1 428 ? -13.431 -0.564 41.218 1.00 91.31 428 ALA A C 1
ATOM 3219 O O . ALA A 1 428 ? -13.562 0.167 40.241 1.00 91.31 428 ALA A O 1
ATOM 3220 N N . GLN A 1 429 ? -13.554 -1.891 41.121 1.00 92.75 429 GLN A N 1
ATOM 3221 C CA . GLN A 1 429 ? -13.881 -2.546 39.856 1.00 92.75 429 GLN A CA 1
ATOM 3222 C C . GLN A 1 429 ? -15.318 -2.242 39.394 1.00 92.75 429 GLN A C 1
ATOM 3224 O O . GLN A 1 429 ? -15.542 -1.964 38.216 1.00 92.75 429 GLN A O 1
ATOM 3229 N N . ARG A 1 430 ? -16.295 -2.241 40.316 1.00 91.44 430 ARG A N 1
ATOM 3230 C CA . ARG A 1 430 ? -17.687 -1.871 39.999 1.00 91.44 430 ARG A CA 1
ATOM 3231 C C . ARG A 1 430 ? -17.813 -0.405 39.582 1.00 91.44 430 ARG A C 1
ATOM 3233 O O . ARG A 1 430 ? -18.551 -0.102 38.642 1.00 91.44 430 ARG A O 1
ATOM 3240 N N . ASP A 1 431 ? -17.067 0.484 40.231 1.00 92.25 431 ASP A N 1
ATOM 3241 C CA . ASP A 1 431 ? -17.006 1.897 39.856 1.00 92.25 431 ASP A CA 1
ATOM 3242 C C . ASP A 1 431 ? -16.416 2.050 38.450 1.00 92.25 431 ASP A C 1
ATOM 3244 O O . ASP A 1 431 ? -16.981 2.762 37.621 1.00 92.25 431 ASP A O 1
ATOM 3248 N N . PHE A 1 432 ? -15.341 1.326 38.128 1.00 93.88 432 PHE A N 1
ATOM 3249 C CA . PHE A 1 432 ? -14.771 1.324 36.781 1.00 93.88 432 PHE A CA 1
ATOM 3250 C C . PHE A 1 432 ? -15.757 0.819 35.722 1.00 93.88 432 PHE A C 1
ATOM 3252 O O . PHE A 1 432 ? -15.911 1.463 34.685 1.00 93.88 432 PHE A O 1
ATOM 3259 N N . LEU A 1 433 ? -16.476 -0.283 35.977 1.00 92.94 433 LEU A N 1
ATOM 3260 C CA . LEU A 1 433 ? -17.514 -0.778 35.061 1.00 92.94 433 LEU A CA 1
ATOM 3261 C C . LEU A 1 433 ? -18.611 0.261 34.802 1.00 92.94 433 LEU A C 1
ATOM 3263 O O . LEU A 1 433 ? -19.084 0.381 33.671 1.00 92.94 433 LEU A O 1
ATOM 3267 N N . THR A 1 434 ? -18.981 1.024 35.833 1.00 91.31 434 THR A N 1
ATOM 3268 C CA . THR A 1 434 ? -19.972 2.102 35.730 1.00 91.31 434 THR A CA 1
ATOM 3269 C C . THR A 1 434 ? -19.467 3.224 34.820 1.00 91.31 434 THR A C 1
ATOM 3271 O O . THR A 1 434 ? -20.170 3.621 33.893 1.00 91.31 434 THR A O 1
ATOM 3274 N N . HIS A 1 435 ? -18.222 3.679 35.010 1.00 92.62 435 HIS A N 1
ATOM 3275 C CA . HIS A 1 435 ? -17.594 4.684 34.139 1.00 92.62 435 HIS A CA 1
ATOM 3276 C C . HIS A 1 435 ? -17.342 4.169 32.718 1.00 92.62 435 HIS A C 1
ATOM 3278 O O . HIS A 1 435 ? -17.315 4.957 31.777 1.00 92.62 435 HIS A O 1
ATOM 3284 N N . SER A 1 436 ? -17.211 2.850 32.559 1.00 93.25 436 SER A N 1
ATOM 3285 C CA . SER A 1 436 ? -17.009 2.216 31.257 1.00 93.25 436 SER A CA 1
ATOM 3286 C C . SER A 1 436 ? -18.277 2.085 30.416 1.00 93.25 436 SER A C 1
ATOM 3288 O O . SER A 1 436 ? -18.216 1.613 29.276 1.00 93.25 436 SER A O 1
ATOM 3290 N N . LEU A 1 437 ? -19.426 2.472 30.985 1.00 93.25 437 LEU A N 1
ATOM 3291 C CA . LEU A 1 437 ? -20.746 2.395 30.361 1.00 93.25 437 LEU A CA 1
ATOM 3292 C C . LEU A 1 437 ? -21.085 0.977 29.867 1.00 93.25 437 LEU A C 1
ATOM 3294 O O . LEU A 1 437 ? -21.748 0.793 28.845 1.00 93.25 437 LEU A O 1
ATOM 3298 N N . CYS A 1 438 ? -20.625 -0.045 30.596 1.00 91.31 438 CYS A N 1
ATOM 3299 C CA . CYS A 1 438 ? -20.891 -1.432 30.236 1.00 91.31 438 CYS A CA 1
ATOM 3300 C C . CYS A 1 438 ? -22.388 -1.745 30.314 1.00 91.31 438 CYS A C 1
ATOM 3302 O O . CYS A 1 438 ? -23.030 -1.495 31.333 1.00 91.31 438 CYS A O 1
ATOM 3304 N N . GLY A 1 439 ? -22.940 -2.310 29.238 1.00 85.38 439 GLY A N 1
ATOM 3305 C CA . GLY A 1 439 ? -24.362 -2.650 29.151 1.00 85.38 439 GLY A CA 1
ATOM 3306 C C . GLY A 1 439 ? -25.292 -1.450 28.932 1.00 85.38 439 GLY A C 1
ATOM 3307 O O . GLY A 1 439 ? -26.508 -1.636 28.889 1.00 85.38 439 GLY A O 1
ATOM 3308 N N . VAL A 1 440 ? -24.751 -0.238 28.768 1.00 89.50 440 VAL A N 1
ATOM 3309 C CA . VAL A 1 440 ? -25.527 0.968 28.454 1.00 89.50 440 VAL A CA 1
ATOM 3310 C C . VAL A 1 440 ? -25.772 1.028 26.945 1.00 89.50 440 VAL A C 1
ATOM 3312 O O . VAL A 1 440 ? -24.824 1.156 26.175 1.00 89.50 440 VAL A O 1
ATOM 3315 N N . ASN A 1 441 ? -27.037 0.944 26.521 1.00 84.31 441 ASN A N 1
ATOM 3316 C CA . ASN A 1 441 ? -27.444 0.811 25.108 1.00 84.31 441 ASN A CA 1
ATOM 3317 C C . ASN A 1 441 ? -28.509 1.823 24.655 1.00 84.31 441 ASN A C 1
ATOM 3319 O O . ASN A 1 441 ? -28.985 1.772 23.522 1.00 84.31 441 ASN A O 1
ATOM 3323 N N . ASP A 1 442 ? -28.906 2.726 25.540 1.00 84.06 442 ASP A N 1
ATOM 3324 C CA . ASP A 1 442 ? -29.996 3.686 25.379 1.00 84.06 442 ASP A CA 1
ATOM 3325 C C . ASP A 1 442 ? -29.510 5.138 25.232 1.00 84.06 442 ASP A C 1
ATOM 3327 O O . ASP A 1 442 ? -30.313 6.072 25.275 1.00 84.06 442 ASP A O 1
ATOM 3331 N N . LEU A 1 443 ? -28.207 5.346 25.007 1.00 84.25 443 LEU A N 1
ATOM 3332 C CA . LEU A 1 443 ? -27.649 6.670 24.737 1.00 84.25 443 LEU A CA 1
ATOM 3333 C C . LEU A 1 443 ? -28.077 7.186 23.351 1.00 84.25 443 LEU A C 1
ATOM 3335 O O . LEU A 1 443 ? -28.209 6.404 22.402 1.00 84.25 443 LEU A O 1
ATOM 3339 N N . PRO A 1 444 ? -28.247 8.512 23.187 1.00 79.06 444 PRO A N 1
ATOM 3340 C CA . PRO A 1 444 ? -28.435 9.119 21.874 1.00 79.06 444 PRO A CA 1
ATOM 3341 C C . PRO A 1 444 ? -27.292 8.733 20.925 1.00 79.06 444 PRO A C 1
ATOM 3343 O O . PRO A 1 444 ? -26.126 8.956 21.236 1.00 79.06 444 PRO A O 1
ATOM 3346 N N . GLY A 1 445 ? -27.626 8.157 19.769 1.00 72.88 445 GLY A N 1
ATOM 3347 C CA . GLY A 1 445 ? -26.637 7.702 18.787 1.00 72.88 445 GLY A CA 1
ATOM 3348 C C . GLY A 1 445 ? -26.212 6.237 18.919 1.00 72.88 445 GLY A C 1
ATOM 3349 O O . GLY A 1 445 ? -25.600 5.736 17.979 1.00 72.88 445 GLY A O 1
ATOM 3350 N N . CYS A 1 446 ? -26.597 5.520 19.987 1.00 80.56 446 CYS A N 1
ATOM 3351 C CA . CYS A 1 446 ? -26.513 4.059 19.975 1.00 80.56 446 CYS A CA 1
ATOM 3352 C C . CYS A 1 446 ? -27.342 3.522 18.801 1.00 80.56 446 CYS A C 1
ATOM 3354 O O . CYS A 1 446 ? -28.480 3.963 18.603 1.00 80.56 446 CYS A O 1
ATOM 3356 N N . HIS A 1 447 ? -26.802 2.555 18.047 1.00 65.94 447 HIS A N 1
ATOM 3357 C CA . HIS A 1 447 ? -27.565 1.832 17.029 1.00 65.94 447 HIS A CA 1
ATOM 3358 C C . HIS A 1 447 ? -28.865 1.337 17.661 1.00 65.94 447 HIS A C 1
ATOM 3360 O O . HIS A 1 447 ? -28.859 0.478 18.545 1.00 65.94 447 HIS A O 1
ATOM 3366 N N . THR A 1 448 ? -29.989 1.925 17.253 1.00 46.62 448 THR A N 1
ATOM 3367 C CA . THR A 1 448 ? -31.296 1.528 17.748 1.00 46.62 448 THR A CA 1
ATOM 3368 C C . THR A 1 448 ? -31.516 0.086 17.318 1.00 46.62 448 THR A C 1
ATOM 3370 O O . THR A 1 448 ? -31.832 -0.201 16.165 1.00 46.62 448 THR A O 1
ATOM 3373 N N . SER A 1 449 ? -31.357 -0.852 18.253 1.00 40.41 449 SER A N 1
ATOM 3374 C CA . SER A 1 449 ? -31.989 -2.155 18.089 1.00 40.41 449 SER A CA 1
ATOM 3375 C C . SER A 1 449 ? -33.465 -1.906 17.791 1.00 40.41 449 SER A C 1
ATOM 3377 O O . SER A 1 449 ? -34.058 -1.016 18.418 1.00 40.41 449 SER A O 1
ATOM 3379 N N . PRO A 1 450 ? -34.068 -2.634 16.839 1.00 34.56 450 PRO A N 1
ATOM 3380 C CA . PRO A 1 450 ? -35.461 -2.434 16.502 1.00 34.56 450 PRO A CA 1
ATOM 3381 C C . PRO A 1 450 ? -36.279 -2.629 17.776 1.00 34.56 450 PRO A C 1
ATOM 3383 O O . PRO A 1 450 ? -36.386 -3.732 18.312 1.00 34.56 450 PRO A O 1
ATOM 3386 N N . LYS A 1 451 ? -36.846 -1.531 18.285 1.00 36.12 451 LYS A N 1
ATOM 3387 C CA . LYS A 1 451 ? -37.977 -1.574 19.205 1.00 36.12 451 LYS A CA 1
ATOM 3388 C C . LYS A 1 451 ? -39.064 -2.353 18.475 1.00 36.12 451 LYS A C 1
ATOM 3390 O O . LYS A 1 451 ? -39.720 -1.765 17.628 1.00 36.12 451 LYS A O 1
ATOM 3395 N N . ASN A 1 452 ? -39.138 -3.664 18.709 1.00 37.12 452 ASN A N 1
ATOM 3396 C CA . ASN A 1 452 ? -40.303 -4.545 18.583 1.00 37.12 452 ASN A CA 1
ATOM 3397 C C . ASN A 1 452 ? -39.856 -6.011 18.685 1.00 37.12 452 ASN A C 1
ATOM 3399 O O . ASN A 1 452 ? -39.738 -6.735 17.702 1.00 37.12 452 ASN A O 1
ATOM 3403 N N . SER A 1 453 ? -39.640 -6.469 19.912 1.00 25.16 453 SER A N 1
ATOM 3404 C CA . SER A 1 453 ? -39.871 -7.866 20.285 1.00 25.16 453 SER A CA 1
ATOM 3405 C C . SER A 1 453 ? -40.801 -7.819 21.496 1.00 25.16 453 SER A C 1
ATOM 3407 O O . SER A 1 453 ? -40.393 -7.281 22.526 1.00 25.16 453 SER A O 1
ATOM 3409 N N . PRO A 1 454 ? -42.066 -8.258 21.389 1.00 31.42 454 PRO A N 1
ATOM 3410 C CA . PRO A 1 454 ? -42.981 -8.217 22.517 1.00 31.42 454 PRO A CA 1
ATOM 3411 C C . PRO A 1 454 ? -42.481 -9.182 23.594 1.00 31.42 454 PRO A C 1
ATOM 3413 O O . PRO A 1 454 ? -42.267 -10.366 23.337 1.00 31.42 454 PRO A O 1
ATOM 3416 N N . SER A 1 455 ? -42.286 -8.668 24.806 1.00 28.72 455 SER A N 1
ATOM 3417 C CA . SER A 1 455 ? -42.032 -9.481 25.993 1.00 28.72 455 SER A CA 1
ATOM 3418 C C . SER A 1 455 ? -43.136 -10.539 26.151 1.00 28.72 455 SER A C 1
ATOM 3420 O O . SER A 1 455 ? -44.312 -10.202 25.980 1.00 28.72 455 SER A O 1
ATOM 3422 N N . PRO A 1 456 ? -42.823 -11.792 26.531 1.00 35.28 456 PRO A N 1
ATOM 3423 C CA . PRO A 1 456 ? -43.856 -12.756 26.872 1.00 35.28 456 PRO A CA 1
ATOM 3424 C C . PRO A 1 456 ? -44.568 -12.287 28.145 1.00 35.28 456 PRO A C 1
ATOM 3426 O O . PRO A 1 456 ? -43.928 -11.957 29.145 1.00 35.28 456 PRO A O 1
ATOM 3429 N N . ASN A 1 457 ? -45.898 -12.244 28.068 1.00 31.22 457 ASN A N 1
ATOM 3430 C CA . ASN A 1 457 ? -46.857 -12.041 29.152 1.00 31.22 457 ASN A CA 1
ATOM 3431 C C . ASN A 1 457 ? -46.311 -12.338 30.561 1.00 31.22 457 ASN A C 1
ATOM 3433 O O . ASN A 1 457 ? -46.145 -13.494 30.946 1.00 31.22 457 ASN A O 1
ATOM 3437 N N . LYS A 1 458 ? -46.181 -11.294 31.387 1.00 34.00 458 LYS A N 1
ATOM 3438 C CA . LYS A 1 458 ? -46.400 -11.428 32.830 1.00 34.00 458 LYS A CA 1
ATOM 3439 C C . LYS A 1 458 ? -47.850 -11.057 33.113 1.00 34.00 458 LYS A C 1
ATOM 3441 O O . LYS A 1 458 ? -48.181 -9.887 33.281 1.00 34.00 458 LYS A O 1
ATOM 3446 N N . THR A 1 459 ? -48.710 -12.068 33.170 1.00 33.59 459 THR A N 1
ATOM 3447 C CA . THR A 1 459 ? -50.012 -11.990 33.835 1.00 33.59 459 THR A CA 1
ATOM 3448 C C . THR A 1 459 ? -49.805 -11.540 35.280 1.00 33.59 459 THR A C 1
ATOM 3450 O O . THR A 1 459 ? -49.359 -12.317 36.122 1.00 33.59 459 THR A O 1
ATOM 3453 N N . LYS A 1 460 ? -50.141 -10.283 35.572 1.00 32.34 460 LYS A N 1
ATOM 3454 C CA . LYS A 1 460 ? -50.571 -9.869 36.907 1.00 32.34 460 LYS A CA 1
ATOM 3455 C C . LYS A 1 460 ? -52.095 -9.872 36.905 1.00 32.34 460 LYS A C 1
ATOM 3457 O O . LYS A 1 460 ? -52.723 -9.002 36.311 1.00 32.34 460 LYS A O 1
ATOM 3462 N N . GLN A 1 461 ? -52.671 -10.893 37.534 1.00 34.66 461 GLN A N 1
ATOM 3463 C CA . GLN A 1 461 ? -54.008 -10.792 38.103 1.00 34.66 461 GLN A CA 1
ATOM 3464 C C . GLN A 1 461 ? -53.941 -9.734 39.204 1.00 34.66 461 GLN A C 1
ATOM 3466 O O . GLN A 1 461 ? -53.301 -9.967 40.225 1.00 34.66 461 GLN A O 1
ATOM 3471 N N . ASP A 1 462 ? -54.598 -8.597 38.992 1.00 32.06 462 ASP A N 1
ATOM 3472 C CA . ASP A 1 462 ? -54.990 -7.713 40.081 1.00 32.06 462 ASP A CA 1
ATOM 3473 C C . ASP A 1 462 ? -56.505 -7.785 40.255 1.00 32.06 462 ASP A C 1
ATOM 3475 O O . ASP A 1 462 ? -57.307 -7.403 39.402 1.00 32.06 462 ASP A O 1
ATOM 3479 N N . VAL A 1 463 ? -56.860 -8.322 41.416 1.00 39.72 463 VAL A N 1
ATOM 3480 C CA . VAL A 1 463 ? -58.146 -8.209 42.086 1.00 39.72 463 VAL A CA 1
ATOM 3481 C C . VAL A 1 463 ? -58.492 -6.729 42.253 1.00 39.72 463 VAL A C 1
ATOM 3483 O O . VAL A 1 463 ? -57.724 -5.989 42.863 1.00 39.72 463 VAL A O 1
ATOM 3486 N N . LYS A 1 464 ? -59.681 -6.312 41.800 1.00 33.75 464 LYS A N 1
ATOM 3487 C CA . LYS A 1 464 ? -60.471 -5.254 42.457 1.00 33.75 464 LYS A CA 1
ATOM 3488 C C . LYS A 1 464 ? -61.933 -5.271 42.002 1.00 33.75 464 LYS A C 1
ATOM 3490 O O . LYS A 1 464 ? -62.310 -4.743 40.964 1.00 33.75 464 LYS A O 1
ATOM 3495 N N . THR A 1 465 ? -62.739 -5.900 42.852 1.00 37.50 465 THR A N 1
ATOM 3496 C CA . THR A 1 465 ? -64.075 -5.479 43.302 1.00 37.50 465 THR A CA 1
ATOM 3497 C C . THR A 1 465 ? -64.644 -4.183 42.707 1.00 37.50 465 THR A C 1
ATOM 3499 O O . THR A 1 465 ? -64.107 -3.100 42.951 1.00 37.50 465 THR A O 1
ATOM 3502 N N . LYS A 1 466 ? -65.848 -4.275 42.129 1.00 34.75 466 LYS A N 1
ATOM 3503 C CA . LYS A 1 466 ? -66.894 -3.248 42.264 1.00 34.75 466 LYS A CA 1
ATOM 3504 C C . LYS A 1 466 ? -68.266 -3.915 42.405 1.00 34.75 466 LYS A C 1
ATOM 3506 O O . LYS A 1 466 ? -68.795 -4.472 41.453 1.00 34.75 466 LYS A O 1
ATOM 3511 N N . ASN A 1 467 ? -68.818 -3.812 43.613 1.00 38.72 467 ASN A N 1
ATOM 3512 C CA . ASN A 1 467 ? -70.247 -3.910 43.893 1.00 38.72 467 ASN A CA 1
ATOM 3513 C C . ASN A 1 467 ? -71.014 -2.866 43.070 1.00 38.72 467 ASN A C 1
ATOM 3515 O O . ASN A 1 467 ? -70.611 -1.698 43.075 1.00 38.72 467 ASN A O 1
ATOM 3519 N N . LYS A 1 468 ? -72.150 -3.255 42.484 1.00 43.69 468 LYS A N 1
ATOM 3520 C CA . LYS A 1 468 ? -73.476 -2.660 42.737 1.00 43.69 468 LYS A CA 1
ATOM 3521 C C . LYS A 1 468 ? -74.540 -3.309 41.842 1.00 43.69 468 LYS A C 1
ATOM 3523 O O . LYS A 1 468 ? -74.330 -3.403 40.636 1.00 43.69 468 LYS A O 1
ATOM 3528 N N . SER A 1 469 ? -75.669 -3.590 42.500 1.00 45.94 469 SER A N 1
ATOM 3529 C CA . SER A 1 469 ? -77.000 -3.954 41.991 1.00 45.94 469 SER A CA 1
ATOM 3530 C C . SER A 1 469 ? -77.220 -5.426 41.681 1.00 45.94 469 SER A C 1
ATOM 3532 O O . SER A 1 469 ? -76.758 -5.887 40.618 1.00 45.94 469 SER A O 1
#

Secondary structure (DSSP, 8-state):
---SS-----BTTBPPPB-TT-B-TT-B-TT---TT-B-TT-B-TT-B-TT-EEES-B-TT-B-TT-B-TT-EEES-B-TT-B-TT-B-TT-EEE--TT-S---B-TT-B-TT-B-TT-EESS-B-TT-BSS--S-SS--TT--------TT-PPPPPPBPPP--SPPBPTTS-BS---GGGG--TT-------TT-----S--S--TTS---SSBPP-S-HHHHHHHHHHHSTT-TT---BHHHHHT--EEE-TTS-----TTGGG-TT--EEE-TTS-----SGGGG-TT-SEEE--SS--SEEEETT-TT--EEE--SS--SEEEE-TT---SEEE--SS--S----TT-TT-SEEE--SS--S-----TT-TT--EEE--SS--S-----TTTBTTTTSSB-EEE--S-TT--GGGGS--SSHHHHHHHHHTTTT---STTS----S--PPP-------------

Foldseek 3Di:
DEDDPDAQADDDPDDGAEAEQAEQAPHEQVPHHAECYEHDQYEYEQYEQDCEEYHQYEHALYEYENYEHHLYEFEQYECHLYEHALYEQDNYEWEHHPVDDAIYEQHNYEYFNYEHENYHHARYHNHNYDYHDDDPPDDDDDDDDDDDDDPPPDDGHAYHHYQPPDFHQDPVRDTDDPDPVVPDDVPDDDDDDDPPSDDDRRDDDPPPVDPVQFDFFDDPWVLVVVQVCVVQVPPPPPDTDTLNSLCPDQEGAREQSQDADPRRNLSNQNHAYYAHYQYAYADQPCCCSHLNHQEYAHDNYAYQEHEAANNLNHAYDHHDHYAHQYYHHHLNHAYQYDHHDHYAHQDAACVSNLNHQYDAHDNYAYQANEANCNNQNHAEEHHHQYAYQERAAPCNQDVVNPGRHNYAAHELYHQHDLVRNNQDDDPVSVVRCVRNCHRHNPDVPRPDDPPDDDDPDPDDDDDDDDDDD

Radius of gyration: 33.31 Å; chains: 1; bounding box: 117×60×96 Å

Sequence (469 aa):
MRFDNANFQSGNGYSVAFLPGAVLSNSTFRSAQLNGVDFSNSYIINGQFNNLTLLSTNFSGATMPQCNFQNSVLEGVIFKGAILQSTNFSQCTMKISPTGGAGVDFTCTQLGGANFANAIILQANFSDAVMPTSDLCCKTLDGYYCGIIAINQLGYGAITFPVLNNNITCPNGDFAKCTGSQWELPGWRSANCNSQHVTQILWYKPNCGGHDTTGIINFPDPNLQASIFNQMSGGNPDYVITKNAAAQVVSLNCPSASISNLDGLQYFTSLQQLNLSGNKLVDGTFFTRLPTLHSLNVSGNQLSILNLQGLSALNVLNASNNKLVTVLLDASSYLNYLDVSYNSLSQMDITVQNTLNYVDMSNNLLTSVGNLSNFSSVNSIYLQNNSLTQIGNLANIFNNGQGNLLYMNISCNLPFLCNTLGLSSTPAQRDFLTHSLCGVNDLPGCHTSPKNSPSPNKTKQDVKTKNKS

pLDDT: mean 75.51, std 23.56, range [25.16, 98.94]

InterPro domains:
  IPR001611 Leucine-rich repeat [PS51450] (270-291)
  IPR001646 Pentapeptide repeat [PF00805] (17-42)
  IPR001646 Pentapeptide repeat [PF00805] (57-91)
  IPR001646 Pentapeptide repeat [PF00805] (103-130)
  IPR032675 Leucine-rich repeat domain superfamily [G3DSA:3.80.10.10] (209-444)
  IPR051082 Pentapeptide repeat and BTB/POZ domain-containing protein [PTHR14136] (55-230)